Protein AF-A0A7L7KYQ4-F1 (afdb_monomer_lite)

pLDDT: mean 87.63, std 11.38, range [32.81, 98.44]

Structure (mmCIF, N/CA/C/O backbone):
data_AF-A0A7L7KYQ4-F1
#
_entry.id   AF-A0A7L7KYQ4-F1
#
loop_
_atom_site.group_PDB
_atom_site.id
_atom_site.type_symbol
_atom_site.label_atom_id
_atom_site.label_alt_id
_atom_site.label_comp_id
_atom_site.label_asym_id
_atom_site.label_entity_id
_atom_site.label_seq_id
_atom_site.pdbx_PDB_ins_code
_atom_site.Cartn_x
_atom_site.Cartn_y
_atom_site.Cartn_z
_atom_site.occupancy
_atom_site.B_iso_or_equiv
_atom_site.auth_seq_id
_atom_site.auth_comp_id
_atom_site.auth_asym_id
_atom_site.auth_atom_id
_atom_site.pdbx_PDB_model_num
ATOM 1 N N . MET A 1 1 ? 22.635 18.110 -31.402 1.00 32.81 1 MET A N 1
ATOM 2 C CA . MET A 1 1 ? 22.501 18.503 -32.823 1.00 32.81 1 MET A CA 1
ATOM 3 C C . MET A 1 1 ? 22.913 17.319 -33.687 1.00 32.81 1 MET A C 1
ATOM 5 O O . MET A 1 1 ? 23.960 16.753 -33.414 1.00 32.81 1 MET A O 1
ATOM 9 N N . GLY A 1 2 ? 22.096 16.891 -34.653 1.00 44.59 2 GLY A N 1
ATOM 10 C CA . GLY A 1 2 ? 22.452 15.798 -35.566 1.00 44.59 2 GLY A CA 1
ATOM 11 C C . GLY A 1 2 ? 23.028 16.353 -36.866 1.00 44.59 2 GLY A C 1
ATOM 12 O O . GLY A 1 2 ? 22.319 17.060 -37.574 1.00 44.59 2 GLY A O 1
ATOM 13 N N . GLN A 1 3 ? 24.289 16.055 -37.177 1.00 58.03 3 GLN A N 1
ATOM 14 C CA . GLN A 1 3 ? 24.861 16.343 -38.495 1.00 58.03 3 GLN A CA 1
ATOM 15 C C . GLN A 1 3 ? 24.291 15.377 -39.541 1.00 58.03 3 GLN A C 1
ATOM 17 O O . GLN A 1 3 ? 24.099 14.186 -39.278 1.00 58.03 3 GLN A O 1
ATOM 22 N N . ASN A 1 4 ? 24.021 15.893 -40.740 1.00 65.75 4 ASN A N 1
ATOM 23 C CA . ASN A 1 4 ? 23.722 15.060 -41.898 1.00 65.75 4 ASN A CA 1
ATOM 24 C C . ASN A 1 4 ? 25.030 14.413 -42.371 1.00 65.75 4 ASN A C 1
ATOM 26 O O . ASN A 1 4 ? 25.956 15.120 -42.749 1.00 65.75 4 ASN A O 1
ATOM 30 N N . LEU A 1 5 ? 25.091 13.080 -42.335 1.00 78.06 5 LEU A N 1
ATOM 31 C CA . LEU A 1 5 ? 26.267 12.279 -42.712 1.00 78.06 5 LEU A CA 1
ATOM 32 C C . LEU A 1 5 ? 26.226 11.827 -44.185 1.00 78.06 5 LEU A C 1
ATOM 34 O O . LEU A 1 5 ? 26.847 10.836 -44.545 1.00 78.06 5 LEU A O 1
ATOM 38 N N . GLN A 1 6 ? 25.450 12.519 -45.016 1.00 87.31 6 GLN A N 1
ATOM 39 C CA . GLN A 1 6 ? 25.271 12.205 -46.433 1.00 87.31 6 GLN A CA 1
ATOM 40 C C . GLN A 1 6 ? 25.902 13.304 -47.287 1.00 87.31 6 GLN A C 1
ATOM 42 O O . GLN A 1 6 ? 25.731 14.493 -46.997 1.00 87.31 6 GLN A O 1
ATOM 47 N N . HIS A 1 7 ? 26.592 12.919 -48.354 1.00 89.50 7 HIS A N 1
ATOM 48 C CA . HIS A 1 7 ? 27.248 13.836 -49.286 1.00 89.50 7 HIS A CA 1
ATOM 49 C C . HIS A 1 7 ? 26.901 13.484 -50.728 1.00 89.50 7 HIS A C 1
ATOM 51 O O . HIS A 1 7 ? 26.303 12.448 -51.014 1.00 89.50 7 HIS A O 1
ATOM 57 N N . ASN A 1 8 ? 27.211 14.395 -51.649 1.00 92.06 8 ASN A N 1
ATOM 58 C CA . ASN A 1 8 ? 27.001 14.133 -53.067 1.00 92.06 8 ASN A CA 1
ATOM 59 C C . ASN A 1 8 ? 27.939 13.020 -53.523 1.00 92.06 8 ASN A C 1
ATOM 61 O O . ASN A 1 8 ? 29.133 13.071 -53.240 1.00 92.06 8 ASN A O 1
ATOM 65 N N . ILE A 1 9 ? 27.392 12.060 -54.262 1.00 90.69 9 ILE A N 1
ATOM 66 C CA . ILE A 1 9 ? 28.157 10.913 -54.734 1.00 90.69 9 ILE A CA 1
ATOM 67 C C . ILE A 1 9 ? 29.307 11.357 -55.649 1.00 90.69 9 ILE A C 1
ATOM 69 O O . ILE A 1 9 ? 29.102 12.073 -56.636 1.00 90.69 9 ILE A O 1
ATOM 73 N N . THR A 1 10 ? 30.523 10.928 -55.325 1.00 89.19 10 THR A N 1
ATOM 74 C CA . THR A 1 10 ? 31.718 11.204 -56.132 1.00 89.19 10 THR A CA 1
ATOM 75 C C . THR A 1 10 ? 31.904 10.168 -57.244 1.00 89.19 10 THR A C 1
ATOM 77 O O . THR A 1 10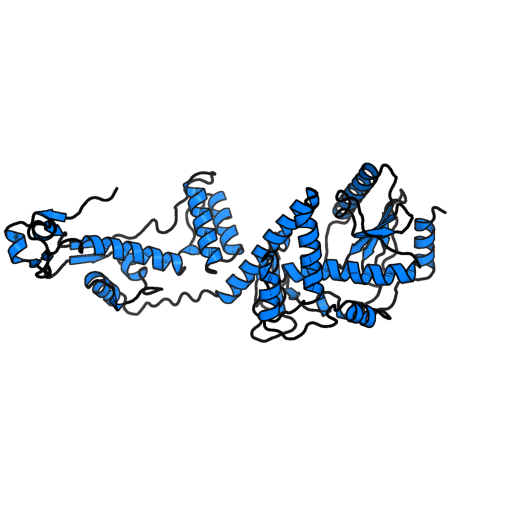 ? 31.264 9.117 -57.257 1.00 89.19 10 THR A O 1
ATOM 80 N N . TYR A 1 11 ? 32.780 10.454 -58.213 1.00 85.31 11 TYR A N 1
ATOM 81 C CA . TYR A 1 11 ? 33.063 9.521 -59.311 1.00 85.31 11 TYR A CA 1
ATOM 82 C C . TYR A 1 11 ? 33.639 8.186 -58.808 1.00 85.31 11 TYR A C 1
ATOM 84 O O . TYR A 1 11 ? 33.187 7.131 -59.237 1.00 85.31 11 TYR A O 1
ATOM 92 N N . SER A 1 12 ? 34.567 8.225 -57.847 1.00 84.00 12 SER A N 1
ATOM 93 C CA . SER A 1 12 ? 35.183 7.027 -57.261 1.00 84.00 12 SER A CA 1
ATOM 94 C C . SER A 1 12 ? 34.205 6.180 -56.441 1.00 84.00 12 SER A C 1
ATOM 96 O O . SER A 1 12 ? 34.344 4.961 -56.372 1.00 84.00 12 SER A O 1
ATOM 98 N N . GLU A 1 13 ? 33.197 6.797 -55.823 1.00 87.62 13 GLU A N 1
ATOM 99 C CA . GLU A 1 13 ? 32.172 6.080 -55.056 1.00 87.62 13 GLU A CA 1
ATOM 100 C C . GLU A 1 13 ? 31.140 5.390 -55.948 1.00 87.62 13 GLU A C 1
ATOM 102 O O . GLU A 1 13 ? 30.640 4.332 -55.568 1.00 87.62 13 GLU A O 1
ATOM 107 N N . LYS A 1 14 ? 30.866 5.926 -57.148 1.00 85.31 14 LYS A N 1
ATOM 108 C CA . LYS A 1 14 ? 29.955 5.291 -58.118 1.00 85.31 14 LYS A CA 1
ATOM 109 C C . LYS A 1 14 ? 30.381 3.870 -58.474 1.00 85.31 14 LYS A C 1
ATOM 111 O O . LYS A 1 14 ? 29.523 3.011 -58.629 1.00 85.31 14 LYS A O 1
ATOM 116 N N . GLU A 1 15 ? 31.685 3.613 -58.551 1.00 86.12 15 GLU A N 1
ATOM 117 C CA . GLU A 1 15 ? 32.228 2.280 -58.846 1.00 86.12 15 GLU A CA 1
ATOM 118 C C . GLU A 1 15 ? 32.029 1.283 -57.687 1.00 86.12 15 GLU A C 1
ATOM 120 O O . GLU A 1 15 ? 32.049 0.071 -57.892 1.00 86.12 15 GLU A O 1
ATOM 125 N N . ARG A 1 16 ? 31.816 1.779 -56.460 1.00 86.25 16 ARG A N 1
ATOM 126 C CA . ARG A 1 16 ? 31.751 0.981 -55.221 1.00 86.25 16 ARG A CA 1
ATOM 127 C C . ARG A 1 16 ? 30.354 0.908 -54.606 1.00 86.25 16 ARG A C 1
ATOM 129 O O . ARG A 1 16 ? 30.185 0.288 -53.553 1.00 86.25 16 ARG A O 1
ATOM 136 N N . CYS A 1 17 ? 29.365 1.533 -55.238 1.00 89.69 17 CYS A N 1
ATOM 137 C CA . CYS A 1 17 ? 27.996 1.594 -54.744 1.00 89.69 17 CYS A CA 1
ATOM 138 C C . CYS A 1 17 ? 26.988 0.964 -55.714 1.00 89.69 17 CYS A C 1
ATOM 140 O O . CYS A 1 17 ? 27.259 0.820 -56.904 1.00 89.69 17 CYS A O 1
ATOM 142 N N . GLU A 1 18 ? 25.810 0.623 -55.202 1.00 91.06 18 GLU A N 1
ATOM 143 C CA . GLU A 1 18 ? 24.642 0.198 -55.971 1.00 91.06 18 GLU A CA 1
ATOM 144 C C . GLU A 1 18 ? 23.442 1.073 -55.615 1.00 91.06 18 GLU A C 1
ATOM 146 O O . GLU A 1 18 ? 23.227 1.408 -54.449 1.00 91.06 18 GLU A O 1
ATOM 151 N N . CYS A 1 19 ? 22.658 1.462 -56.620 1.00 90.50 19 CYS A N 1
ATOM 152 C CA . CYS A 1 19 ? 21.423 2.203 -56.402 1.00 90.50 19 CYS A CA 1
ATOM 153 C C . CYS A 1 19 ? 20.268 1.223 -56.172 1.00 90.50 19 CYS A C 1
ATOM 155 O O . CYS A 1 19 ? 19.958 0.423 -57.049 1.00 90.50 19 CYS A O 1
ATOM 157 N N . ILE A 1 20 ? 19.613 1.322 -55.015 1.00 90.62 20 ILE A N 1
ATOM 158 C CA . ILE A 1 20 ? 18.459 0.493 -54.630 1.00 90.62 20 ILE A CA 1
ATOM 159 C C . ILE A 1 20 ? 17.116 1.230 -54.782 1.00 90.62 20 ILE A C 1
ATOM 161 O O . ILE A 1 20 ? 16.125 0.864 -54.153 1.00 90.62 20 ILE A O 1
ATOM 165 N N . ALA A 1 21 ? 17.081 2.330 -55.541 1.00 90.62 21 ALA A N 1
ATOM 166 C CA . ALA A 1 21 ? 15.845 3.074 -55.773 1.00 90.62 21 ALA A CA 1
ATOM 167 C C . ALA A 1 21 ? 14.848 2.246 -56.596 1.00 90.62 21 ALA A C 1
ATOM 169 O O . ALA A 1 21 ? 15.225 1.619 -57.581 1.00 90.62 21 ALA A O 1
ATOM 170 N N . PHE A 1 22 ? 13.568 2.305 -56.227 1.00 87.88 22 PHE A N 1
ATOM 171 C CA . PHE A 1 22 ? 12.490 1.765 -57.053 1.00 87.88 22 PHE A CA 1
ATOM 172 C C . PHE A 1 22 ? 12.277 2.622 -58.310 1.00 87.88 22 PHE A C 1
ATOM 174 O O . PHE A 1 22 ? 12.497 3.836 -58.290 1.00 87.88 22 PHE A O 1
ATOM 181 N N . ASP A 1 23 ? 11.760 2.012 -59.376 1.00 84.88 23 ASP A N 1
ATOM 182 C CA . ASP A 1 23 ? 11.567 2.666 -60.681 1.00 84.88 23 ASP A CA 1
ATOM 183 C C . ASP A 1 23 ? 10.627 3.886 -60.644 1.00 84.88 23 ASP A C 1
ATOM 185 O O . ASP A 1 23 ? 10.686 4.760 -61.507 1.00 84.88 23 ASP A O 1
ATOM 189 N N . ASN A 1 24 ? 9.759 3.975 -59.634 1.00 88.44 24 ASN A N 1
ATOM 190 C CA . ASN A 1 24 ? 8.783 5.053 -59.465 1.00 88.44 24 ASN A CA 1
ATOM 191 C C . ASN A 1 24 ? 9.311 6.265 -58.670 1.00 88.44 24 ASN A C 1
ATOM 193 O O . ASN A 1 24 ? 8.561 7.215 -58.427 1.00 88.44 24 ASN A O 1
ATOM 197 N N . VAL A 1 25 ? 10.576 6.257 -58.241 1.00 87.06 25 VAL A N 1
ATOM 198 C CA . VAL A 1 25 ? 11.173 7.371 -57.495 1.00 87.06 25 VAL A CA 1
ATOM 199 C C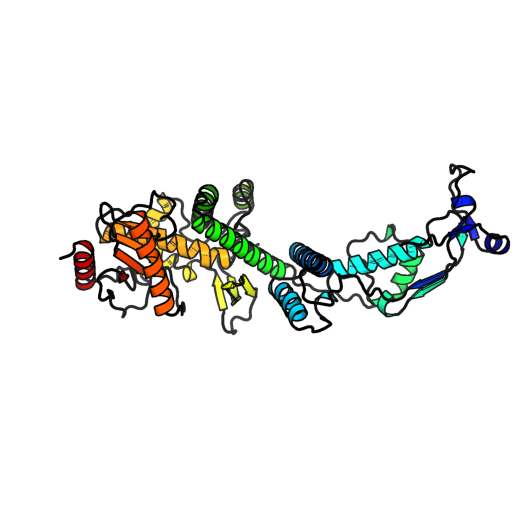 . VAL A 1 25 ? 11.360 8.588 -58.411 1.00 87.06 25 VAL A C 1
ATOM 201 O O . VAL A 1 25 ? 11.876 8.493 -59.524 1.00 87.06 25 VAL A O 1
ATOM 204 N N . SER A 1 26 ? 10.974 9.773 -57.926 1.00 88.81 26 SER A N 1
ATOM 205 C CA . SER A 1 26 ? 11.159 11.030 -58.661 1.00 88.81 26 SER A CA 1
ATOM 206 C C . SER A 1 26 ? 12.631 11.264 -59.005 1.00 88.81 26 SER A C 1
ATOM 208 O O . SER A 1 26 ? 13.488 11.274 -58.124 1.00 88.81 26 SER A O 1
ATOM 210 N N . LYS A 1 27 ? 12.920 11.578 -60.274 1.00 82.94 27 LYS A N 1
ATOM 211 C CA . LYS A 1 27 ? 14.278 11.910 -60.753 1.00 82.94 27 LYS A CA 1
ATOM 212 C C . LYS A 1 27 ? 14.908 13.116 -60.037 1.00 82.94 27 LYS A C 1
ATOM 214 O O . LYS A 1 27 ? 16.124 13.297 -60.083 1.00 82.94 27 LYS A O 1
ATOM 219 N N . ASN A 1 28 ? 14.089 13.936 -59.375 1.00 87.19 28 ASN A N 1
ATOM 220 C CA . ASN A 1 28 ? 14.533 15.094 -58.602 1.00 87.19 28 ASN A CA 1
ATOM 221 C C . ASN A 1 28 ? 14.793 14.777 -57.120 1.00 87.19 28 ASN A C 1
ATOM 223 O O . ASN A 1 28 ? 15.200 15.672 -56.376 1.00 87.19 28 ASN A O 1
ATOM 227 N N . ASP A 1 29 ? 14.581 13.535 -56.674 1.00 89.25 29 ASP A N 1
ATOM 228 C CA . ASP A 1 29 ? 14.880 13.133 -55.304 1.00 89.25 29 ASP A CA 1
ATOM 229 C C . ASP A 1 29 ? 16.387 13.239 -55.037 1.00 89.25 29 ASP A C 1
ATOM 231 O O . ASP A 1 29 ? 17.219 12.597 -55.684 1.00 89.25 29 ASP A O 1
ATOM 235 N N . LYS A 1 30 ? 16.752 14.066 -54.054 1.00 89.19 30 LYS A N 1
ATOM 236 C CA . LYS A 1 30 ? 18.152 14.320 -53.695 1.00 89.19 30 LYS A CA 1
ATOM 237 C C . LYS A 1 30 ? 18.883 13.041 -53.278 1.00 89.19 30 LYS A C 1
ATOM 239 O O . LYS A 1 30 ? 20.085 12.949 -53.506 1.00 89.19 30 LYS A O 1
ATOM 244 N N . ARG A 1 31 ? 18.173 12.038 -52.749 1.00 89.81 31 ARG A N 1
ATOM 245 C CA . ARG A 1 31 ? 18.737 10.745 -52.327 1.00 89.81 31 ARG A CA 1
ATOM 246 C C . ARG A 1 31 ? 19.307 9.922 -53.482 1.00 89.81 31 ARG A C 1
ATOM 248 O O . ARG A 1 31 ? 20.109 9.033 -53.221 1.00 89.81 31 ARG A O 1
ATOM 255 N N . LEU A 1 32 ? 18.929 10.220 -54.731 1.00 89.81 32 LEU A N 1
ATOM 256 C CA . LEU A 1 32 ? 19.519 9.612 -55.932 1.00 89.81 32 LEU A CA 1
ATOM 257 C C . LEU A 1 32 ? 20.917 10.164 -56.237 1.00 89.81 32 LEU A C 1
ATOM 259 O O . LEU A 1 32 ? 21.725 9.494 -56.871 1.00 89.81 32 LEU A O 1
ATOM 263 N N . LYS A 1 33 ? 21.204 11.395 -55.799 1.00 90.31 33 LYS A N 1
ATOM 264 C CA . LYS A 1 33 ? 22.473 12.101 -56.050 1.00 90.31 33 LYS A CA 1
ATOM 265 C C . LYS A 1 33 ? 23.412 12.079 -54.845 1.00 90.31 33 LYS A C 1
ATOM 267 O O . LYS A 1 33 ? 24.519 12.606 -54.920 1.00 90.31 33 LYS A O 1
ATOM 272 N N . GLN A 1 34 ? 22.955 11.506 -53.738 1.00 92.81 34 GLN A N 1
ATOM 273 C CA . GLN A 1 34 ? 23.675 11.451 -52.476 1.00 92.81 34 GLN A CA 1
ATOM 274 C C . GLN A 1 34 ? 24.012 10.011 -52.111 1.00 92.81 34 GLN A C 1
ATOM 276 O O . GLN A 1 34 ? 23.343 9.076 -52.555 1.00 92.81 34 GLN A O 1
ATOM 281 N N . ILE A 1 35 ? 25.044 9.863 -51.295 1.00 92.00 35 ILE A N 1
ATOM 282 C CA . ILE A 1 35 ? 25.470 8.606 -50.697 1.00 92.00 35 ILE A CA 1
ATOM 283 C C . ILE A 1 35 ? 25.688 8.819 -49.197 1.00 92.00 35 ILE A C 1
ATOM 285 O O . ILE A 1 35 ? 25.990 9.931 -48.754 1.00 92.00 35 ILE A O 1
ATOM 289 N N . ASP A 1 36 ? 25.476 7.765 -48.417 1.00 89.56 36 ASP A N 1
ATOM 290 C CA . ASP A 1 36 ? 25.813 7.736 -46.995 1.00 89.56 36 ASP A CA 1
ATOM 291 C C . ASP A 1 36 ? 27.284 7.313 -46.797 1.00 89.56 36 ASP A C 1
ATOM 293 O O . ASP A 1 36 ? 27.908 6.747 -47.696 1.00 89.56 36 ASP A O 1
ATOM 297 N N . LEU A 1 37 ? 27.851 7.554 -45.610 1.00 86.69 37 LEU A N 1
ATOM 298 C CA . LEU A 1 37 ? 29.201 7.081 -45.280 1.00 86.69 37 LEU A CA 1
ATOM 299 C C . LEU A 1 37 ? 29.321 5.559 -45.461 1.00 86.69 37 LEU A C 1
ATOM 301 O O . LEU A 1 37 ? 28.476 4.800 -44.991 1.00 86.69 37 LEU A O 1
ATOM 305 N N . GLY A 1 38 ? 30.416 5.116 -46.086 1.00 85.56 38 GLY A N 1
ATOM 306 C CA . GLY A 1 38 ? 30.710 3.697 -46.324 1.00 85.56 38 GLY A CA 1
ATOM 307 C C . GLY A 1 38 ? 31.219 2.924 -45.108 1.00 85.56 38 GLY A C 1
ATOM 308 O O . GLY A 1 38 ? 31.487 1.730 -45.211 1.00 85.56 38 GLY A O 1
ATOM 309 N N . GLY A 1 39 ? 31.361 3.580 -43.958 1.00 88.88 39 GLY A N 1
ATOM 310 C CA . GLY A 1 39 ? 31.725 2.914 -42.720 1.00 88.88 39 GLY A CA 1
ATOM 311 C C . GLY A 1 39 ? 31.400 3.736 -41.481 1.00 88.88 39 GLY A C 1
ATOM 312 O O . GLY A 1 39 ? 31.235 4.956 -41.548 1.00 88.88 39 GLY A O 1
ATOM 313 N N . ILE A 1 40 ? 31.304 3.048 -40.348 1.00 90.88 40 ILE A N 1
ATOM 314 C CA . ILE A 1 40 ? 30.996 3.631 -39.045 1.00 90.88 40 ILE A CA 1
ATOM 315 C C . ILE A 1 40 ? 31.798 2.933 -37.949 1.00 90.88 40 ILE A C 1
ATOM 317 O O . ILE A 1 40 ? 31.996 1.718 -37.974 1.00 90.88 40 ILE A O 1
ATOM 321 N N . TYR A 1 41 ? 32.232 3.716 -36.964 1.00 92.94 41 TYR A N 1
ATOM 322 C CA . TYR A 1 41 ? 32.737 3.203 -35.698 1.00 92.94 41 TYR A CA 1
ATOM 323 C C . TYR A 1 41 ? 31.690 3.421 -34.602 1.00 92.94 41 TYR A C 1
ATOM 325 O O . TYR A 1 41 ? 31.262 4.550 -34.355 1.00 92.94 41 TYR A O 1
ATOM 333 N N . LEU A 1 42 ? 31.279 2.340 -33.945 1.00 93.19 42 LEU A N 1
ATOM 334 C CA . LEU A 1 42 ? 30.356 2.334 -32.819 1.00 93.19 42 LEU A CA 1
ATOM 335 C C . LEU A 1 42 ? 31.152 2.310 -31.510 1.00 93.19 42 LEU A C 1
ATOM 337 O O . LEU A 1 42 ? 31.649 1.265 -31.077 1.00 93.19 42 LEU A O 1
ATOM 341 N N . GLY A 1 43 ? 31.262 3.481 -30.883 1.00 89.81 43 GLY A N 1
ATOM 342 C CA . GLY A 1 43 ? 31.690 3.606 -29.491 1.00 89.81 43 GLY A CA 1
ATOM 343 C C . GLY A 1 43 ? 30.588 3.184 -28.514 1.00 89.81 43 GLY A C 1
ATOM 344 O O . GLY A 1 43 ? 29.434 3.000 -28.901 1.00 89.81 43 GLY A O 1
ATOM 345 N N . ASP A 1 44 ? 30.943 3.043 -27.237 1.00 86.56 44 ASP A N 1
ATOM 346 C CA . ASP A 1 44 ? 29.972 2.689 -26.199 1.00 86.56 44 ASP A CA 1
ATOM 347 C C . ASP A 1 44 ? 28.922 3.794 -25.983 1.00 86.56 44 ASP A C 1
ATOM 349 O O . ASP A 1 44 ? 29.222 4.987 -26.082 1.00 86.56 44 ASP A O 1
ATOM 353 N N . VAL A 1 45 ? 27.695 3.404 -25.633 1.00 84.38 45 VAL A N 1
ATOM 354 C CA . VAL A 1 45 ? 26.616 4.339 -25.296 1.00 84.38 45 VAL A CA 1
ATOM 355 C C . VAL A 1 45 ? 26.674 4.643 -23.801 1.00 84.38 45 VAL A C 1
ATOM 357 O O . VAL A 1 45 ? 26.274 3.842 -22.956 1.00 84.38 45 VAL A O 1
ATOM 360 N N . THR A 1 46 ? 27.149 5.841 -23.465 1.00 75.25 46 THR A N 1
ATOM 361 C CA . THR A 1 46 ? 27.361 6.271 -22.074 1.00 75.25 46 THR A CA 1
ATOM 362 C C . THR A 1 46 ? 26.128 6.896 -21.413 1.00 75.25 46 THR A C 1
ATOM 364 O O . THR A 1 46 ? 26.121 7.071 -20.197 1.00 75.25 46 THR A O 1
ATOM 367 N N . HIS A 1 47 ? 25.076 7.208 -22.181 1.00 76.12 47 HIS A N 1
ATOM 368 C CA . HIS A 1 47 ? 23.903 7.970 -21.725 1.00 76.12 47 HIS A CA 1
ATOM 369 C C . HIS A 1 47 ? 22.579 7.313 -22.141 1.00 76.12 47 HIS A C 1
ATOM 371 O O . HIS A 1 47 ? 21.812 7.885 -22.910 1.00 76.12 47 HIS A O 1
ATOM 377 N N . VAL A 1 48 ? 22.320 6.087 -21.673 1.00 83.94 48 VAL A N 1
ATOM 378 C CA . VAL A 1 48 ? 20.990 5.464 -21.847 1.00 83.94 48 VAL A CA 1
ATOM 379 C C . VAL A 1 48 ? 19.985 6.015 -20.838 1.00 83.94 48 VAL A C 1
ATOM 381 O O . VAL A 1 48 ? 18.846 6.281 -21.195 1.00 83.94 48 VAL A O 1
ATOM 384 N N . LEU A 1 49 ? 20.432 6.191 -19.595 1.00 84.00 49 LEU A N 1
ATOM 385 C CA . LEU A 1 49 ? 19.696 6.887 -18.545 1.00 84.00 49 LEU A CA 1
ATOM 386 C C . LEU A 1 49 ? 20.335 8.254 -18.320 1.00 84.00 49 LEU A C 1
ATOM 388 O O . LEU A 1 49 ? 21.535 8.441 -18.573 1.00 84.00 49 LEU A O 1
ATOM 392 N N . THR A 1 50 ? 19.536 9.195 -17.836 1.00 85.56 50 THR A N 1
ATOM 393 C CA . THR A 1 50 ? 19.988 10.538 -17.506 1.00 85.56 50 THR A CA 1
ATOM 394 C C . THR A 1 50 ? 21.056 10.468 -16.416 1.00 85.56 50 THR A C 1
ATOM 396 O O . THR A 1 50 ? 20.869 9.870 -15.357 1.00 85.56 50 THR A O 1
ATOM 399 N N . LYS A 1 51 ? 22.215 11.079 -16.681 1.00 80.38 51 LYS A N 1
ATOM 400 C CA . LYS A 1 51 ? 23.292 11.197 -15.698 1.00 80.38 51 LYS A CA 1
ATOM 401 C C . LYS A 1 51 ? 23.035 12.427 -14.834 1.00 80.38 51 LYS A C 1
ATOM 403 O O . LYS A 1 51 ? 23.092 13.544 -15.337 1.00 80.38 51 LYS A O 1
ATOM 408 N N . VAL A 1 52 ? 22.808 12.214 -13.545 1.00 78.44 52 VAL A N 1
ATOM 409 C CA . VAL A 1 52 ? 22.713 13.285 -12.549 1.00 78.44 52 VAL A CA 1
ATOM 410 C C . VAL A 1 52 ? 24.088 13.458 -11.906 1.00 78.44 52 VAL A C 1
ATOM 412 O O . VAL A 1 52 ? 24.653 12.484 -11.414 1.00 78.44 52 VAL A O 1
ATOM 415 N N . ASN A 1 53 ? 24.650 14.667 -11.965 1.00 74.25 53 ASN A N 1
ATOM 416 C CA . ASN A 1 53 ? 25.964 14.958 -11.376 1.00 74.25 53 ASN A CA 1
ATOM 417 C C . ASN A 1 53 ? 25.856 15.564 -9.970 1.00 74.25 53 ASN A C 1
ATOM 419 O O . ASN A 1 53 ? 26.716 15.285 -9.148 1.00 74.25 53 ASN A O 1
ATOM 423 N N . ASP A 1 54 ? 24.783 16.314 -9.695 1.00 74.19 54 ASP A N 1
ATOM 424 C CA . ASP A 1 54 ? 24.564 16.996 -8.417 1.00 74.19 54 ASP A CA 1
ATOM 425 C C . ASP A 1 54 ? 23.167 16.671 -7.878 1.00 74.19 54 ASP A C 1
ATOM 427 O O . ASP A 1 54 ? 22.186 16.675 -8.632 1.00 74.19 54 ASP A O 1
ATOM 431 N N . PHE A 1 55 ? 23.052 16.438 -6.567 1.00 79.44 55 PHE A N 1
ATOM 432 C CA . PHE A 1 55 ? 21.762 16.248 -5.902 1.00 79.44 55 PHE A CA 1
ATOM 433 C C . PHE A 1 55 ? 21.052 17.593 -5.698 1.00 79.44 55 PHE A C 1
ATOM 435 O O . PHE A 1 55 ? 21.019 18.162 -4.608 1.00 79.44 55 PHE A O 1
ATOM 442 N N . GLN A 1 56 ? 20.494 18.127 -6.780 1.00 84.44 56 GLN A N 1
ATOM 443 C CA . GLN A 1 56 ? 19.693 19.347 -6.779 1.00 84.44 56 GLN A CA 1
ATOM 444 C C . GLN A 1 56 ? 18.451 19.157 -7.643 1.00 84.44 56 GLN A C 1
ATOM 446 O O . GLN A 1 56 ? 18.482 18.447 -8.648 1.00 84.44 56 GLN A O 1
ATOM 451 N N . LEU A 1 57 ? 17.355 19.826 -7.274 1.00 86.12 57 LEU A N 1
ATOM 452 C CA . LEU A 1 57 ? 16.124 19.818 -8.061 1.00 86.12 57 LEU A CA 1
ATOM 453 C C . LEU A 1 57 ? 16.331 20.606 -9.365 1.00 86.12 57 LEU A C 1
ATOM 455 O O . LEU A 1 57 ? 16.036 21.795 -9.450 1.00 86.12 57 LEU A O 1
ATOM 459 N N . ASN A 1 58 ? 16.864 19.927 -10.375 1.00 89.00 58 ASN A N 1
ATOM 460 C CA . ASN A 1 58 ? 17.113 20.445 -11.713 1.00 89.00 58 ASN A CA 1
ATOM 461 C C . ASN A 1 58 ? 16.468 19.537 -12.773 1.00 89.00 58 ASN A C 1
ATOM 463 O O . ASN A 1 58 ? 15.864 18.506 -12.466 1.00 89.00 58 ASN A O 1
ATOM 467 N N . LEU A 1 59 ? 16.574 19.933 -14.042 1.00 89.81 59 LEU A N 1
ATOM 468 C CA . LEU A 1 59 ? 15.947 19.208 -15.146 1.00 89.81 59 LEU A CA 1
ATOM 469 C C . LEU A 1 59 ? 16.449 17.761 -15.270 1.00 89.81 59 LEU A C 1
ATOM 471 O O . LEU A 1 59 ? 15.660 16.872 -15.580 1.00 89.81 59 LEU A O 1
ATOM 475 N N . ASP A 1 60 ? 17.736 17.515 -15.037 1.00 87.56 60 ASP A N 1
ATOM 476 C CA . ASP A 1 60 ? 18.312 16.179 -15.191 1.00 87.56 60 ASP A CA 1
ATOM 477 C C . ASP A 1 60 ? 17.929 15.263 -14.025 1.00 87.56 60 ASP A C 1
ATOM 479 O O . ASP A 1 60 ? 17.606 14.098 -14.243 1.00 87.56 60 ASP A O 1
ATOM 483 N N . PHE A 1 61 ? 17.828 15.805 -12.811 1.00 87.31 61 PHE A N 1
ATOM 484 C CA . PHE A 1 61 ? 17.256 15.097 -11.669 1.00 87.31 61 PHE A CA 1
ATOM 485 C C . PHE A 1 61 ? 15.790 14.711 -11.912 1.00 87.31 61 PHE A C 1
ATOM 487 O O . PHE A 1 61 ? 15.407 13.564 -11.685 1.00 87.31 61 PHE A O 1
ATOM 494 N N . LEU A 1 62 ? 14.977 15.634 -12.441 1.00 90.19 62 LEU A N 1
ATOM 495 C CA . LEU A 1 62 ? 13.578 15.357 -12.783 1.00 90.19 62 LEU A CA 1
ATOM 496 C C . LEU A 1 62 ? 13.447 14.273 -13.859 1.00 90.19 62 LEU A C 1
ATOM 498 O O . LEU A 1 62 ? 12.624 13.369 -13.712 1.00 90.19 62 LEU A O 1
ATOM 502 N N . LYS A 1 63 ? 14.261 14.333 -14.922 1.00 90.56 63 LYS A N 1
ATOM 503 C CA . LYS A 1 63 ? 14.294 13.285 -15.954 1.00 90.56 63 LYS A CA 1
ATOM 504 C C . LYS A 1 63 ? 14.664 11.938 -15.356 1.00 90.56 63 LYS A C 1
ATOM 506 O O . LYS A 1 63 ? 13.978 10.965 -15.628 1.00 90.56 63 LYS A O 1
ATOM 511 N N . TYR A 1 64 ? 15.696 11.893 -14.518 1.00 89.31 64 TYR A N 1
ATOM 512 C CA . TYR A 1 64 ? 16.156 10.651 -13.914 1.00 89.31 64 TYR A CA 1
ATOM 513 C C . TYR A 1 64 ? 15.106 10.023 -12.988 1.00 89.31 64 TYR A C 1
ATOM 515 O O . TYR A 1 64 ? 14.828 8.835 -13.104 1.00 89.31 64 TYR A O 1
ATOM 523 N N . ILE A 1 65 ? 14.444 10.811 -12.131 1.00 90.38 65 ILE A N 1
ATOM 524 C CA . ILE A 1 65 ? 13.312 10.310 -11.330 1.00 90.38 65 ILE A CA 1
ATOM 525 C C . ILE A 1 65 ? 12.198 9.784 -12.234 1.00 90.38 65 ILE A C 1
ATOM 527 O O . ILE A 1 65 ? 11.647 8.719 -11.978 1.00 90.38 65 ILE A O 1
ATOM 531 N N . THR A 1 66 ? 11.877 10.515 -13.302 1.00 92.56 66 THR A N 1
ATOM 532 C CA . THR A 1 66 ? 10.838 10.100 -14.249 1.00 92.56 66 THR A CA 1
ATOM 533 C C . THR A 1 66 ? 11.211 8.779 -14.933 1.00 92.56 66 THR A C 1
ATOM 535 O O . THR A 1 66 ? 10.365 7.905 -15.079 1.00 92.56 66 THR A O 1
ATOM 538 N N . GLU A 1 67 ? 12.477 8.600 -15.317 1.00 91.56 67 GLU A N 1
ATOM 539 C CA . GLU A 1 67 ? 12.999 7.336 -15.844 1.00 91.56 67 GLU A CA 1
ATOM 540 C C . GLU A 1 67 ? 12.853 6.200 -14.825 1.00 91.56 67 GLU A C 1
ATOM 542 O O . GLU A 1 67 ? 12.387 5.128 -15.196 1.00 91.56 67 GLU A O 1
ATOM 547 N N . LEU A 1 68 ? 13.180 6.425 -13.546 1.00 91.75 68 LEU A N 1
ATOM 548 C CA . LEU A 1 68 ? 12.982 5.423 -12.493 1.00 91.75 68 LEU A CA 1
ATOM 549 C C . LEU A 1 68 ? 11.503 5.050 -12.309 1.00 91.75 68 LEU A C 1
ATOM 551 O O . LEU A 1 68 ? 11.199 3.870 -12.158 1.00 91.75 68 LEU A O 1
ATOM 555 N N . GLU A 1 69 ? 10.584 6.017 -12.352 1.00 92.81 69 GLU A N 1
ATOM 556 C CA . GLU A 1 69 ? 9.142 5.732 -12.290 1.00 92.81 69 GLU A CA 1
ATOM 557 C C . GLU A 1 69 ? 8.681 4.909 -13.503 1.00 92.81 69 GLU A C 1
ATOM 559 O O . GLU A 1 69 ? 7.933 3.955 -13.330 1.00 92.81 69 GLU A O 1
ATOM 564 N N . TYR A 1 70 ? 9.189 5.178 -14.714 1.00 93.31 70 TYR A N 1
ATOM 565 C CA . TYR A 1 70 ? 8.887 4.335 -15.880 1.00 93.31 70 TYR A CA 1
ATOM 566 C C . TYR A 1 70 ? 9.396 2.899 -15.726 1.00 93.31 70 TYR A C 1
ATOM 568 O O . TYR A 1 70 ? 8.692 1.962 -16.095 1.00 93.31 70 TYR A O 1
ATOM 576 N N . LEU A 1 71 ? 10.603 2.710 -15.181 1.00 92.38 71 LEU A N 1
ATOM 577 C CA . LEU A 1 71 ? 11.133 1.369 -14.901 1.00 92.38 71 LEU A CA 1
ATOM 578 C C . LEU A 1 71 ? 10.281 0.647 -13.851 1.00 92.38 71 LEU A C 1
ATOM 580 O O . LEU A 1 71 ? 10.087 -0.565 -13.921 1.00 92.38 71 LEU A O 1
ATOM 584 N N . ARG A 1 72 ? 9.756 1.390 -12.879 1.00 92.44 72 ARG A N 1
ATOM 585 C CA . ARG A 1 72 ? 8.875 0.854 -11.849 1.00 92.44 72 ARG A CA 1
ATOM 586 C C . ARG A 1 72 ? 7.510 0.461 -12.415 1.00 92.44 72 ARG A C 1
ATOM 588 O O . ARG A 1 72 ? 7.050 -0.640 -12.153 1.00 92.44 72 ARG A O 1
ATOM 595 N N . ASP A 1 73 ? 6.908 1.311 -13.243 1.00 91.00 73 ASP A N 1
ATOM 596 C CA . ASP A 1 73 ? 5.639 1.025 -13.925 1.00 91.00 73 ASP A CA 1
ATOM 597 C C . ASP A 1 73 ? 5.748 -0.163 -14.901 1.00 91.00 73 ASP A C 1
ATOM 599 O O . ASP A 1 73 ? 4.745 -0.808 -15.205 1.00 91.00 73 ASP A O 1
ATOM 603 N N . ALA A 1 74 ? 6.961 -0.465 -15.378 1.00 91.19 74 ALA A N 1
ATOM 604 C CA . ALA A 1 74 ? 7.276 -1.648 -16.178 1.00 91.19 74 ALA A CA 1
ATOM 605 C C . ALA A 1 74 ? 7.601 -2.905 -15.340 1.00 91.19 74 ALA A C 1
ATOM 607 O O . ALA A 1 74 ? 7.972 -3.931 -15.912 1.00 91.19 74 ALA A O 1
ATOM 608 N N . ASP A 1 75 ? 7.498 -2.831 -14.007 1.00 92.50 75 ASP A N 1
ATOM 609 C CA . ASP A 1 75 ? 7.878 -3.889 -13.060 1.00 92.50 75 ASP A CA 1
ATOM 610 C C . ASP A 1 75 ? 9.329 -4.382 -13.241 1.00 92.50 75 ASP A C 1
ATOM 612 O O . ASP A 1 75 ? 9.666 -5.545 -13.014 1.00 92.50 75 ASP A O 1
ATOM 616 N N . GLU A 1 76 ? 10.218 -3.476 -13.653 1.00 91.06 76 GLU A N 1
ATOM 617 C CA . GLU A 1 76 ? 11.645 -3.746 -13.830 1.00 91.06 76 GLU A CA 1
ATOM 618 C C . GLU A 1 76 ? 12.474 -3.384 -12.592 1.00 91.06 76 GLU A C 1
ATOM 620 O O . GLU A 1 76 ? 13.558 -3.935 -12.388 1.00 91.06 76 GLU A O 1
ATOM 625 N N . ILE A 1 77 ? 11.963 -2.471 -11.758 1.00 92.25 77 ILE A N 1
ATOM 626 C CA . ILE A 1 77 ? 12.506 -2.158 -10.433 1.00 92.25 77 ILE A CA 1
ATOM 627 C C . ILE A 1 77 ? 11.386 -2.074 -9.395 1.00 92.25 77 ILE A C 1
ATOM 629 O O . ILE A 1 77 ? 10.285 -1.604 -9.685 1.00 92.25 77 ILE A O 1
ATOM 633 N N . GLY A 1 78 ? 11.696 -2.502 -8.172 1.00 92.44 78 GLY A N 1
ATOM 634 C CA . GLY A 1 78 ? 10.832 -2.344 -7.005 1.00 92.44 78 GLY A CA 1
ATOM 635 C C . GLY A 1 78 ? 11.126 -1.065 -6.203 1.00 92.44 78 GLY A C 1
ATOM 636 O O . GLY A 1 78 ? 12.109 -0.358 -6.466 1.00 92.44 78 GLY A O 1
ATOM 637 N N . PRO A 1 79 ? 10.324 -0.774 -5.162 1.00 92.50 79 PRO A N 1
ATOM 638 C CA . PRO A 1 79 ? 10.473 0.411 -4.313 1.00 92.50 79 PRO A CA 1
ATOM 639 C C . PRO A 1 79 ? 11.828 0.478 -3.593 1.00 92.50 79 PRO A C 1
ATOM 641 O O . PRO A 1 79 ? 12.360 1.569 -3.387 1.00 92.50 79 PRO A O 1
ATOM 644 N N . LYS A 1 80 ? 12.419 -0.672 -3.247 1.00 90.25 80 LYS A N 1
ATOM 645 C CA . LYS A 1 80 ? 13.731 -0.746 -2.590 1.00 90.25 80 LYS A CA 1
ATOM 646 C C . LYS A 1 80 ? 14.856 -0.255 -3.494 1.00 90.25 80 LYS A C 1
ATOM 648 O O . LYS A 1 80 ? 15.688 0.547 -3.071 1.00 90.25 80 LYS A O 1
ATOM 653 N N . GLU A 1 81 ? 14.886 -0.726 -4.741 1.00 90.06 81 GLU A N 1
ATOM 654 C CA . GLU A 1 81 ? 15.891 -0.276 -5.703 1.00 90.06 81 GLU A CA 1
ATOM 655 C C . GLU A 1 81 ? 15.648 1.192 -6.071 1.00 90.06 81 GLU A C 1
ATOM 657 O O . GLU A 1 81 ? 16.612 1.948 -6.118 1.00 90.06 81 GLU A O 1
ATOM 662 N N . PHE A 1 82 ? 14.391 1.633 -6.208 1.00 90.94 82 PHE A N 1
ATOM 663 C CA . PHE A 1 82 ? 14.065 3.051 -6.391 1.00 90.94 82 PHE A CA 1
ATOM 664 C C . PHE A 1 82 ? 14.651 3.925 -5.269 1.00 90.94 82 PHE A C 1
ATOM 666 O O . PHE A 1 82 ? 15.410 4.853 -5.546 1.00 90.94 82 PHE A O 1
ATOM 673 N N . GLU A 1 83 ? 14.364 3.614 -3.997 1.00 88.31 83 GLU A N 1
ATOM 674 C CA . GLU A 1 83 ? 14.886 4.374 -2.850 1.00 88.31 83 GLU A CA 1
ATOM 675 C C . GLU A 1 83 ? 16.416 4.383 -2.835 1.00 88.31 83 GLU A C 1
ATOM 677 O O . GLU A 1 83 ? 17.046 5.424 -2.641 1.00 88.31 83 GLU A O 1
ATOM 682 N N . LYS A 1 84 ? 17.018 3.226 -3.092 1.00 87.38 84 LYS A N 1
ATOM 683 C CA . LYS A 1 84 ? 18.463 3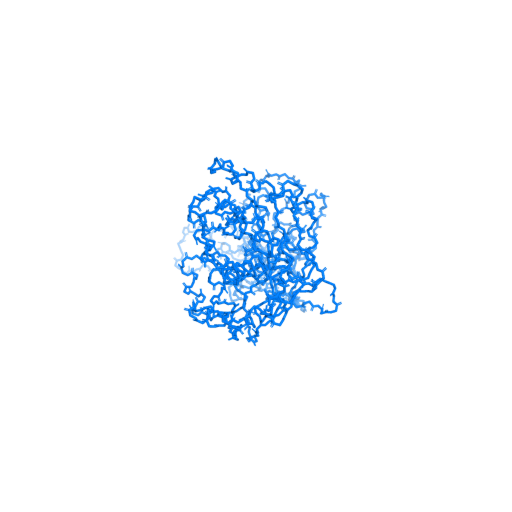.080 -3.160 1.00 87.38 84 LYS A CA 1
ATOM 684 C C . LYS A 1 84 ? 19.072 3.996 -4.224 1.00 87.38 84 LYS A C 1
ATOM 686 O O . LYS A 1 84 ? 20.034 4.691 -3.909 1.00 87.38 84 LYS A O 1
ATOM 691 N N . GLN A 1 85 ? 18.508 4.064 -5.434 1.00 86.44 85 GLN A N 1
ATOM 692 C CA . GLN A 1 85 ? 18.984 4.977 -6.484 1.00 86.44 85 GLN A CA 1
ATOM 693 C C . GLN A 1 85 ? 18.949 6.445 -6.022 1.00 86.44 85 GLN A C 1
ATOM 695 O O . GLN A 1 85 ? 19.918 7.173 -6.233 1.00 86.44 85 GLN A O 1
ATOM 700 N N . ILE A 1 86 ? 17.892 6.865 -5.319 1.00 86.12 86 ILE A N 1
ATOM 701 C CA . ILE A 1 86 ? 17.797 8.223 -4.758 1.00 86.12 86 ILE A CA 1
ATOM 702 C C . ILE A 1 86 ? 18.854 8.470 -3.669 1.00 86.12 86 ILE A C 1
ATOM 704 O O . ILE A 1 86 ? 19.514 9.510 -3.685 1.00 86.12 86 ILE A O 1
ATOM 708 N N . LEU A 1 87 ? 19.055 7.523 -2.746 1.00 84.56 87 LEU A N 1
ATOM 709 C CA . LEU A 1 87 ? 20.038 7.644 -1.660 1.00 84.56 87 LEU A CA 1
ATOM 710 C C . LEU A 1 87 ? 21.475 7.765 -2.179 1.00 84.56 87 LEU A C 1
ATOM 712 O O . LEU A 1 87 ? 22.267 8.538 -1.648 1.00 84.56 87 LEU A O 1
ATOM 716 N N . TYR A 1 88 ? 21.825 7.030 -3.229 1.00 80.75 88 TYR A N 1
ATOM 717 C CA . TYR A 1 88 ? 23.155 7.140 -3.822 1.00 80.75 88 TYR A CA 1
ATOM 718 C C . TYR A 1 88 ? 23.409 8.494 -4.478 1.00 80.75 88 TYR A C 1
ATOM 720 O O . TYR A 1 88 ? 24.524 9.004 -4.369 1.00 80.75 88 TYR A O 1
ATOM 728 N N . LEU A 1 89 ? 22.393 9.094 -5.110 1.00 78.94 89 LEU A N 1
ATOM 729 C CA . LEU A 1 89 ? 22.518 10.457 -5.626 1.00 78.94 89 LEU A CA 1
ATOM 730 C C . LEU A 1 89 ? 22.785 11.456 -4.496 1.00 78.94 89 LEU A C 1
ATOM 732 O O . LEU A 1 89 ? 23.630 12.330 -4.653 1.00 78.94 89 LEU A O 1
ATOM 736 N N . GLN A 1 90 ? 22.115 11.302 -3.349 1.00 79.75 90 GLN A N 1
ATOM 737 C CA . GLN A 1 90 ? 22.341 12.150 -2.170 1.00 79.75 90 GLN A CA 1
ATOM 738 C C . GLN A 1 90 ? 23.763 12.050 -1.615 1.00 79.75 90 GLN A C 1
ATOM 740 O O . GLN A 1 90 ? 24.266 13.018 -1.056 1.00 79.75 90 GLN A O 1
ATOM 745 N N . GLN A 1 91 ? 24.396 10.884 -1.734 1.00 76.00 91 GLN A N 1
ATOM 746 C CA . GLN A 1 91 ? 25.721 10.614 -1.172 1.00 76.00 91 GLN A CA 1
ATOM 747 C C . GLN A 1 91 ? 26.875 10.950 -2.130 1.00 76.00 91 GLN A C 1
ATOM 749 O O . GLN A 1 91 ? 28.006 10.566 -1.847 1.00 76.00 91 GLN A O 1
ATOM 754 N N . GLU A 1 92 ? 26.601 11.600 -3.271 1.00 65.75 92 GLU A N 1
ATOM 755 C CA . GLU A 1 92 ? 27.584 11.923 -4.327 1.00 65.75 92 GLU A CA 1
ATOM 756 C C . GLU A 1 92 ? 28.388 10.704 -4.830 1.00 65.75 92 GLU A C 1
ATOM 758 O O . GLU A 1 92 ? 29.434 10.824 -5.471 1.00 65.75 92 GLU A O 1
ATOM 763 N N . ASN A 1 93 ? 27.880 9.493 -4.585 1.00 59.53 93 ASN A N 1
ATOM 764 C CA . ASN A 1 93 ? 28.502 8.261 -5.036 1.00 59.53 93 ASN A CA 1
ATOM 765 C C . ASN A 1 93 ? 28.165 8.058 -6.514 1.00 59.53 93 ASN A C 1
ATOM 767 O O . ASN A 1 93 ? 27.118 7.529 -6.892 1.00 59.53 93 ASN A O 1
ATOM 771 N N . LEU A 1 94 ? 29.088 8.499 -7.370 1.00 55.84 94 LEU A N 1
ATOM 772 C CA . LEU A 1 94 ? 29.059 8.252 -8.803 1.00 55.84 94 LEU A CA 1
ATOM 773 C C . LEU A 1 94 ? 29.135 6.738 -9.043 1.00 55.84 94 LEU A C 1
ATOM 775 O O . LEU A 1 94 ? 30.213 6.159 -8.936 1.00 55.84 94 LEU A O 1
ATOM 779 N N . PHE A 1 95 ? 27.994 6.143 -9.415 1.00 50.19 95 PHE A N 1
ATOM 780 C CA . PHE A 1 95 ? 27.804 4.860 -10.117 1.00 50.19 95 PHE A CA 1
ATOM 781 C C . PHE A 1 95 ? 26.976 3.816 -9.349 1.00 50.19 95 PHE A C 1
ATOM 783 O O . PHE A 1 95 ? 27.343 3.440 -8.239 1.00 50.19 95 PHE A O 1
ATOM 790 N N . ILE A 1 96 ? 25.959 3.196 -9.986 1.00 55.72 96 ILE A N 1
ATOM 791 C CA . ILE A 1 96 ? 25.417 1.924 -9.465 1.00 55.72 96 ILE A CA 1
ATOM 792 C C . ILE A 1 96 ? 25.114 0.879 -10.539 1.00 55.72 96 ILE A C 1
ATOM 794 O O . ILE A 1 96 ? 24.420 1.070 -11.534 1.00 55.72 96 ILE A O 1
ATOM 798 N N . LYS A 1 97 ? 25.648 -0.295 -10.220 1.00 55.47 97 LYS A N 1
ATOM 799 C CA . LYS A 1 97 ? 25.661 -1.602 -10.878 1.00 55.47 97 LYS A CA 1
ATOM 800 C C . LYS A 1 97 ? 24.266 -2.224 -11.127 1.00 55.47 97 LYS A C 1
ATOM 802 O O . LYS A 1 97 ? 24.202 -3.165 -11.909 1.00 55.47 97 LYS A O 1
ATOM 807 N N . GLY A 1 98 ? 23.196 -1.711 -10.500 1.00 56.06 98 GLY A N 1
ATOM 808 C CA . GLY A 1 98 ? 21.852 -2.320 -10.450 1.00 56.06 98 GLY A CA 1
ATOM 809 C C . GLY A 1 98 ? 20.980 -2.059 -11.679 1.00 56.06 98 GLY A C 1
ATOM 810 O O . GLY A 1 98 ? 20.420 -2.989 -12.241 1.00 56.06 98 GLY A O 1
ATOM 811 N N . LEU A 1 99 ? 20.980 -0.828 -12.198 1.00 65.56 99 LEU A N 1
ATOM 812 C CA . LEU A 1 99 ? 20.212 -0.485 -13.403 1.00 65.56 99 LEU A CA 1
ATOM 813 C C . LEU A 1 99 ? 20.874 -0.963 -14.701 1.00 65.56 99 LEU A C 1
ATOM 815 O O . LEU A 1 99 ? 20.319 -0.790 -15.780 1.00 65.56 99 LEU A O 1
ATOM 819 N N . ARG A 1 100 ? 22.091 -1.529 -14.638 1.00 61.03 100 ARG A N 1
ATOM 820 C CA . ARG A 1 100 ? 22.839 -1.930 -15.841 1.00 61.03 100 ARG A CA 1
ATOM 821 C C . ARG A 1 100 ? 22.160 -3.074 -16.598 1.00 61.03 100 ARG A C 1
ATOM 823 O O . ARG A 1 100 ? 22.343 -3.156 -17.807 1.00 61.03 100 ARG A O 1
ATOM 830 N N . MET A 1 101 ? 21.420 -3.939 -15.915 1.00 67.44 101 MET A N 1
ATOM 831 C CA . MET A 1 101 ? 20.865 -5.165 -16.487 1.00 67.44 101 MET A CA 1
ATOM 832 C C . MET A 1 101 ? 19.347 -5.162 -16.361 1.00 67.44 101 MET A C 1
ATOM 834 O O . MET A 1 101 ? 18.785 -5.917 -15.579 1.00 67.44 101 MET A O 1
ATOM 838 N N . ILE A 1 102 ? 18.707 -4.272 -17.115 1.00 80.25 102 ILE A N 1
ATOM 839 C CA . ILE A 1 102 ? 17.258 -4.102 -17.113 1.00 80.25 102 ILE A CA 1
ATOM 840 C C . ILE A 1 102 ? 16.743 -4.063 -18.569 1.00 80.25 102 ILE A C 1
ATOM 842 O O . ILE A 1 102 ? 17.364 -3.363 -19.381 1.00 80.25 102 ILE A O 1
ATOM 846 N N . PRO A 1 103 ? 15.636 -4.760 -18.917 1.00 83.75 103 PRO A N 1
ATOM 847 C CA . PRO A 1 103 ? 15.117 -4.845 -20.279 1.00 83.75 103 PRO A CA 1
ATOM 848 C C . PRO A 1 103 ? 14.922 -3.493 -20.967 1.00 83.75 103 PRO A C 1
ATOM 850 O O . PRO A 1 103 ? 15.444 -3.312 -22.068 1.00 83.75 103 PRO A O 1
ATOM 853 N N . SER A 1 104 ? 14.273 -2.509 -20.333 1.00 87.00 104 SER A N 1
ATOM 854 C CA . SER A 1 104 ? 14.071 -1.193 -20.959 1.00 87.00 104 SER A CA 1
ATOM 855 C C . SER A 1 104 ? 15.379 -0.459 -21.242 1.00 87.00 104 SER A C 1
ATOM 857 O O . SER A 1 104 ? 15.497 0.234 -22.261 1.00 87.00 104 SER A O 1
ATOM 859 N N . ARG A 1 105 ? 16.405 -0.640 -20.400 1.00 85.31 105 ARG A N 1
ATOM 860 C CA . ARG A 1 105 ? 17.742 -0.088 -20.656 1.00 85.31 105 ARG A CA 1
ATOM 861 C C . ARG A 1 105 ? 18.416 -0.797 -21.829 1.00 85.31 105 ARG A C 1
ATOM 863 O O . ARG A 1 105 ? 18.987 -0.118 -22.679 1.00 85.31 105 ARG A O 1
ATOM 870 N N . GLU A 1 106 ? 18.352 -2.125 -21.907 1.00 83.50 106 GLU A N 1
ATOM 871 C CA . GLU A 1 106 ? 18.916 -2.882 -23.036 1.00 83.50 106 GLU A CA 1
ATOM 872 C C . GLU A 1 106 ? 18.218 -2.550 -24.360 1.00 83.50 106 GLU A C 1
ATOM 874 O O . GLU A 1 106 ? 18.880 -2.311 -25.374 1.00 83.50 106 GLU A O 1
ATOM 879 N N . ALA A 1 107 ? 16.888 -2.458 -24.350 1.00 85.50 107 ALA A N 1
ATOM 880 C CA . ALA A 1 107 ? 16.101 -2.062 -25.511 1.00 85.50 107 ALA A CA 1
ATOM 881 C C . ALA A 1 107 ? 16.448 -0.630 -25.952 1.00 85.50 107 ALA A C 1
ATOM 883 O O . ALA A 1 107 ? 16.657 -0.369 -27.139 1.00 85.50 107 ALA A O 1
ATOM 884 N N . SER A 1 108 ? 16.593 0.298 -25.000 1.00 87.94 108 SER A N 1
ATOM 885 C CA . SER A 1 108 ? 16.988 1.684 -25.281 1.00 87.94 108 SER A CA 1
ATOM 886 C C . SER A 1 108 ? 18.419 1.786 -25.816 1.00 87.94 108 SER A C 1
ATOM 888 O O . SER A 1 108 ? 18.651 2.498 -26.793 1.00 87.94 108 SER A O 1
ATOM 890 N N . TYR A 1 109 ? 19.367 1.034 -25.246 1.00 89.19 109 TYR A N 1
ATOM 891 C CA . TYR A 1 109 ? 20.737 0.924 -25.759 1.00 89.19 109 TYR A CA 1
ATOM 892 C C . TYR A 1 109 ? 20.730 0.423 -27.207 1.00 89.19 109 TYR A C 1
ATOM 894 O O . TYR A 1 109 ? 21.295 1.052 -28.103 1.00 89.19 109 TYR A O 1
ATOM 902 N N . THR A 1 110 ? 20.019 -0.678 -27.457 1.00 88.81 110 THR A N 1
ATOM 903 C CA . THR A 1 110 ? 19.900 -1.294 -28.782 1.00 88.81 110 THR A CA 1
ATOM 904 C C . THR A 1 110 ? 19.298 -0.329 -29.796 1.00 88.81 110 THR A C 1
ATOM 906 O O . THR A 1 110 ? 19.810 -0.188 -30.906 1.00 88.81 110 THR A O 1
ATOM 909 N N . LYS A 1 111 ? 18.253 0.406 -29.405 1.00 88.88 111 LYS A N 1
ATOM 910 C CA . LYS A 1 111 ? 17.626 1.432 -30.241 1.00 88.88 111 LYS A CA 1
ATOM 911 C C . LYS A 1 111 ? 18.621 2.512 -30.667 1.00 88.88 111 LYS A C 1
ATOM 913 O O . LYS A 1 111 ? 18.592 2.917 -31.828 1.00 88.88 111 LYS A O 1
ATOM 918 N N . VAL A 1 112 ? 19.506 2.968 -29.776 1.00 90.69 112 VAL A N 1
ATOM 919 C CA . VAL A 1 112 ? 20.553 3.950 -30.117 1.00 90.69 112 VAL A CA 1
ATOM 920 C C . VAL A 1 112 ? 21.510 3.385 -31.170 1.00 90.69 112 VAL A C 1
ATOM 922 O O . VAL A 1 112 ? 21.810 4.072 -32.147 1.00 90.69 112 VAL A O 1
ATOM 925 N N . ILE A 1 113 ? 21.925 2.123 -31.031 1.00 92.44 113 ILE A N 1
ATOM 926 C CA . ILE A 1 113 ? 22.796 1.452 -32.007 1.00 92.44 113 ILE A CA 1
ATOM 927 C C . ILE A 1 113 ? 22.104 1.291 -33.365 1.00 92.44 113 ILE A C 1
ATOM 929 O O . ILE A 1 113 ? 22.683 1.648 -34.392 1.00 92.44 113 ILE A O 1
ATOM 933 N N . ILE A 1 114 ? 20.842 0.851 -33.389 1.00 90.25 114 ILE A N 1
ATOM 934 C CA . ILE A 1 114 ? 20.046 0.759 -34.623 1.00 90.25 114 ILE A CA 1
ATOM 935 C C . ILE A 1 114 ? 19.918 2.135 -35.286 1.00 90.25 114 ILE A C 1
ATOM 937 O O . ILE A 1 114 ? 20.055 2.251 -36.501 1.00 90.25 114 ILE A O 1
ATOM 941 N N . GLN A 1 115 ? 19.690 3.200 -34.513 1.00 88.25 115 GLN A N 1
ATOM 942 C CA . GLN A 1 115 ? 19.616 4.558 -35.053 1.00 88.25 115 GLN A CA 1
ATOM 943 C C . GLN A 1 115 ? 20.957 5.054 -35.601 1.00 88.25 115 GLN A C 1
ATOM 945 O O . GLN A 1 115 ? 20.956 5.795 -36.588 1.00 88.25 115 GLN A O 1
ATOM 950 N N . ALA A 1 116 ? 22.078 4.677 -34.979 1.00 90.31 116 ALA A N 1
ATOM 951 C CA . ALA A 1 116 ? 23.418 4.998 -35.457 1.00 90.31 116 ALA A CA 1
ATOM 952 C C . ALA A 1 116 ? 23.697 4.307 -36.799 1.00 90.31 116 ALA A C 1
ATOM 954 O O . ALA A 1 116 ? 24.005 4.987 -37.777 1.00 90.31 116 ALA A O 1
ATOM 955 N N . LEU A 1 117 ? 23.469 2.993 -36.881 1.00 90.75 117 LEU A N 1
ATOM 956 C CA . LEU A 1 117 ? 23.593 2.215 -38.120 1.00 90.75 117 LEU A CA 1
ATOM 957 C C . LEU A 1 117 ? 22.616 2.695 -39.200 1.00 90.75 117 LEU A C 1
ATOM 959 O O . LEU A 1 117 ? 22.981 2.861 -40.359 1.00 90.75 117 LEU A O 1
ATOM 963 N N . GLY A 1 118 ? 21.387 3.041 -38.815 1.00 88.12 118 GLY A N 1
ATOM 964 C CA . GLY A 1 118 ? 20.379 3.608 -39.708 1.00 88.12 118 GLY A CA 1
ATOM 965 C C . GLY A 1 118 ? 20.795 4.939 -40.344 1.00 88.12 118 GLY A C 1
ATOM 966 O O . GLY A 1 118 ? 20.197 5.361 -41.335 1.00 88.12 118 GLY A O 1
ATOM 967 N N . ARG A 1 119 ? 21.835 5.612 -39.831 1.00 84.75 119 ARG A N 1
ATOM 968 C CA . ARG A 1 119 ? 22.392 6.813 -40.474 1.00 84.75 119 ARG A CA 1
ATOM 969 C C . ARG A 1 119 ? 23.138 6.479 -41.769 1.00 84.75 119 ARG A C 1
ATOM 971 O O . ARG A 1 119 ? 23.265 7.386 -42.578 1.00 84.75 119 ARG A O 1
ATOM 978 N N . MET A 1 120 ? 23.518 5.216 -41.991 1.00 87.00 120 MET A N 1
ATOM 979 C CA . MET A 1 120 ? 24.059 4.694 -43.258 1.00 87.00 120 MET A CA 1
ATOM 980 C C . MET A 1 120 ? 22.958 4.282 -44.259 1.00 87.00 120 MET A C 1
ATOM 982 O O . MET A 1 120 ? 23.226 3.914 -45.401 1.00 87.00 120 MET A O 1
ATOM 986 N N . ASN A 1 121 ? 21.688 4.354 -43.843 1.00 85.81 121 ASN A N 1
ATOM 987 C CA . ASN A 1 121 ? 20.545 3.814 -44.574 1.00 85.81 121 ASN A CA 1
ATOM 988 C C . ASN A 1 121 ? 19.570 4.887 -45.109 1.00 85.81 121 ASN A C 1
ATOM 990 O O . ASN A 1 121 ? 18.396 4.596 -45.317 1.00 85.81 121 ASN A O 1
ATOM 994 N N . ARG A 1 122 ? 20.020 6.125 -45.378 1.00 87.38 122 ARG A N 1
ATOM 995 C CA . ARG A 1 122 ? 19.125 7.242 -45.773 1.00 87.38 122 ARG A CA 1
ATOM 996 C C . ARG A 1 122 ? 19.017 7.514 -47.266 1.00 87.38 122 ARG A C 1
ATOM 998 O O . ARG A 1 122 ? 18.001 8.051 -47.711 1.00 87.38 122 ARG A O 1
ATOM 1005 N N . THR A 1 123 ? 20.060 7.204 -48.020 1.00 91.00 123 THR A N 1
ATOM 1006 C CA . THR A 1 123 ? 20.151 7.469 -49.464 1.00 91.00 123 THR A CA 1
ATOM 1007 C C . THR A 1 123 ? 19.856 6.215 -50.286 1.00 91.00 123 THR A C 1
ATOM 1009 O O . THR A 1 123 ? 19.810 5.114 -49.739 1.00 91.00 123 THR A O 1
ATOM 1012 N N . PHE A 1 124 ? 19.629 6.360 -51.595 1.00 92.25 124 PHE A N 1
ATOM 1013 C CA . PHE A 1 124 ? 19.397 5.202 -52.469 1.00 92.25 124 PHE A CA 1
ATOM 1014 C C . PHE A 1 124 ? 20.690 4.536 -52.931 1.00 92.25 124 PHE A C 1
ATOM 1016 O O . PHE A 1 124 ? 20.664 3.365 -53.288 1.00 92.25 124 PHE A O 1
ATOM 1023 N N . ASN A 1 125 ? 21.812 5.253 -52.921 1.00 92.06 125 ASN A N 1
ATOM 1024 C CA . ASN A 1 125 ? 23.104 4.680 -53.274 1.00 92.06 125 ASN A CA 1
ATOM 1025 C C . ASN A 1 125 ? 23.716 4.019 -52.032 1.00 92.06 125 ASN A C 1
ATOM 1027 O O . ASN A 1 125 ? 23.915 4.679 -51.012 1.00 92.06 125 ASN A O 1
ATOM 1031 N N . LYS A 1 126 ? 24.000 2.717 -52.107 1.00 90.50 126 LYS A N 1
ATOM 1032 C CA . LYS A 1 126 ? 24.556 1.911 -51.014 1.00 90.50 126 LYS A CA 1
ATOM 1033 C C . LYS A 1 126 ? 25.929 1.389 -51.367 1.00 90.50 126 LYS A C 1
ATOM 1035 O O . LYS A 1 126 ? 26.113 0.810 -52.429 1.00 90.50 126 LYS A O 1
ATOM 1040 N N . ILE A 1 127 ? 26.893 1.580 -50.472 1.00 89.81 127 ILE A N 1
ATOM 1041 C CA . ILE A 1 127 ? 28.193 0.919 -50.587 1.00 89.81 127 ILE A CA 1
ATOM 1042 C C . ILE A 1 127 ? 27.967 -0.588 -50.479 1.00 89.81 127 ILE A C 1
ATOM 1044 O O . ILE A 1 127 ? 27.290 -1.040 -49.561 1.00 89.81 127 ILE A O 1
ATOM 1048 N N . LYS A 1 128 ? 28.529 -1.359 -51.416 1.00 88.12 128 LYS A N 1
ATOM 1049 C CA . LYS A 1 128 ? 28.294 -2.812 -51.502 1.00 88.12 128 LYS A CA 1
ATOM 1050 C C . LYS A 1 128 ? 28.750 -3.568 -50.249 1.00 88.12 128 LYS A C 1
ATOM 1052 O O . LYS A 1 128 ? 28.159 -4.576 -49.885 1.00 88.12 128 LYS A O 1
ATOM 1057 N N . GLN A 1 129 ? 29.821 -3.089 -49.617 1.00 88.06 129 GLN A N 1
ATOM 1058 C CA . GLN A 1 129 ? 30.429 -3.682 -48.424 1.00 88.06 129 GLN A CA 1
ATOM 1059 C C . GLN A 1 129 ? 30.720 -2.580 -47.396 1.00 88.06 129 GLN A C 1
ATOM 1061 O O . GLN A 1 129 ? 31.829 -2.042 -47.370 1.00 88.06 129 GLN A O 1
ATOM 1066 N N . PRO A 1 130 ? 29.720 -2.168 -46.601 1.00 88.88 130 PRO A N 1
ATOM 1067 C CA . PRO A 1 130 ? 29.930 -1.170 -45.564 1.00 88.88 130 PRO A CA 1
ATOM 1068 C C . PRO A 1 130 ? 30.798 -1.732 -44.429 1.00 88.88 130 PRO A C 1
ATOM 1070 O O . PRO A 1 130 ? 30.636 -2.881 -44.023 1.00 88.88 130 PRO A O 1
ATOM 1073 N N . LEU A 1 131 ? 31.697 -0.909 -43.882 1.00 91.25 131 LEU A N 1
ATOM 1074 C CA . LEU A 1 131 ? 32.539 -1.290 -42.744 1.00 91.25 131 LEU A CA 1
ATOM 1075 C C . LEU A 1 131 ? 31.897 -0.862 -41.419 1.00 91.25 131 LEU A C 1
ATOM 1077 O O . LEU A 1 131 ? 31.761 0.330 -41.150 1.00 91.25 131 LEU A O 1
ATOM 1081 N N . VAL A 1 132 ? 31.565 -1.821 -40.555 1.00 91.62 132 VAL A N 1
ATOM 1082 C CA . VAL A 1 132 ? 31.121 -1.553 -39.180 1.00 91.62 132 VAL A CA 1
ATOM 1083 C C . VAL A 1 132 ? 32.213 -1.998 -38.218 1.00 91.62 132 VAL A C 1
ATOM 1085 O O . VAL A 1 132 ? 32.501 -3.184 -38.099 1.00 91.62 132 VAL A O 1
ATOM 1088 N N . LEU A 1 133 ? 32.814 -1.042 -37.518 1.00 92.69 133 LEU A N 1
ATOM 1089 C CA . LEU A 1 133 ? 33.718 -1.307 -36.402 1.00 92.69 133 LEU A CA 1
ATOM 1090 C C . LEU A 1 133 ? 32.956 -1.048 -35.105 1.00 92.69 133 LEU A C 1
ATOM 1092 O O . LEU A 1 133 ? 32.346 0.007 -34.962 1.00 92.69 133 LEU A O 1
ATOM 1096 N N . ALA A 1 134 ? 32.987 -1.970 -34.149 1.00 92.12 134 ALA A N 1
ATOM 1097 C CA . ALA A 1 134 ? 32.284 -1.804 -32.882 1.00 92.12 134 ALA A CA 1
ATOM 1098 C C . ALA A 1 134 ? 33.197 -2.112 -31.701 1.00 92.12 134 ALA A C 1
ATOM 1100 O O . ALA A 1 134 ? 33.950 -3.084 -31.709 1.00 92.12 134 ALA A O 1
ATOM 1101 N N . HIS A 1 135 ? 33.105 -1.291 -30.657 1.00 91.75 135 HIS A N 1
ATOM 1102 C CA . HIS A 1 135 ? 33.729 -1.624 -29.386 1.00 91.75 135 HIS A CA 1
ATOM 1103 C C . HIS A 1 135 ? 33.056 -2.868 -28.775 1.00 91.75 135 HIS A C 1
ATOM 1105 O O . HIS A 1 135 ? 31.839 -3.031 -28.860 1.00 91.75 135 HIS A O 1
ATOM 1111 N N . ASN A 1 136 ? 33.824 -3.725 -28.094 1.00 86.38 136 ASN A N 1
ATOM 1112 C CA . ASN A 1 136 ? 33.319 -4.985 -27.522 1.00 86.38 136 ASN A CA 1
ATOM 1113 C C . ASN A 1 136 ? 32.126 -4.781 -26.561 1.00 86.38 136 ASN A C 1
ATOM 1115 O O . ASN A 1 136 ? 31.239 -5.625 -26.457 1.00 86.38 136 ASN A O 1
ATOM 1119 N N . SER A 1 137 ? 32.062 -3.645 -25.856 1.00 86.38 137 SER A N 1
ATOM 1120 C CA . SER A 1 137 ? 30.920 -3.346 -24.978 1.00 86.38 137 SER A CA 1
ATOM 1121 C C . SER A 1 137 ? 29.602 -3.134 -25.731 1.00 86.38 137 SER A C 1
ATOM 1123 O O . SER A 1 137 ? 28.555 -3.452 -25.170 1.00 86.38 137 SER A O 1
ATOM 1125 N N . VAL A 1 138 ? 29.641 -2.691 -26.993 1.00 89.25 138 VAL A N 1
ATOM 1126 C CA . VAL A 1 138 ? 28.451 -2.556 -27.848 1.00 89.25 138 VAL A CA 1
ATOM 1127 C C . VAL A 1 138 ? 27.862 -3.928 -28.141 1.00 89.25 138 VAL A C 1
ATOM 1129 O O . VAL A 1 138 ? 26.694 -4.163 -27.839 1.00 89.25 138 VAL A O 1
ATOM 1132 N N . VAL A 1 139 ? 28.685 -4.856 -28.637 1.00 87.56 139 VAL A N 1
ATOM 1133 C CA . VAL A 1 139 ? 28.271 -6.235 -28.960 1.00 87.56 139 VAL A CA 1
ATOM 1134 C C . VAL A 1 139 ? 27.694 -6.939 -27.726 1.00 87.56 139 VAL A C 1
ATOM 1136 O O . VAL A 1 139 ? 26.680 -7.628 -27.805 1.00 87.56 139 VAL A O 1
ATOM 1139 N N . LYS A 1 140 ? 28.279 -6.695 -26.547 1.00 83.00 140 LYS A N 1
ATOM 1140 C CA . LYS A 1 140 ? 27.787 -7.248 -25.276 1.00 83.00 140 LYS A CA 1
ATOM 1141 C C . LYS A 1 140 ? 26.443 -6.672 -24.816 1.00 83.00 140 LYS A C 1
ATOM 1143 O O . LYS A 1 140 ? 25.724 -7.369 -24.104 1.00 83.00 140 LYS A O 1
ATOM 1148 N N . SER A 1 141 ? 26.112 -5.431 -25.180 1.00 83.88 141 SER A N 1
ATOM 1149 C CA . SER A 1 141 ? 24.982 -4.682 -24.598 1.00 83.88 141 SER A CA 1
ATOM 1150 C C . SER A 1 141 ? 23.733 -4.621 -25.485 1.00 83.88 141 SER A C 1
ATOM 1152 O O . SER A 1 141 ? 22.646 -4.367 -24.974 1.00 83.88 141 SER A O 1
ATOM 1154 N N . ILE A 1 142 ? 23.859 -4.839 -26.798 1.00 86.56 142 ILE A N 1
ATOM 1155 C CA . ILE A 1 142 ? 22.713 -4.912 -27.724 1.00 86.56 142 ILE A CA 1
ATOM 1156 C C . ILE A 1 142 ? 21.895 -6.185 -27.490 1.00 86.56 142 ILE A C 1
ATOM 1158 O O . ILE A 1 142 ? 22.473 -7.222 -27.191 1.00 86.56 142 ILE A O 1
ATOM 1162 N N . SER A 1 143 ? 20.572 -6.165 -27.639 1.00 81.12 143 SER A N 1
ATOM 1163 C CA . SER A 1 143 ? 19.717 -7.344 -27.439 1.00 81.12 143 SER A CA 1
ATOM 1164 C C . SER A 1 143 ? 18.576 -7.422 -28.454 1.00 81.12 143 SER A C 1
ATOM 1166 O O . SER A 1 143 ? 18.285 -6.471 -29.173 1.00 81.12 143 SER A O 1
ATOM 1168 N N . TYR A 1 144 ? 17.931 -8.586 -28.533 1.00 75.94 144 TYR A N 1
ATOM 1169 C CA . TYR A 1 144 ? 16.745 -8.788 -29.371 1.00 75.94 144 TYR A CA 1
ATOM 1170 C C . TYR A 1 144 ? 15.428 -8.402 -28.677 1.00 75.94 144 TYR A C 1
ATOM 1172 O O . TYR A 1 144 ? 14.365 -8.516 -29.286 1.00 75.94 144 TYR A O 1
ATOM 1180 N N . LEU A 1 145 ? 15.474 -7.966 -27.412 1.00 71.81 145 LEU A N 1
ATOM 1181 C CA . LEU A 1 145 ? 14.284 -7.730 -26.592 1.00 71.81 145 LEU A CA 1
ATOM 1182 C C . LEU A 1 145 ? 13.315 -6.746 -27.268 1.00 71.81 145 LEU A C 1
ATOM 1184 O O . LEU A 1 145 ? 13.665 -5.600 -27.544 1.00 71.81 145 LEU A O 1
ATOM 1188 N N . GLY A 1 146 ? 12.083 -7.207 -27.512 1.00 64.25 146 GLY A N 1
ATOM 1189 C CA . GLY A 1 146 ? 10.979 -6.379 -28.009 1.00 64.25 146 GLY A CA 1
ATOM 1190 C C . GLY A 1 146 ? 11.065 -5.960 -29.482 1.00 64.25 146 GLY A C 1
ATOM 1191 O O . GLY A 1 146 ? 10.347 -5.044 -29.883 1.00 64.25 146 GLY A O 1
ATOM 1192 N N . LEU A 1 147 ? 11.924 -6.586 -30.297 1.00 69.19 147 LEU A N 1
ATOM 1193 C CA . LEU A 1 147 ? 12.172 -6.167 -31.680 1.00 69.19 147 LEU A CA 1
ATOM 1194 C C . LEU A 1 147 ? 11.890 -7.281 -32.700 1.00 69.19 147 LEU A C 1
ATOM 1196 O O . LEU A 1 147 ? 12.253 -8.438 -32.511 1.00 69.19 147 LEU A O 1
ATOM 1200 N N . ASN A 1 148 ? 11.280 -6.919 -33.833 1.00 73.69 148 ASN A N 1
ATOM 1201 C CA . ASN A 1 148 ? 11.052 -7.850 -34.939 1.00 73.69 148 ASN A CA 1
ATOM 1202 C C . ASN A 1 148 ? 12.335 -8.025 -35.768 1.00 73.69 148 ASN A C 1
ATOM 1204 O O . ASN A 1 148 ? 12.729 -7.124 -36.511 1.00 73.69 148 ASN A O 1
ATOM 1208 N N . HIS A 1 149 ? 12.933 -9.215 -35.688 1.00 72.50 149 HIS A N 1
ATOM 1209 C CA . HIS A 1 149 ? 14.175 -9.577 -36.378 1.00 72.50 149 HIS A CA 1
ATOM 1210 C C . HIS A 1 149 ? 14.161 -9.328 -37.893 1.00 72.50 149 HIS A C 1
ATOM 1212 O O . HIS A 1 149 ? 15.196 -9.012 -38.489 1.00 72.50 149 HIS A O 1
ATOM 1218 N N . ASN A 1 150 ? 12.992 -9.437 -38.527 1.00 76.00 150 ASN A N 1
ATOM 1219 C CA . ASN A 1 150 ? 12.855 -9.268 -39.971 1.00 76.00 150 ASN A CA 1
ATOM 1220 C C . ASN A 1 150 ? 13.058 -7.815 -40.414 1.00 76.00 150 ASN A C 1
ATOM 1222 O O . ASN A 1 150 ? 13.462 -7.587 -41.552 1.00 76.00 150 ASN A O 1
ATOM 1226 N N . LEU A 1 151 ? 12.839 -6.846 -39.519 1.00 78.88 151 LEU A N 1
ATOM 1227 C CA . LEU A 1 151 ? 12.977 -5.416 -39.809 1.00 78.88 151 LEU A CA 1
ATOM 1228 C C . LEU A 1 151 ? 14.408 -4.892 -39.639 1.00 78.88 151 LEU A C 1
ATOM 1230 O O . LEU A 1 151 ? 14.668 -3.722 -39.919 1.00 78.88 151 LEU A O 1
ATOM 1234 N N . PHE A 1 152 ? 15.343 -5.720 -39.170 1.00 85.81 152 PHE A N 1
ATOM 1235 C CA . PHE A 1 152 ? 16.718 -5.278 -38.982 1.00 85.81 152 PHE A CA 1
ATOM 1236 C C . PHE A 1 152 ? 17.458 -5.102 -40.300 1.00 85.81 152 PHE A C 1
ATOM 1238 O O . PHE A 1 152 ? 17.359 -5.931 -41.211 1.00 85.81 152 PHE A O 1
ATOM 1245 N N . SER A 1 153 ? 18.256 -4.035 -40.356 1.00 87.38 153 SER A N 1
ATOM 1246 C CA . SER A 1 153 ? 19.147 -3.791 -41.477 1.00 87.38 153 SER A CA 1
ATOM 1247 C C . SER A 1 153 ? 20.255 -4.854 -41.532 1.00 87.38 153 SER A C 1
ATOM 1249 O O . SER A 1 153 ? 20.583 -5.456 -40.499 1.00 87.38 153 SER A O 1
ATOM 1251 N N . PRO A 1 154 ? 20.845 -5.102 -42.714 1.00 88.25 154 PRO A N 1
ATOM 1252 C CA . PRO A 1 154 ? 21.954 -6.042 -42.856 1.00 88.25 154 PRO A CA 1
ATOM 1253 C C . PRO A 1 154 ? 23.117 -5.744 -41.899 1.00 88.25 154 PRO A C 1
ATOM 1255 O O . PRO A 1 154 ? 23.682 -6.671 -41.327 1.00 88.25 154 PRO A O 1
ATOM 1258 N N . GLU A 1 155 ? 23.417 -4.465 -41.650 1.00 89.44 155 GLU A N 1
ATOM 1259 C CA . GLU A 1 155 ? 24.505 -4.045 -40.757 1.00 89.44 155 GLU A CA 1
ATOM 1260 C C . GLU A 1 155 ? 24.247 -4.457 -39.304 1.00 89.44 155 GLU A C 1
ATOM 1262 O O . GLU A 1 155 ? 25.142 -4.960 -38.627 1.00 89.44 155 GLU A O 1
ATOM 1267 N N . PHE A 1 156 ? 23.016 -4.273 -38.815 1.00 90.50 156 PHE A N 1
ATOM 1268 C CA . PHE A 1 156 ? 22.678 -4.661 -37.447 1.00 90.50 156 PHE A CA 1
ATOM 1269 C C . PHE A 1 156 ? 22.609 -6.183 -37.294 1.00 90.50 156 PHE A C 1
ATOM 1271 O O . PHE A 1 156 ? 23.045 -6.712 -36.276 1.00 90.50 156 PHE A O 1
ATOM 1278 N N . LYS A 1 157 ? 22.119 -6.903 -38.315 1.00 88.81 157 LYS A N 1
ATOM 1279 C CA . LYS A 1 157 ? 22.144 -8.375 -38.333 1.00 88.81 157 LYS A CA 1
ATOM 1280 C C . LYS A 1 157 ? 23.575 -8.905 -38.262 1.00 88.81 157 LYS A C 1
ATOM 1282 O O . LYS A 1 157 ? 23.836 -9.785 -37.452 1.00 88.81 157 LYS A O 1
ATOM 1287 N N . ALA A 1 158 ? 24.493 -8.332 -39.042 1.00 89.12 158 ALA A N 1
ATOM 1288 C CA . ALA A 1 158 ? 25.909 -8.684 -38.983 1.00 89.12 158 ALA A CA 1
ATOM 1289 C C . ALA A 1 158 ? 26.490 -8.441 -37.580 1.00 89.12 158 ALA A C 1
ATOM 1291 O O . ALA A 1 158 ? 27.104 -9.337 -37.016 1.00 89.12 158 ALA A O 1
ATOM 1292 N N . LEU A 1 159 ? 26.210 -7.283 -36.970 1.00 89.69 159 LEU A N 1
ATOM 1293 C CA . LEU A 1 159 ? 26.661 -6.981 -35.607 1.00 89.69 159 LEU A CA 1
ATOM 1294 C C . LEU A 1 159 ? 26.097 -7.955 -34.556 1.00 89.69 159 LEU A C 1
ATOM 1296 O O . LEU A 1 159 ? 26.796 -8.315 -33.614 1.00 89.69 159 LEU A O 1
ATOM 1300 N N . MET A 1 160 ? 24.839 -8.379 -34.702 1.00 86.25 160 MET A N 1
ATOM 1301 C CA . MET A 1 160 ? 24.217 -9.353 -33.800 1.00 86.25 160 MET A CA 1
ATOM 1302 C C . MET A 1 160 ? 24.764 -10.773 -33.983 1.00 86.25 160 MET A C 1
ATOM 1304 O O . MET A 1 160 ? 24.804 -11.517 -33.008 1.00 86.25 160 MET A O 1
ATOM 1308 N N . ASN A 1 161 ? 25.197 -11.150 -35.190 1.00 86.81 161 ASN A N 1
ATOM 1309 C CA . ASN A 1 161 ? 25.830 -12.451 -35.429 1.00 86.81 161 ASN A CA 1
ATOM 1310 C C . ASN A 1 161 ? 27.168 -12.578 -34.683 1.00 86.81 161 ASN A C 1
ATOM 1312 O O . ASN A 1 161 ? 27.504 -13.661 -34.228 1.00 86.81 161 ASN A O 1
ATOM 1316 N N . GLU A 1 162 ? 27.880 -11.469 -34.463 1.00 86.25 162 GLU A N 1
ATOM 1317 C CA . GLU A 1 162 ? 29.109 -11.441 -33.652 1.00 86.25 162 GLU A CA 1
ATOM 1318 C C . GLU A 1 162 ? 28.851 -11.618 -32.138 1.00 86.25 162 GLU A C 1
ATOM 1320 O O . GLU A 1 162 ? 29.791 -11.680 -31.345 1.00 86.25 162 GLU A O 1
ATOM 1325 N N . LYS A 1 163 ? 27.586 -11.676 -31.690 1.00 80.62 163 LYS A N 1
ATOM 1326 C CA . LYS A 1 163 ? 27.214 -11.771 -30.265 1.00 80.62 163 LYS A CA 1
ATOM 1327 C C . LYS A 1 163 ? 27.345 -13.195 -29.671 1.00 80.62 163 LYS A C 1
ATOM 1329 O O . LYS A 1 163 ? 26.972 -13.392 -28.516 1.00 80.62 163 LYS A O 1
ATOM 1334 N N . ASP A 1 164 ? 27.868 -14.175 -30.410 1.00 55.69 164 ASP A N 1
ATOM 1335 C CA . ASP A 1 164 ? 27.968 -15.604 -30.046 1.00 55.69 164 ASP A CA 1
ATOM 1336 C C . ASP A 1 164 ? 27.929 -15.941 -28.532 1.00 55.69 164 ASP A C 1
ATOM 1338 O O . ASP A 1 164 ? 28.770 -15.533 -27.727 1.00 55.69 164 ASP A O 1
ATOM 1342 N N . GLY A 1 165 ? 26.927 -16.739 -28.140 1.00 54.66 165 GLY A N 1
ATOM 1343 C CA . GLY A 1 165 ? 26.880 -17.473 -26.867 1.00 54.66 165 GLY A CA 1
ATOM 1344 C C . GLY A 1 165 ? 26.494 -16.702 -25.595 1.00 54.66 165 GLY A C 1
ATOM 1345 O O . GLY A 1 165 ? 26.187 -17.339 -24.589 1.00 54.66 165 GLY A O 1
ATOM 1346 N N . PHE A 1 166 ? 26.436 -15.367 -25.597 1.00 48.34 166 PHE A N 1
ATOM 1347 C CA . PHE A 1 166 ? 26.062 -14.581 -24.408 1.00 48.34 166 PHE A CA 1
ATOM 1348 C C . PHE A 1 166 ? 24.614 -14.070 -24.468 1.00 48.34 166 PHE A C 1
ATOM 1350 O O . PHE A 1 166 ? 24.348 -12.864 -24.495 1.00 48.34 166 PHE A O 1
ATOM 1357 N N . VAL A 1 167 ? 23.644 -14.988 -24.424 1.00 48.69 167 VAL A N 1
ATOM 1358 C CA . VAL A 1 167 ? 22.295 -14.637 -23.953 1.00 48.69 167 VAL A CA 1
ATOM 1359 C C . VAL A 1 167 ? 22.351 -14.642 -22.432 1.00 48.69 167 VAL A C 1
ATOM 1361 O O . VAL A 1 167 ? 22.157 -15.662 -21.777 1.00 48.69 167 VAL A O 1
ATOM 1364 N N . LYS A 1 168 ? 22.678 -13.491 -21.845 1.00 48.94 168 LYS A N 1
ATOM 1365 C CA . LYS A 1 168 ? 22.451 -13.297 -20.418 1.00 48.94 168 LYS A CA 1
ATOM 1366 C C . LYS A 1 168 ? 20.937 -13.206 -20.246 1.00 48.94 168 LYS A C 1
ATOM 1368 O O . LYS A 1 168 ? 20.358 -12.163 -20.524 1.00 48.94 168 LYS A O 1
ATOM 1373 N N . ASN A 1 169 ? 20.295 -14.304 -19.850 1.00 47.56 169 ASN A N 1
ATOM 1374 C CA . ASN A 1 169 ? 18.918 -14.245 -19.378 1.00 47.56 169 ASN A CA 1
ATOM 1375 C C . ASN A 1 169 ? 18.925 -13.346 -18.142 1.00 47.56 169 ASN A C 1
ATOM 1377 O O . ASN A 1 169 ? 19.372 -13.752 -17.069 1.00 47.56 169 ASN A O 1
ATOM 1381 N N . ILE A 1 170 ? 18.504 -12.094 -18.308 1.00 53.78 170 ILE A N 1
ATOM 1382 C CA . ILE A 1 170 ? 18.164 -11.250 -17.172 1.00 53.78 170 ILE A CA 1
ATOM 1383 C C . ILE A 1 170 ? 16.855 -11.825 -16.646 1.00 53.78 170 ILE A C 1
ATOM 1385 O O . ILE A 1 170 ? 15.775 -11.478 -17.114 1.00 53.78 170 ILE A O 1
ATOM 1389 N N . GLN A 1 171 ? 16.962 -12.764 -15.714 1.00 58.12 171 GLN A N 1
ATOM 1390 C CA . GLN A 1 171 ? 15.809 -13.258 -14.986 1.00 58.12 171 GLN A CA 1
ATOM 1391 C C . GLN A 1 171 ? 15.475 -12.212 -13.924 1.00 58.12 171 GLN A C 1
ATOM 1393 O O . GLN A 1 171 ? 15.946 -12.275 -12.792 1.00 58.12 171 GLN A O 1
ATOM 1398 N N . ILE A 1 172 ? 14.746 -11.177 -14.341 1.00 62.31 172 ILE A N 1
ATOM 1399 C CA . ILE A 1 172 ? 14.072 -10.290 -13.400 1.00 62.31 172 ILE A CA 1
ATOM 1400 C C . ILE A 1 172 ? 12.920 -11.090 -12.808 1.00 62.31 172 ILE A C 1
ATOM 1402 O O . ILE A 1 172 ? 12.106 -11.641 -13.553 1.00 62.31 172 ILE A O 1
ATOM 1406 N N . ASP A 1 173 ? 12.839 -11.134 -11.483 1.00 80.88 173 ASP A N 1
ATOM 1407 C CA . ASP A 1 173 ? 11.655 -11.626 -10.787 1.00 80.88 173 ASP A CA 1
ATOM 1408 C C . ASP A 1 173 ? 10.525 -10.589 -10.891 1.00 80.88 173 ASP A C 1
ATOM 1410 O O . ASP A 1 173 ? 10.171 -9.893 -9.940 1.00 80.88 173 ASP A O 1
ATOM 1414 N N . GLN A 1 174 ? 10.004 -10.426 -12.111 1.00 84.38 174 GLN A N 1
ATOM 1415 C CA . GLN A 1 174 ? 8.976 -9.434 -12.426 1.00 84.38 174 GLN A CA 1
ATOM 1416 C C . GLN A 1 174 ? 7.708 -9.672 -11.607 1.00 84.38 174 GLN A C 1
ATOM 1418 O O . GLN A 1 174 ? 6.999 -8.723 -11.291 1.00 84.38 174 GLN A O 1
ATOM 1423 N N . ILE A 1 175 ? 7.426 -10.927 -11.243 1.00 90.06 175 ILE A N 1
ATOM 1424 C CA . ILE A 1 175 ? 6.255 -11.280 -10.441 1.00 90.06 175 ILE A CA 1
ATOM 1425 C C . ILE A 1 175 ? 6.382 -10.657 -9.053 1.00 90.06 175 ILE A C 1
ATOM 1427 O O . ILE A 1 175 ? 5.469 -9.948 -8.624 1.00 90.06 175 ILE A O 1
ATOM 1431 N N . ASN A 1 176 ? 7.504 -10.869 -8.360 1.00 92.88 176 ASN A N 1
ATOM 1432 C CA . ASN A 1 176 ? 7.677 -10.299 -7.027 1.00 92.88 176 ASN A CA 1
ATOM 1433 C C . ASN A 1 176 ? 7.854 -8.780 -7.065 1.00 92.88 176 ASN A C 1
ATOM 1435 O O . ASN A 1 176 ? 7.206 -8.095 -6.275 1.00 92.88 176 ASN A O 1
ATOM 1439 N N . ILE A 1 177 ? 8.572 -8.225 -8.048 1.00 93.44 177 ILE A N 1
ATOM 1440 C CA . ILE A 1 177 ? 8.655 -6.764 -8.228 1.00 93.44 177 ILE A CA 1
ATOM 1441 C C . ILE A 1 177 ? 7.266 -6.147 -8.435 1.00 93.44 177 ILE A C 1
ATOM 1443 O O . ILE A 1 177 ? 6.941 -5.134 -7.813 1.00 93.44 177 ILE A O 1
ATOM 1447 N N . LYS A 1 178 ? 6.403 -6.778 -9.237 1.00 95.06 178 LYS A N 1
ATOM 1448 C CA . LYS A 1 178 ? 5.017 -6.334 -9.419 1.00 95.06 178 LYS A CA 1
ATOM 1449 C C . LYS A 1 178 ? 4.240 -6.341 -8.104 1.00 95.06 178 LYS A C 1
ATOM 1451 O O . LYS A 1 178 ? 3.549 -5.365 -7.795 1.00 95.06 178 LYS A O 1
ATOM 1456 N N . LYS A 1 179 ? 4.370 -7.399 -7.291 1.00 96.38 179 LYS A N 1
ATOM 1457 C CA . LYS A 1 179 ? 3.744 -7.466 -5.956 1.00 96.38 179 LYS A CA 1
ATOM 1458 C C . LYS A 1 179 ? 4.251 -6.343 -5.036 1.00 96.38 179 LYS A C 1
ATOM 1460 O O . LYS A 1 179 ? 3.445 -5.689 -4.361 1.00 96.38 179 LYS A O 1
ATOM 1465 N N . GLU A 1 180 ? 5.557 -6.070 -5.035 1.00 96.25 180 GLU A N 1
ATOM 1466 C CA . GLU A 1 180 ? 6.168 -4.958 -4.292 1.00 96.25 180 GLU A CA 1
ATOM 1467 C C . GLU A 1 180 ? 5.616 -3.602 -4.746 1.00 96.25 180 GLU A C 1
ATOM 1469 O O . GLU A 1 180 ? 5.192 -2.782 -3.923 1.00 96.25 180 GLU A O 1
ATOM 1474 N N . ASN A 1 181 ? 5.557 -3.377 -6.059 1.00 95.94 181 ASN A N 1
ATOM 1475 C CA . ASN A 1 181 ? 5.054 -2.142 -6.643 1.00 95.94 181 ASN A CA 1
ATOM 1476 C C . ASN A 1 181 ? 3.587 -1.908 -6.295 1.00 95.94 181 ASN A C 1
ATOM 1478 O O . ASN A 1 181 ? 3.254 -0.824 -5.815 1.00 95.94 181 ASN A O 1
ATOM 1482 N N . TYR A 1 182 ? 2.731 -2.923 -6.433 1.00 96.56 182 TYR A N 1
ATOM 1483 C CA . TYR A 1 182 ? 1.305 -2.856 -6.085 1.00 96.56 182 TYR A CA 1
ATOM 1484 C C . TYR A 1 182 ? 1.093 -2.518 -4.606 1.00 96.56 182 TYR A C 1
ATOM 1486 O O . TYR A 1 182 ? 0.260 -1.671 -4.258 1.00 96.56 182 TYR A O 1
ATOM 1494 N N . THR A 1 183 ? 1.902 -3.120 -3.737 1.00 97.00 183 THR A N 1
ATOM 1495 C CA . THR A 1 183 ? 1.888 -2.851 -2.297 1.00 97.00 183 THR A CA 1
ATOM 1496 C C . THR A 1 183 ? 2.301 -1.407 -1.991 1.00 97.00 183 THR A C 1
ATOM 1498 O O . THR A 1 183 ? 1.615 -0.700 -1.249 1.00 97.00 183 THR A O 1
ATOM 1501 N N . SER A 1 184 ? 3.372 -0.918 -2.618 1.00 95.62 184 SER A N 1
ATOM 1502 C CA . SER A 1 184 ? 3.837 0.462 -2.451 1.00 95.62 184 SER A CA 1
ATOM 1503 C C . SER A 1 184 ? 2.859 1.494 -3.042 1.00 95.62 184 SER A C 1
ATOM 1505 O O . SER A 1 184 ? 2.613 2.537 -2.427 1.00 95.62 184 SER A O 1
ATOM 1507 N N . TYR A 1 185 ? 2.221 1.205 -4.182 1.00 95.31 185 TYR A N 1
ATOM 1508 C CA . TYR A 1 185 ? 1.158 2.049 -4.738 1.00 95.31 185 TYR A CA 1
ATOM 1509 C C . TYR A 1 185 ? -0.038 2.136 -3.789 1.00 95.31 185 TYR A C 1
ATOM 1511 O O . TYR A 1 185 ? -0.539 3.233 -3.554 1.00 95.31 185 TYR A O 1
ATOM 1519 N N . THR A 1 186 ? -0.431 1.021 -3.165 1.00 97.19 186 THR A N 1
ATOM 1520 C CA . THR A 1 186 ? -1.485 1.014 -2.137 1.00 97.19 186 THR A CA 1
ATOM 1521 C C . THR A 1 186 ? -1.118 1.918 -0.962 1.00 97.19 186 THR A C 1
ATOM 1523 O O . THR A 1 186 ? -1.962 2.665 -0.471 1.00 97.19 186 THR A O 1
ATOM 1526 N N . LEU A 1 187 ? 0.140 1.908 -0.509 1.00 96.50 187 LEU A N 1
ATOM 1527 C CA . LEU A 1 187 ? 0.579 2.796 0.569 1.00 96.50 187 LEU A CA 1
ATOM 1528 C C . LEU A 1 187 ? 0.518 4.272 0.161 1.00 96.50 187 LEU A C 1
ATOM 1530 O O . LEU A 1 187 ? 0.015 5.097 0.926 1.00 96.50 187 LEU A O 1
ATOM 1534 N N . ARG A 1 188 ? 0.999 4.613 -1.040 1.00 95.19 188 ARG A N 1
ATOM 1535 C CA . ARG A 1 188 ? 0.899 5.975 -1.591 1.00 95.19 188 ARG A CA 1
ATOM 1536 C C . ARG A 1 188 ? -0.556 6.439 -1.622 1.00 95.19 188 ARG A C 1
ATOM 1538 O O . ARG A 1 188 ? -0.873 7.530 -1.150 1.00 95.19 188 ARG A O 1
ATOM 1545 N N . ASP A 1 189 ? -1.424 5.594 -2.152 1.00 96.06 189 ASP A N 1
ATOM 1546 C CA . ASP A 1 189 ? -2.855 5.822 -2.284 1.00 96.06 189 ASP A CA 1
ATOM 1547 C C . ASP A 1 189 ? -3.526 6.011 -0.908 1.00 96.06 189 ASP A C 1
ATOM 1549 O O . ASP A 1 189 ? -4.279 6.966 -0.702 1.00 96.06 189 ASP A O 1
ATOM 1553 N N . ASN A 1 190 ? -3.185 5.168 0.071 1.00 95.00 190 ASN A N 1
ATOM 1554 C CA . ASN A 1 190 ? -3.646 5.292 1.451 1.00 95.00 190 ASN A CA 1
ATOM 1555 C C . ASN A 1 190 ? -3.179 6.607 2.093 1.00 95.00 190 ASN A C 1
ATOM 1557 O O . ASN A 1 190 ? -3.970 7.311 2.716 1.00 95.00 190 ASN A O 1
ATOM 1561 N N . ASN A 1 191 ? -1.917 6.992 1.897 1.00 94.19 191 ASN A N 1
ATOM 1562 C CA . ASN A 1 191 ? -1.384 8.253 2.414 1.00 94.19 191 ASN A CA 1
ATOM 1563 C C . ASN A 1 191 ? -2.101 9.471 1.812 1.00 94.19 191 ASN A C 1
ATOM 1565 O O . ASN A 1 191 ? -2.349 10.449 2.521 1.00 94.19 191 ASN A O 1
ATOM 1569 N N . GLN A 1 192 ? -2.483 9.415 0.531 1.00 92.38 192 GLN A N 1
ATOM 1570 C CA . GLN A 1 192 ? -3.304 10.453 -0.097 1.00 92.38 192 GLN A CA 1
ATOM 1571 C C . GLN A 1 192 ? -4.700 10.533 0.527 1.00 92.38 192 GLN A C 1
ATOM 1573 O O . GLN A 1 192 ? -5.160 11.637 0.826 1.00 92.38 192 GLN A O 1
ATOM 1578 N N . LEU A 1 193 ? -5.348 9.387 0.772 1.00 91.75 193 LEU A N 1
ATOM 1579 C CA . LEU A 1 193 ? -6.638 9.341 1.463 1.00 91.75 193 LEU A CA 1
ATOM 1580 C C . LEU A 1 193 ? -6.505 9.949 2.859 1.00 91.75 193 LEU A C 1
ATOM 1582 O O . LEU A 1 193 ? -7.165 10.943 3.138 1.00 91.75 193 LEU A O 1
ATOM 1586 N N . VAL A 1 194 ? -5.567 9.464 3.677 1.00 88.50 194 VAL A N 1
ATOM 1587 C CA . VAL A 1 194 ? -5.297 9.964 5.039 1.00 88.50 194 VAL A CA 1
ATOM 1588 C C . VAL A 1 194 ? -4.905 11.449 5.068 1.00 88.50 194 VAL A C 1
ATOM 1590 O O . VAL A 1 194 ? -5.159 12.152 6.048 1.00 88.50 194 VAL A O 1
ATOM 1593 N N . SER A 1 195 ? -4.302 11.978 4.006 1.00 87.00 195 SER A N 1
ATOM 1594 C CA . SER A 1 195 ? -4.086 13.422 3.867 1.00 87.00 195 SER A CA 1
ATOM 1595 C C . SER A 1 195 ? -5.401 14.172 3.611 1.00 87.00 195 SER A C 1
ATOM 1597 O O . SER A 1 195 ? -5.683 15.168 4.277 1.00 87.00 195 SER A O 1
ATOM 1599 N N . GLY A 1 196 ? -6.250 13.653 2.718 1.00 84.06 196 GLY A N 1
ATOM 1600 C CA . GLY A 1 196 ? -7.598 14.169 2.447 1.00 84.06 196 GLY A CA 1
ATOM 1601 C C . GLY A 1 196 ? -8.519 14.178 3.669 1.00 84.06 196 GLY A C 1
ATOM 1602 O O . GLY A 1 196 ? -9.267 15.127 3.896 1.00 84.06 196 GLY A O 1
ATOM 1603 N N . LEU A 1 197 ? -8.396 13.145 4.497 1.00 82.19 197 LEU A N 1
ATOM 1604 C CA . LEU A 1 197 ? -9.018 13.006 5.811 1.00 82.19 197 LEU A CA 1
ATOM 1605 C C . LEU A 1 197 ? -8.660 14.191 6.733 1.00 82.19 197 LEU A C 1
ATOM 1607 O O . LEU A 1 197 ? -9.527 14.784 7.373 1.00 82.19 197 LEU A O 1
ATOM 1611 N N . LYS A 1 198 ? -7.389 14.617 6.747 1.00 79.56 198 LYS A N 1
ATOM 1612 C CA . LYS A 1 198 ? -6.916 15.760 7.555 1.00 79.56 198 LYS A CA 1
ATOM 1613 C C . LYS A 1 198 ? -7.361 17.119 7.014 1.00 79.56 198 LYS A C 1
ATOM 1615 O O . LYS A 1 198 ? -7.453 18.066 7.798 1.00 79.56 198 LYS A O 1
ATOM 1620 N N . SER A 1 199 ? -7.601 17.223 5.708 1.00 82.50 199 SER A N 1
ATOM 1621 C CA . SER A 1 199 ? -8.065 18.445 5.041 1.00 82.50 199 SER A CA 1
ATOM 1622 C C . SER A 1 199 ? -9.588 18.536 4.908 1.00 82.50 199 SER A C 1
ATOM 1624 O O . SER A 1 199 ? -10.075 19.494 4.312 1.00 82.50 199 SER A O 1
ATOM 1626 N N . ASN A 1 200 ? -10.338 17.600 5.508 1.00 82.31 200 ASN A N 1
ATOM 1627 C CA . ASN A 1 200 ? -11.803 17.535 5.469 1.00 82.31 200 ASN A CA 1
ATOM 1628 C C . ASN A 1 200 ? -12.366 17.451 4.039 1.00 82.31 200 ASN A C 1
ATOM 1630 O O . ASN A 1 200 ? -13.353 18.103 3.709 1.00 82.31 200 ASN A O 1
ATOM 1634 N N . ASN A 1 201 ? -11.728 16.670 3.166 1.00 87.62 201 ASN A N 1
ATOM 1635 C CA . ASN A 1 201 ? -12.223 16.445 1.811 1.00 87.62 201 ASN A CA 1
ATOM 1636 C C . ASN A 1 201 ? -13.278 15.323 1.801 1.00 87.62 201 ASN A C 1
ATOM 1638 O O . ASN A 1 201 ? -12.926 14.146 1.897 1.00 87.62 201 ASN A O 1
ATOM 1642 N N . GLU A 1 202 ? -14.556 15.688 1.657 1.00 87.69 202 GLU A N 1
ATOM 1643 C CA . GLU A 1 202 ? -15.704 14.761 1.684 1.00 87.69 202 GLU A CA 1
ATOM 1644 C C . GLU A 1 202 ? -15.541 13.575 0.735 1.00 87.69 202 GLU A C 1
ATOM 1646 O O . GLU A 1 202 ? -15.662 12.424 1.153 1.00 87.69 202 GLU A O 1
ATOM 1651 N N . ARG A 1 203 ? -15.168 13.840 -0.521 1.00 90.31 203 ARG A N 1
ATOM 1652 C CA . ARG A 1 203 ? -14.988 12.800 -1.539 1.00 90.31 203 ARG A CA 1
ATOM 1653 C C . ARG A 1 203 ? -13.937 11.770 -1.122 1.00 90.31 203 ARG A C 1
ATOM 1655 O O . ARG A 1 203 ? -14.148 10.574 -1.303 1.00 90.31 203 ARG A O 1
ATOM 1662 N N . LEU A 1 204 ? -12.807 12.218 -0.570 1.00 90.31 204 LEU A N 1
ATOM 1663 C CA . LEU A 1 204 ? -11.741 11.313 -0.123 1.00 90.31 204 LEU A CA 1
ATOM 1664 C C . LEU A 1 204 ? -12.130 10.551 1.151 1.00 90.31 204 LEU A C 1
ATOM 1666 O O . LEU A 1 204 ? -11.755 9.390 1.291 1.00 90.31 204 LEU A O 1
ATOM 1670 N N . ILE A 1 205 ? -12.916 11.160 2.045 1.00 88.19 205 ILE A N 1
ATOM 1671 C CA . ILE A 1 205 ? -13.460 10.491 3.238 1.00 88.19 205 ILE A CA 1
ATOM 1672 C C . ILE A 1 205 ? -14.421 9.366 2.847 1.00 88.19 205 ILE A C 1
ATOM 1674 O O . ILE A 1 205 ? -14.320 8.250 3.364 1.00 88.19 205 ILE A O 1
ATOM 1678 N N . GLU A 1 206 ? -15.352 9.635 1.934 1.00 89.81 206 GLU A N 1
ATOM 1679 C CA . GLU A 1 206 ? -16.282 8.623 1.430 1.00 89.81 206 GLU A CA 1
ATOM 1680 C C . GLU A 1 206 ? -15.547 7.495 0.709 1.00 89.81 206 GLU A C 1
ATOM 1682 O O . GLU A 1 206 ? -15.836 6.317 0.934 1.00 89.81 206 GLU A O 1
ATOM 1687 N N . GLU A 1 207 ? -14.552 7.838 -0.110 1.00 92.88 207 GLU A N 1
ATOM 1688 C CA . GLU A 1 207 ? -13.727 6.860 -0.808 1.00 92.88 207 GLU A CA 1
ATOM 1689 C C . GLU A 1 207 ? -12.932 5.982 0.169 1.00 92.88 207 GLU A C 1
ATOM 1691 O O . GLU A 1 207 ? -12.950 4.759 0.023 1.00 92.88 207 GLU A O 1
ATOM 1696 N N . TYR A 1 208 ? -12.326 6.567 1.207 1.00 92.38 208 TYR A N 1
ATOM 1697 C CA . TYR A 1 208 ? -11.627 5.833 2.267 1.00 92.38 208 TYR A CA 1
ATOM 1698 C C . TYR A 1 208 ? -12.558 4.850 2.992 1.00 92.38 208 TYR A C 1
ATOM 1700 O O . TYR A 1 208 ? -12.245 3.662 3.110 1.00 92.38 208 TYR A O 1
ATOM 1708 N N . LYS A 1 209 ? -13.752 5.304 3.403 1.00 90.88 209 LYS A N 1
ATOM 1709 C CA . LYS A 1 209 ? -14.770 4.448 4.040 1.00 90.88 209 LYS A CA 1
ATOM 1710 C C . LYS A 1 209 ? -15.229 3.318 3.118 1.00 90.88 209 LYS A C 1
ATOM 1712 O O . LYS A 1 209 ? -15.376 2.180 3.565 1.00 90.88 209 LYS A O 1
ATOM 1717 N N . ARG A 1 210 ? -15.447 3.616 1.834 1.00 93.31 210 ARG A N 1
ATOM 1718 C CA . ARG A 1 210 ? -15.866 2.635 0.825 1.00 93.31 210 ARG A CA 1
ATOM 1719 C C . ARG A 1 210 ? -14.798 1.569 0.602 1.00 93.31 210 ARG A C 1
ATOM 1721 O O . ARG A 1 210 ? -15.133 0.391 0.614 1.00 93.31 210 ARG A O 1
ATOM 1728 N N . ILE A 1 211 ? -13.535 1.962 0.427 1.00 94.88 211 ILE A N 1
ATOM 1729 C CA . ILE A 1 211 ? -12.414 1.031 0.224 1.00 94.88 211 ILE A CA 1
ATOM 1730 C C . ILE A 1 211 ? -12.315 0.067 1.405 1.00 94.88 211 ILE A C 1
ATOM 1732 O O . ILE A 1 211 ? -12.323 -1.143 1.205 1.00 94.88 211 ILE A O 1
ATOM 1736 N N . ARG A 1 212 ? -12.306 0.588 2.637 1.00 94.81 212 ARG A N 1
ATOM 1737 C CA . ARG A 1 212 ? -12.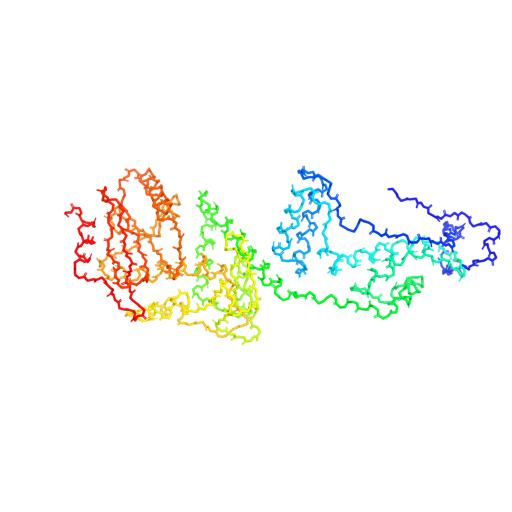238 -0.243 3.847 1.00 94.81 212 ARG A CA 1
ATOM 1738 C C . ARG A 1 212 ? -13.410 -1.218 3.935 1.00 94.81 212 ARG A C 1
ATOM 1740 O O . ARG A 1 212 ? -13.206 -2.398 4.194 1.00 94.81 212 ARG A O 1
ATOM 1747 N N . ARG A 1 213 ? -14.629 -0.761 3.635 1.00 94.75 213 ARG A N 1
ATOM 1748 C CA . ARG A 1 213 ? -15.805 -1.641 3.592 1.00 94.75 213 ARG A CA 1
ATOM 1749 C C . ARG A 1 213 ? -15.692 -2.718 2.509 1.00 94.75 213 ARG A C 1
ATOM 1751 O O . ARG A 1 213 ? -16.037 -3.862 2.769 1.00 94.75 213 ARG A O 1
ATOM 1758 N N . ASN A 1 214 ? -15.169 -2.385 1.329 1.00 96.00 214 ASN A N 1
ATOM 1759 C CA . ASN A 1 214 ? -14.939 -3.361 0.262 1.00 96.00 214 ASN A CA 1
ATOM 1760 C C . ASN A 1 214 ? -13.993 -4.485 0.700 1.00 96.00 214 ASN A C 1
ATOM 1762 O O . ASN A 1 214 ? -14.250 -5.637 0.368 1.00 96.00 214 ASN A O 1
ATOM 1766 N N . LEU A 1 215 ? -12.960 -4.175 1.488 1.00 96.81 215 LEU A N 1
ATOM 1767 C CA . LEU A 1 215 ? -12.037 -5.184 2.021 1.00 96.81 215 LEU A CA 1
ATOM 1768 C C . LEU A 1 215 ? -12.717 -6.136 3.025 1.00 96.81 215 LEU A C 1
ATOM 1770 O O . LEU A 1 215 ? -12.307 -7.285 3.134 1.00 96.81 215 LEU A O 1
ATOM 1774 N N . LEU A 1 216 ? -13.781 -5.707 3.722 1.00 97.81 216 LEU A N 1
ATOM 1775 C CA . LEU A 1 216 ? -14.596 -6.608 4.557 1.00 97.81 216 LEU A CA 1
ATOM 1776 C C . LEU A 1 216 ? -15.427 -7.591 3.729 1.00 97.81 216 LEU A C 1
ATOM 1778 O O . LEU A 1 216 ? -15.671 -8.709 4.176 1.00 97.81 216 LEU A O 1
ATOM 1782 N N . TYR A 1 217 ? -15.879 -7.181 2.543 1.00 97.38 217 TYR A N 1
ATOM 1783 C CA . TYR A 1 217 ? -16.608 -8.051 1.619 1.00 97.38 217 TYR A CA 1
ATOM 1784 C C . TYR A 1 217 ? -15.675 -9.021 0.890 1.00 97.38 217 TYR A C 1
ATOM 1786 O O . TYR A 1 217 ? -16.019 -10.186 0.700 1.00 97.38 217 TYR A O 1
ATOM 1794 N N . PHE A 1 218 ? -14.502 -8.532 0.486 1.00 97.31 218 PHE A N 1
ATOM 1795 C CA . PHE A 1 218 ? -13.616 -9.208 -0.455 1.00 97.31 218 PHE A CA 1
ATOM 1796 C C . PHE A 1 218 ? -12.159 -9.229 0.034 1.00 97.31 218 PHE A C 1
ATOM 1798 O O . PHE A 1 218 ? -11.299 -8.629 -0.602 1.00 97.31 218 PHE A O 1
ATOM 1805 N N . PRO A 1 219 ? -11.829 -9.918 1.142 1.00 97.25 219 PRO A N 1
ATOM 1806 C CA . PRO A 1 219 ? -10.427 -10.101 1.532 1.00 97.25 219 PRO A CA 1
ATOM 1807 C C . PRO A 1 219 ? -9.624 -10.878 0.471 1.00 97.25 219 PRO A C 1
ATOM 1809 O O . PRO A 1 219 ? -8.423 -10.679 0.288 1.00 97.25 219 PRO A O 1
ATOM 1812 N N . THR A 1 220 ? -10.324 -11.718 -0.284 1.00 98.12 220 THR A N 1
ATOM 1813 C CA . THR A 1 220 ? -9.906 -12.251 -1.576 1.00 98.12 220 THR A CA 1
ATOM 1814 C C . THR A 1 220 ? -11.004 -11.954 -2.595 1.00 98.12 220 THR A C 1
ATOM 1816 O O . THR A 1 220 ? -12.171 -11.778 -2.224 1.00 98.12 220 THR A O 1
ATOM 1819 N N . ILE A 1 221 ? -10.657 -11.859 -3.879 1.00 97.81 221 ILE A N 1
ATOM 1820 C CA . ILE A 1 221 ? -11.583 -11.342 -4.892 1.00 97.81 221 ILE A CA 1
ATOM 1821 C C . ILE A 1 221 ? -11.419 -12.019 -6.257 1.00 97.81 221 ILE A C 1
ATOM 1823 O O . ILE A 1 221 ? -10.317 -12.368 -6.680 1.00 97.81 221 ILE A O 1
ATOM 1827 N N . SER A 1 222 ? -12.540 -12.214 -6.955 1.00 97.38 222 SER A N 1
ATOM 1828 C CA . SER A 1 222 ? -12.563 -12.724 -8.328 1.00 97.38 222 SER A CA 1
ATOM 1829 C C . SER A 1 222 ? -12.106 -11.652 -9.329 1.00 97.38 222 SER A C 1
ATOM 1831 O O . SER A 1 222 ? -12.138 -10.453 -9.040 1.00 97.38 222 SER A O 1
ATOM 1833 N N . SER A 1 223 ? -11.725 -12.055 -10.547 1.00 96.75 223 SER A N 1
ATOM 1834 C CA . SER A 1 223 ? -11.377 -11.095 -11.608 1.00 96.75 223 SER A CA 1
ATOM 1835 C C . SER A 1 223 ? -12.527 -10.149 -11.963 1.00 96.75 223 SER A C 1
ATOM 1837 O O . SER A 1 223 ? -12.284 -8.974 -12.234 1.00 96.75 223 SER A O 1
ATOM 1839 N N . ASP A 1 224 ? -13.764 -10.644 -11.974 1.00 96.88 224 ASP A N 1
ATOM 1840 C CA . ASP A 1 224 ? -14.926 -9.860 -12.397 1.00 96.88 224 ASP A CA 1
ATOM 1841 C C . ASP A 1 224 ? -15.360 -8.875 -11.310 1.00 96.88 224 ASP A C 1
ATOM 1843 O O . ASP A 1 224 ? -15.633 -7.708 -11.601 1.00 96.88 224 ASP A O 1
ATOM 1847 N N . ASP A 1 225 ? -15.340 -9.304 -10.045 1.00 96.31 225 ASP A N 1
ATOM 1848 C CA . ASP A 1 225 ? -15.612 -8.413 -8.919 1.00 96.31 225 ASP A CA 1
ATOM 1849 C C . ASP A 1 225 ? -14.536 -7.328 -8.800 1.00 96.31 225 ASP A C 1
ATOM 1851 O O . ASP A 1 225 ? -14.875 -6.162 -8.593 1.00 96.31 225 ASP A O 1
ATOM 1855 N N . LEU A 1 226 ? -13.255 -7.671 -8.993 1.00 96.88 226 LEU A N 1
ATOM 1856 C CA . LEU A 1 226 ? -12.168 -6.693 -8.950 1.00 96.88 226 LEU A CA 1
ATOM 1857 C C . LEU A 1 226 ? -12.325 -5.632 -10.043 1.00 96.88 226 LEU A C 1
ATOM 1859 O O . LEU A 1 226 ? -12.287 -4.439 -9.738 1.00 96.88 226 LEU A O 1
ATOM 1863 N N . LYS A 1 227 ? -12.600 -6.046 -11.288 1.00 96.50 227 LYS A N 1
ATOM 1864 C CA . LYS A 1 227 ? -12.895 -5.122 -12.397 1.00 96.50 227 LYS A CA 1
ATOM 1865 C C . LYS A 1 227 ? -14.085 -4.214 -12.083 1.00 96.50 227 LYS A C 1
ATOM 1867 O O . LYS A 1 227 ? -14.026 -3.015 -12.352 1.00 96.50 227 LYS A O 1
ATOM 1872 N N . ARG A 1 228 ? -15.149 -4.756 -11.478 1.00 95.06 228 ARG A N 1
ATOM 1873 C CA . ARG A 1 228 ? -16.324 -3.973 -11.059 1.00 95.06 228 ARG A CA 1
ATOM 1874 C C . ARG A 1 228 ? -15.981 -2.941 -9.983 1.00 95.06 228 ARG A C 1
ATOM 1876 O O . ARG A 1 228 ? -16.522 -1.841 -10.006 1.00 95.06 228 ARG A O 1
ATOM 1883 N N . LEU A 1 229 ? -15.107 -3.262 -9.030 1.00 93.94 229 LEU A N 1
ATOM 1884 C CA . LEU A 1 229 ? -14.669 -2.282 -8.029 1.00 93.94 229 LEU A CA 1
ATOM 1885 C C . LEU A 1 229 ? -13.787 -1.192 -8.660 1.00 93.94 229 LEU A C 1
ATOM 1887 O O . LEU A 1 229 ? -13.976 -0.005 -8.381 1.00 93.94 229 LEU A O 1
ATOM 1891 N N . GLN A 1 230 ? -12.875 -1.598 -9.544 1.00 94.19 230 GLN A N 1
ATOM 1892 C CA . GLN A 1 230 ? -11.918 -0.730 -10.232 1.00 94.19 230 GLN A CA 1
ATOM 1893 C C . GLN A 1 230 ? -12.567 0.223 -11.247 1.00 94.19 230 GLN A C 1
ATOM 1895 O O . GLN A 1 230 ? -12.028 1.299 -11.497 1.00 94.19 230 GLN A O 1
ATOM 1900 N N . SER A 1 231 ? -13.764 -0.085 -11.762 1.00 91.38 231 SER A N 1
ATOM 1901 C CA . SER A 1 231 ? -14.483 0.803 -12.691 1.00 91.38 231 SER A CA 1
ATOM 1902 C C . SER A 1 231 ? -14.785 2.190 -12.107 1.00 91.38 231 SER A C 1
ATOM 1904 O O . SER A 1 231 ? -14.982 3.141 -12.858 1.00 91.38 231 SER A O 1
ATOM 1906 N N . ASN A 1 232 ? -14.837 2.313 -10.776 1.00 83.44 232 ASN A N 1
ATOM 1907 C CA . ASN A 1 232 ? -15.070 3.584 -10.089 1.00 83.44 232 ASN A CA 1
ATOM 1908 C C . ASN A 1 232 ? -13.772 4.303 -9.689 1.00 83.44 232 ASN A C 1
ATOM 1910 O O . ASN A 1 232 ? -13.712 5.531 -9.708 1.00 83.44 232 ASN A O 1
ATOM 1914 N N . SER A 1 233 ? -12.769 3.557 -9.226 1.00 87.12 233 SER A N 1
ATOM 1915 C CA . SER A 1 233 ? -11.462 4.065 -8.794 1.00 87.12 233 SER A CA 1
ATOM 1916 C C . SER A 1 233 ? -10.525 2.881 -8.610 1.00 87.12 233 SER A C 1
ATOM 1918 O O . SER A 1 233 ? -10.925 1.888 -8.015 1.00 87.12 233 SER A O 1
ATOM 1920 N N . ASN A 1 234 ? -9.270 3.009 -9.038 1.00 88.75 234 ASN A N 1
ATOM 1921 C CA . ASN A 1 234 ? -8.243 1.992 -8.792 1.00 88.75 234 ASN A CA 1
ATOM 1922 C C . ASN A 1 234 ? -7.560 2.149 -7.426 1.00 88.75 234 ASN A C 1
ATOM 1924 O O . ASN A 1 234 ? -6.756 1.300 -7.044 1.00 88.75 234 ASN A O 1
ATOM 1928 N N . ARG A 1 235 ? -7.850 3.234 -6.698 1.00 93.44 235 ARG A N 1
ATOM 1929 C CA . ARG A 1 235 ? -7.114 3.611 -5.493 1.00 93.44 235 ARG A CA 1
ATOM 1930 C C . ARG A 1 235 ? -7.220 2.537 -4.407 1.00 93.44 235 ARG A C 1
ATOM 1932 O O . ARG A 1 235 ? -8.327 2.153 -4.035 1.00 93.44 235 ARG A O 1
ATOM 1939 N N . CYS A 1 236 ? -6.078 2.092 -3.880 1.00 95.44 236 CYS A N 1
ATOM 1940 C CA . CYS A 1 236 ? -5.977 1.007 -2.892 1.00 95.44 236 CYS A CA 1
ATOM 1941 C C . CYS A 1 236 ? -6.642 -0.323 -3.316 1.00 95.44 236 CYS A C 1
ATOM 1943 O O . CYS A 1 236 ? -6.964 -1.141 -2.451 1.00 95.44 236 CYS A O 1
ATOM 1945 N N . LEU A 1 237 ? -6.882 -0.554 -4.613 1.00 95.62 237 LEU A N 1
ATOM 1946 C CA . LEU A 1 237 ? -7.439 -1.806 -5.150 1.00 95.62 237 LEU A CA 1
ATOM 1947 C C . LEU A 1 237 ? -6.387 -2.619 -5.919 1.00 95.62 237 LEU A C 1
ATOM 1949 O O . LEU A 1 237 ? -6.725 -3.382 -6.824 1.00 95.62 237 LEU A O 1
ATOM 1953 N N . GLN A 1 238 ? -5.112 -2.460 -5.565 1.00 96.06 238 GLN A N 1
ATOM 1954 C CA . GLN A 1 238 ? -3.999 -3.223 -6.124 1.00 96.06 238 GLN A CA 1
ATOM 1955 C C . GLN A 1 238 ? -3.847 -4.579 -5.407 1.00 96.06 238 GLN A C 1
ATOM 1957 O O . GLN A 1 238 ? -2.842 -4.833 -4.742 1.00 96.06 238 GLN A O 1
ATOM 1962 N N . TYR A 1 239 ? -4.873 -5.434 -5.507 1.00 97.81 239 TYR A N 1
ATOM 1963 C CA . TYR A 1 239 ? -4.795 -6.819 -5.027 1.00 97.81 239 TYR A CA 1
ATOM 1964 C C . TYR A 1 239 ? -3.689 -7.581 -5.768 1.00 97.81 239 TYR A C 1
ATOM 1966 O O . TYR A 1 239 ? -3.407 -7.300 -6.935 1.00 97.81 239 TYR A O 1
ATOM 1974 N N . LEU A 1 240 ? -3.087 -8.559 -5.099 1.00 97.75 240 LEU A N 1
ATOM 1975 C CA . LEU A 1 240 ? -2.051 -9.407 -5.676 1.00 97.75 240 LEU A CA 1
ATOM 1976 C C . LEU A 1 240 ? -2.683 -10.566 -6.436 1.00 97.75 240 LEU A C 1
ATOM 1978 O O . LEU A 1 240 ? -3.695 -11.115 -6.001 1.00 97.75 240 LEU A O 1
ATOM 1982 N N . GLU A 1 241 ? -2.075 -10.945 -7.558 1.00 96.62 241 GLU A N 1
ATOM 1983 C CA . GLU A 1 241 ? -2.406 -12.195 -8.241 1.00 96.62 241 GLU A CA 1
ATOM 1984 C C . GLU A 1 241 ? -2.130 -13.380 -7.310 1.00 96.62 241 GLU A C 1
ATOM 1986 O O . GLU A 1 241 ? -1.090 -13.442 -6.653 1.00 96.62 241 GLU A O 1
ATOM 1991 N N . ASN A 1 242 ? -3.080 -14.307 -7.259 1.00 95.62 242 ASN A N 1
ATOM 1992 C CA . ASN A 1 242 ? -3.070 -15.467 -6.379 1.00 95.62 242 ASN A CA 1
ATOM 1993 C C . ASN A 1 242 ? -3.278 -16.744 -7.213 1.00 95.62 242 ASN A C 1
ATOM 1995 O O . ASN A 1 242 ? -4.374 -17.307 -7.207 1.00 95.62 242 ASN A O 1
ATOM 1999 N N . PRO A 1 243 ? -2.270 -17.161 -8.003 1.00 92.06 243 PRO A N 1
ATOM 2000 C CA . PRO A 1 243 ? -2.407 -18.269 -8.953 1.00 92.06 243 PRO A CA 1
ATOM 2001 C C . PRO A 1 243 ? -2.697 -19.610 -8.270 1.00 92.06 243 PRO A C 1
ATOM 2003 O O . PRO A 1 243 ? -3.435 -20.422 -8.818 1.00 92.06 243 PRO A O 1
ATOM 2006 N N . GLU A 1 244 ? -2.176 -19.804 -7.058 1.00 91.44 244 GLU A N 1
ATOM 2007 C CA . GLU A 1 244 ? -2.404 -21.000 -6.236 1.00 91.44 244 GLU A CA 1
ATOM 2008 C C . GLU A 1 244 ? -3.737 -20.953 -5.467 1.00 91.44 244 GLU A C 1
ATOM 2010 O O . GLU A 1 244 ? -4.080 -21.889 -4.743 1.00 91.44 244 GLU A O 1
ATOM 2015 N N . GLU A 1 245 ? -4.481 -19.849 -5.600 1.00 94.12 245 GLU A N 1
ATOM 2016 C CA . GLU A 1 245 ? -5.737 -19.573 -4.906 1.00 94.12 245 GLU A CA 1
ATOM 2017 C C . GLU A 1 245 ? -5.658 -19.892 -3.401 1.00 94.12 245 GLU A C 1
ATOM 2019 O O . GLU A 1 245 ? -6.525 -20.558 -2.836 1.00 94.12 245 GLU A O 1
ATOM 2024 N N . THR A 1 246 ? -4.603 -19.438 -2.722 1.00 94.88 246 THR A N 1
ATOM 2025 C CA . THR A 1 246 ? -4.458 -19.613 -1.271 1.00 94.88 246 THR A CA 1
ATOM 2026 C C . THR A 1 246 ? -5.291 -18.589 -0.497 1.00 94.88 246 THR A C 1
ATOM 2028 O O . THR A 1 246 ? -5.756 -17.586 -1.042 1.00 94.88 246 THR A O 1
ATOM 2031 N N . ASP A 1 247 ? -5.507 -18.842 0.791 1.00 94.75 247 ASP A N 1
ATOM 2032 C CA . ASP A 1 247 ? -6.138 -17.906 1.731 1.00 94.75 247 ASP A CA 1
ATOM 2033 C C . ASP A 1 247 ? -5.112 -17.158 2.600 1.00 94.75 247 ASP A C 1
ATOM 2035 O O . ASP A 1 247 ? -5.485 -16.333 3.433 1.00 94.75 247 ASP A O 1
ATOM 2039 N N . ASN A 1 248 ? -3.822 -17.434 2.398 1.00 96.50 248 ASN A N 1
ATOM 2040 C CA . ASN A 1 248 ? -2.722 -16.795 3.096 1.00 96.50 248 ASN A CA 1
ATOM 2041 C C . ASN A 1 248 ? -1.443 -16.776 2.253 1.00 96.50 248 ASN A C 1
ATOM 2043 O O . ASN A 1 248 ? -1.311 -17.513 1.271 1.00 96.50 248 ASN A O 1
ATOM 2047 N N . TYR A 1 249 ? -0.507 -15.925 2.661 1.00 96.06 249 TYR A N 1
ATOM 2048 C CA . TYR A 1 249 ? 0.880 -15.936 2.207 1.00 96.06 249 TYR A CA 1
ATOM 2049 C C . TYR A 1 249 ? 1.770 -15.194 3.215 1.00 96.06 249 TYR A C 1
ATOM 2051 O O . TYR A 1 249 ? 1.280 -14.457 4.076 1.00 96.06 249 TYR A O 1
ATOM 2059 N N . PHE A 1 250 ? 3.085 -15.364 3.089 1.00 95.31 250 PHE A N 1
ATOM 2060 C CA . PHE A 1 250 ? 4.076 -14.741 3.964 1.00 95.31 250 PHE A CA 1
ATOM 2061 C C . PHE A 1 250 ? 4.859 -13.653 3.233 1.00 95.31 250 PHE A C 1
ATOM 2063 O O . PHE A 1 250 ? 5.164 -13.769 2.046 1.00 95.31 250 PHE A O 1
ATOM 2070 N N . VAL A 1 251 ? 5.198 -12.596 3.964 1.00 95.56 251 VAL A N 1
ATOM 2071 C CA . VAL A 1 251 ? 6.097 -11.525 3.522 1.00 95.56 251 VAL A CA 1
ATOM 2072 C C . VAL A 1 251 ? 7.070 -11.184 4.628 1.00 95.56 251 VAL A C 1
ATOM 2074 O O . VAL A 1 251 ? 6.753 -11.333 5.805 1.00 95.56 251 VAL A O 1
ATOM 2077 N N . LYS A 1 252 ? 8.232 -10.653 4.272 1.00 94.81 252 LYS A N 1
ATOM 2078 C CA . LYS A 1 252 ? 9.118 -10.017 5.244 1.00 94.81 252 LYS A CA 1
ATOM 2079 C C . LYS A 1 252 ? 8.898 -8.517 5.213 1.00 94.81 252 LYS A C 1
ATOM 2081 O O . LYS A 1 252 ? 8.904 -7.895 4.150 1.00 94.81 252 LYS A O 1
ATOM 2086 N N . ILE A 1 253 ? 8.701 -7.924 6.383 1.00 92.12 253 ILE A N 1
ATOM 2087 C CA . ILE A 1 253 ? 8.526 -6.480 6.511 1.00 92.12 253 ILE A CA 1
ATOM 2088 C C . ILE A 1 253 ? 9.905 -5.831 6.645 1.00 92.12 253 ILE A C 1
ATOM 2090 O O . ILE A 1 253 ? 10.475 -5.807 7.734 1.00 92.12 253 ILE A O 1
ATOM 2094 N N . GLU A 1 254 ? 10.426 -5.254 5.561 1.00 91.38 254 GLU A N 1
ATOM 2095 C CA . GLU A 1 254 ? 11.642 -4.433 5.642 1.00 91.38 254 GLU A CA 1
ATOM 2096 C C . GLU A 1 254 ? 11.327 -3.028 6.169 1.00 91.38 254 GLU A C 1
ATOM 2098 O O . GLU A 1 254 ? 12.038 -2.488 7.017 1.00 91.38 254 GLU A O 1
ATOM 2103 N N . SER A 1 255 ? 10.240 -2.416 5.686 1.00 90.88 255 SER A N 1
ATOM 2104 C CA . SER A 1 255 ? 9.769 -1.126 6.184 1.00 90.88 255 SER A CA 1
ATOM 2105 C C . SER A 1 255 ? 8.280 -0.929 5.920 1.00 90.88 255 SER A C 1
ATOM 2107 O O . SER A 1 255 ? 7.868 -0.599 4.808 1.00 90.88 255 SER A O 1
ATOM 2109 N N . LEU A 1 256 ? 7.466 -1.038 6.974 1.00 88.50 256 LEU A N 1
ATOM 2110 C CA . LEU A 1 256 ? 6.030 -0.763 6.889 1.00 88.50 256 LEU A CA 1
ATOM 2111 C C . LEU A 1 256 ? 5.746 0.701 6.507 1.00 88.50 256 LEU A C 1
ATOM 2113 O O . LEU A 1 256 ? 4.867 0.965 5.691 1.00 88.50 256 LEU A O 1
ATOM 2117 N N . GLU A 1 257 ? 6.508 1.653 7.062 1.00 88.19 257 GLU A N 1
ATOM 2118 C CA . GLU A 1 257 ? 6.320 3.092 6.810 1.00 88.19 257 GLU A CA 1
ATOM 2119 C C . GLU A 1 257 ? 6.617 3.489 5.359 1.00 88.19 257 GLU A C 1
ATOM 2121 O O . GLU A 1 257 ? 6.003 4.425 4.846 1.00 88.19 257 GLU A O 1
ATOM 2126 N N . LYS A 1 258 ? 7.541 2.782 4.697 1.00 88.00 258 LYS A N 1
ATOM 2127 C CA . LYS A 1 258 ? 7.906 3.011 3.291 1.00 88.00 258 LYS A CA 1
ATOM 2128 C C . LYS A 1 258 ? 7.205 2.056 2.323 1.00 88.00 258 LYS A C 1
ATOM 2130 O O . LYS A 1 258 ? 7.292 2.242 1.113 1.00 88.00 258 LYS A O 1
ATOM 2135 N N . GLY A 1 259 ? 6.497 1.053 2.842 1.00 89.88 259 GLY A N 1
ATOM 2136 C CA . GLY A 1 259 ? 5.807 0.048 2.040 1.00 89.88 259 GLY A CA 1
ATOM 2137 C C . GLY A 1 259 ? 6.766 -0.890 1.313 1.00 89.88 259 GLY A C 1
ATOM 2138 O O . GLY A 1 259 ? 6.478 -1.287 0.188 1.00 89.88 259 GLY A O 1
ATOM 2139 N N . ILE A 1 260 ? 7.910 -1.193 1.933 1.00 92.75 260 ILE A N 1
ATOM 2140 C CA . ILE A 1 260 ? 8.927 -2.099 1.395 1.00 92.75 260 ILE A CA 1
ATOM 2141 C C . ILE A 1 260 ? 8.752 -3.459 2.067 1.00 92.75 260 ILE A C 1
ATOM 2143 O O . ILE A 1 260 ? 8.880 -3.581 3.290 1.00 92.75 260 ILE A O 1
ATOM 2147 N N . PHE A 1 261 ? 8.452 -4.459 1.245 1.00 94.06 261 PHE A N 1
ATOM 2148 C CA . PHE A 1 261 ? 8.223 -5.841 1.641 1.00 94.06 261 PHE A CA 1
ATOM 2149 C C . PHE A 1 261 ? 8.999 -6.755 0.707 1.00 94.06 261 PHE A C 1
ATOM 2151 O O . PHE A 1 261 ? 9.105 -6.456 -0.477 1.00 94.06 261 PHE A O 1
ATOM 2158 N N . GLU A 1 262 ? 9.495 -7.862 1.238 1.00 93.81 262 GLU A N 1
ATOM 2159 C CA . GLU A 1 262 ? 10.047 -8.957 0.444 1.00 93.81 262 GLU A CA 1
ATOM 2160 C C . GLU A 1 262 ? 8.976 -10.045 0.321 1.00 93.81 262 GLU A C 1
ATOM 2162 O O . GLU A 1 262 ? 8.379 -10.457 1.325 1.00 93.81 262 GLU A O 1
ATOM 2167 N N . PHE A 1 263 ? 8.710 -10.468 -0.912 1.00 94.00 263 PHE A N 1
ATOM 2168 C CA . PHE A 1 263 ? 7.809 -11.574 -1.222 1.00 94.00 263 PHE A CA 1
ATOM 2169 C C . PHE A 1 263 ? 8.600 -12.871 -1.359 1.00 94.00 263 PHE A C 1
ATOM 2171 O O . PHE A 1 263 ? 9.763 -12.846 -1.745 1.00 94.00 263 PHE A O 1
ATOM 2178 N N . ASP A 1 264 ? 7.949 -13.985 -1.029 1.00 90.25 264 ASP A N 1
ATOM 2179 C CA . ASP A 1 264 ? 8.553 -15.320 -0.971 1.00 90.25 264 ASP A CA 1
ATOM 2180 C C . ASP A 1 264 ? 9.824 -15.385 -0.088 1.00 90.25 264 ASP A C 1
ATOM 2182 O O . ASP A 1 264 ? 10.850 -15.920 -0.514 1.00 90.25 264 ASP A O 1
ATOM 2186 N N . PRO A 1 265 ? 9.784 -14.836 1.146 1.00 92.06 265 PRO A N 1
ATOM 2187 C CA . PRO A 1 265 ? 10.948 -14.822 2.026 1.00 92.06 265 PRO A CA 1
ATOM 2188 C C . PRO A 1 265 ? 11.275 -16.222 2.568 1.00 92.06 265 PRO A C 1
ATOM 2190 O O . PRO A 1 265 ? 10.404 -17.093 2.657 1.00 92.06 265 PRO A O 1
ATOM 2193 N N . ASP A 1 266 ? 12.507 -16.415 3.044 1.00 89.19 266 ASP A N 1
ATOM 2194 C CA . ASP A 1 266 ? 12.822 -17.557 3.910 1.00 89.19 266 ASP A CA 1
ATOM 2195 C C . ASP A 1 266 ? 12.040 -17.419 5.226 1.00 89.19 266 ASP A C 1
ATOM 2197 O O . ASP A 1 266 ? 12.185 -16.440 5.954 1.00 89.19 266 ASP A O 1
ATOM 2201 N N . ILE A 1 267 ? 11.197 -18.403 5.547 1.00 84.81 267 ILE A N 1
ATOM 2202 C CA . ILE A 1 267 ? 10.332 -18.383 6.738 1.00 84.81 267 ILE A CA 1
ATOM 2203 C C . ILE A 1 267 ? 11.157 -18.358 8.039 1.00 84.81 267 ILE A C 1
ATOM 2205 O O . ILE A 1 267 ? 10.652 -17.945 9.082 1.00 84.81 267 ILE A O 1
ATOM 2209 N N . ASN A 1 268 ? 12.430 -18.765 7.991 1.00 85.12 268 ASN A N 1
ATOM 2210 C CA . ASN A 1 268 ? 13.330 -18.723 9.143 1.00 85.12 268 ASN A CA 1
ATOM 2211 C C . ASN A 1 268 ? 13.928 -17.330 9.406 1.00 85.12 268 ASN A C 1
ATOM 2213 O O . ASN A 1 268 ? 14.598 -17.141 10.426 1.00 85.12 268 ASN A O 1
ATOM 2217 N N . ASP A 1 269 ? 13.702 -16.356 8.521 1.00 80.94 269 ASP A N 1
ATOM 2218 C CA . ASP A 1 269 ? 14.176 -14.991 8.716 1.00 80.94 269 ASP A CA 1
ATOM 2219 C C . ASP A 1 269 ? 13.407 -14.254 9.823 1.00 80.94 269 ASP A C 1
ATOM 2221 O O . ASP A 1 269 ? 12.264 -14.544 10.175 1.00 80.94 269 ASP A O 1
ATOM 2225 N N . GLY A 1 270 ? 14.040 -13.220 10.377 1.00 78.38 270 GLY A N 1
ATOM 2226 C CA . GLY A 1 270 ? 13.350 -12.256 11.228 1.00 78.38 270 GLY A CA 1
ATOM 2227 C C . GLY A 1 270 ? 12.448 -11.320 10.416 1.00 78.38 270 GLY A C 1
ATOM 2228 O O . GLY A 1 270 ? 12.782 -10.930 9.298 1.00 78.38 270 GLY A O 1
ATOM 2229 N N . GLY A 1 271 ? 11.333 -10.886 11.013 1.00 81.44 271 GLY A N 1
ATOM 2230 C CA . GLY A 1 271 ? 10.433 -9.895 10.406 1.00 81.44 271 GLY A CA 1
ATOM 2231 C C . GLY A 1 271 ? 9.388 -10.473 9.449 1.00 81.44 271 GLY A C 1
ATOM 2232 O O . GLY A 1 271 ? 8.803 -9.718 8.671 1.00 81.44 271 GLY A O 1
ATOM 2233 N N . ILE A 1 272 ? 9.148 -11.784 9.509 1.00 92.88 272 ILE A N 1
ATOM 2234 C CA . ILE A 1 272 ? 8.098 -12.460 8.746 1.00 92.88 272 ILE A CA 1
ATOM 2235 C C . ILE A 1 272 ? 6.718 -12.081 9.282 1.00 92.88 272 ILE A C 1
ATOM 2237 O O . ILE A 1 272 ? 6.474 -12.047 10.489 1.00 92.88 272 ILE A O 1
ATOM 2241 N N . PHE A 1 273 ? 5.813 -11.799 8.356 1.00 92.44 273 PHE A N 1
ATOM 2242 C CA . PHE A 1 273 ? 4.425 -11.467 8.596 1.00 92.44 273 PHE A CA 1
ATOM 2243 C C . PHE A 1 273 ? 3.535 -12.300 7.679 1.00 92.44 273 PHE A C 1
ATOM 2245 O O . PHE A 1 273 ? 3.751 -12.364 6.469 1.00 92.44 273 PHE A O 1
ATOM 2252 N N . GLU A 1 274 ? 2.513 -12.911 8.263 1.00 94.56 274 GLU A N 1
ATOM 2253 C CA . GLU A 1 274 ? 1.508 -13.675 7.536 1.00 94.56 274 GLU A CA 1
ATOM 2254 C C . GLU A 1 274 ? 0.322 -12.776 7.178 1.00 94.56 274 GLU A C 1
ATOM 2256 O O . GLU A 1 274 ? -0.289 -12.149 8.045 1.00 94.56 274 GLU A O 1
ATOM 2261 N N . VAL A 1 275 ? -0.045 -12.722 5.904 1.00 96.19 275 VAL A N 1
ATOM 2262 C CA . VAL A 1 275 ? -1.275 -12.065 5.463 1.00 96.19 275 VAL A CA 1
ATOM 2263 C C . VAL A 1 275 ? -2.375 -13.120 5.411 1.00 96.19 275 VAL A C 1
ATOM 2265 O O . VAL A 1 275 ? -2.468 -13.854 4.434 1.00 96.19 275 VAL A O 1
ATOM 2268 N N . SER A 1 276 ? -3.189 -13.214 6.467 1.00 95.81 276 SER A N 1
ATOM 2269 C CA . SER A 1 276 ? -4.249 -14.228 6.593 1.00 95.81 276 SER A CA 1
ATOM 2270 C C . SER A 1 276 ? -5.435 -13.774 7.446 1.00 95.81 276 SER A C 1
ATOM 2272 O O . SER A 1 276 ? -5.366 -12.760 8.153 1.00 95.81 276 SER A O 1
ATOM 2274 N N . SER A 1 277 ? -6.535 -14.538 7.414 1.00 95.50 277 SER A N 1
ATOM 2275 C CA . SER A 1 277 ? -7.703 -14.305 8.277 1.00 95.50 277 SER A CA 1
ATOM 2276 C C . SER A 1 277 ? -7.346 -14.410 9.763 1.00 95.50 277 SER A C 1
ATOM 2278 O O . SER A 1 277 ? -7.696 -13.516 10.543 1.00 95.50 277 SER A O 1
ATOM 2280 N N . ALA A 1 278 ? -6.580 -15.442 10.130 1.00 92.56 278 ALA A N 1
ATOM 2281 C CA . ALA A 1 278 ? -6.119 -15.703 11.486 1.00 92.56 278 ALA A CA 1
ATOM 2282 C C . ALA A 1 278 ? -5.247 -14.556 12.010 1.00 92.56 278 ALA A C 1
ATOM 2284 O O . ALA A 1 278 ? -5.565 -13.956 13.039 1.00 92.56 278 ALA A O 1
ATOM 2285 N N . ASN A 1 279 ? -4.210 -14.161 11.262 1.00 91.44 279 ASN A N 1
ATOM 2286 C CA . ASN A 1 279 ? -3.322 -13.073 11.677 1.00 91.44 279 ASN A CA 1
ATOM 2287 C C . ASN A 1 279 ? -3.979 -11.679 11.597 1.00 91.44 279 ASN A C 1
ATOM 2289 O O . ASN A 1 279 ? -3.464 -10.717 12.162 1.00 91.44 279 ASN A O 1
ATOM 2293 N N . SER A 1 280 ? -5.146 -11.549 10.959 1.00 91.94 280 SER A N 1
ATOM 2294 C CA . SER A 1 280 ? -5.975 -10.332 11.031 1.00 91.94 280 SER A CA 1
ATOM 2295 C C . SER A 1 280 ? -6.911 -10.306 12.249 1.00 91.94 280 SER A C 1
ATOM 2297 O O . SER A 1 280 ? -7.523 -9.276 12.541 1.00 91.94 280 SER A O 1
ATOM 2299 N N . GLY A 1 281 ? -7.053 -11.437 12.949 1.00 92.12 281 GLY A N 1
ATOM 2300 C CA . GLY A 1 281 ? -7.970 -11.621 14.074 1.00 92.12 281 GLY A CA 1
ATOM 2301 C C . GLY A 1 281 ? -9.419 -11.930 13.679 1.00 92.12 281 GLY A C 1
ATOM 2302 O O . GLY A 1 281 ? -10.288 -11.924 14.551 1.00 92.12 281 GLY A O 1
ATOM 2303 N N . LEU A 1 282 ? -9.710 -12.201 12.397 1.00 96.00 282 LEU A N 1
ATOM 2304 C CA . LEU A 1 282 ? -11.073 -12.512 11.939 1.00 96.00 282 LEU A CA 1
ATOM 2305 C C . LEU A 1 282 ? -11.600 -13.777 12.627 1.00 96.00 282 LEU A C 1
ATOM 2307 O O . LEU A 1 282 ? -12.695 -13.762 13.188 1.00 96.00 282 LEU A O 1
ATOM 2311 N N . ASP A 1 283 ? -10.794 -14.836 12.622 1.00 94.88 283 ASP A N 1
ATOM 2312 C CA . ASP A 1 283 ? -11.151 -16.149 13.162 1.00 94.88 283 ASP A CA 1
ATOM 2313 C C . ASP A 1 283 ? -11.536 -16.068 14.647 1.00 94.88 283 ASP A C 1
ATOM 2315 O O . ASP A 1 283 ? -12.474 -16.726 15.093 1.00 94.88 283 ASP A O 1
ATOM 2319 N N . ASP A 1 284 ? -10.852 -15.216 15.414 1.00 93.62 284 ASP A N 1
ATOM 2320 C CA . ASP A 1 284 ? -11.129 -15.013 16.836 1.00 93.62 284 ASP A CA 1
ATOM 2321 C C . ASP A 1 284 ? -12.328 -14.089 17.079 1.00 93.62 284 ASP A C 1
ATOM 2323 O O . ASP A 1 284 ? -13.128 -14.341 17.983 1.00 93.62 284 ASP A O 1
ATOM 2327 N N . ILE A 1 285 ? -12.493 -13.044 16.258 1.00 95.56 285 ILE A N 1
ATOM 2328 C CA . ILE A 1 285 ? -13.659 -12.146 16.297 1.00 95.56 285 ILE A CA 1
ATOM 2329 C C . ILE A 1 285 ? -14.947 -12.944 16.089 1.00 95.56 285 ILE A C 1
ATOM 2331 O O . ILE A 1 285 ? -15.922 -12.742 16.814 1.00 95.56 285 ILE A O 1
ATOM 2335 N N . LEU A 1 286 ? -14.956 -13.872 15.129 1.00 97.50 286 LEU A N 1
ATOM 2336 C CA . LEU A 1 286 ? -16.145 -14.644 14.762 1.00 97.50 286 LEU A CA 1
ATOM 2337 C C . LEU A 1 286 ? -16.597 -15.635 15.839 1.00 97.50 286 LEU A C 1
ATOM 2339 O O . LEU A 1 286 ? -17.774 -16.004 15.855 1.00 97.50 286 LEU A O 1
ATOM 2343 N N . LYS A 1 287 ? -15.705 -16.009 16.768 1.00 96.81 287 LYS A N 1
ATOM 2344 C CA . LYS A 1 287 ? -16.038 -16.827 17.947 1.00 96.81 287 LYS A CA 1
ATOM 2345 C C . LYS A 1 287 ? -16.889 -16.068 18.970 1.00 96.81 287 LYS A C 1
ATOM 2347 O O . LYS A 1 287 ? -17.515 -16.703 19.816 1.00 96.81 287 LYS A O 1
ATOM 2352 N N . TYR A 1 288 ? -16.924 -14.731 18.925 1.00 97.12 288 TYR A N 1
ATOM 2353 C CA . TYR A 1 288 ? -17.798 -13.954 19.804 1.00 97.12 288 TYR A CA 1
ATOM 2354 C C . TYR A 1 288 ? -19.275 -14.204 19.476 1.00 97.12 288 TYR A C 1
ATOM 2356 O O . TYR A 1 288 ? -19.695 -14.202 18.317 1.00 97.12 288 TYR A O 1
ATOM 2364 N N . GLU A 1 289 ? -20.087 -14.368 20.518 1.00 96.56 289 GLU A N 1
ATOM 2365 C CA . GLU A 1 289 ? -21.494 -14.737 20.390 1.00 96.56 289 GLU A CA 1
ATOM 2366 C C . GLU A 1 289 ? -22.301 -13.749 19.519 1.00 96.56 289 GLU A C 1
ATOM 2368 O O . GLU A 1 289 ? -22.423 -12.543 19.794 1.00 96.56 289 GLU A O 1
ATOM 2373 N N . GLY A 1 290 ? -22.889 -14.289 18.448 1.00 97.44 290 GLY A N 1
ATOM 2374 C CA . GLY A 1 290 ? -23.676 -13.556 17.456 1.00 97.44 290 GLY A CA 1
ATOM 2375 C C . GLY A 1 290 ? -22.856 -12.755 16.437 1.00 97.44 290 GLY A C 1
ATOM 2376 O O . GLY A 1 290 ? -23.455 -12.082 15.601 1.00 97.44 290 GLY A O 1
ATOM 2377 N N . MET A 1 291 ? -21.517 -12.802 16.476 1.00 98.12 291 MET A N 1
ATOM 2378 C CA . MET A 1 291 ? -20.676 -12.082 15.510 1.00 98.12 291 MET A CA 1
ATOM 2379 C C . MET A 1 291 ? -20.798 -12.663 14.099 1.00 98.12 291 MET A C 1
ATOM 2381 O O . MET A 1 291 ? -20.925 -11.915 13.134 1.00 98.12 291 MET A O 1
ATOM 2385 N N . THR A 1 292 ? -20.809 -13.992 13.980 1.00 98.25 292 THR A N 1
ATOM 2386 C CA . THR A 1 292 ? -20.962 -14.676 12.686 1.00 98.25 292 THR A CA 1
ATOM 2387 C C . THR A 1 292 ? -22.279 -14.296 12.001 1.00 98.25 292 THR A C 1
ATOM 2389 O O . THR A 1 292 ? -22.276 -13.917 10.830 1.00 98.25 292 THR A O 1
ATOM 2392 N N . ASP A 1 293 ? -23.396 -14.298 12.737 1.00 98.44 293 ASP A N 1
ATOM 2393 C CA . ASP A 1 293 ? -24.700 -13.880 12.205 1.00 98.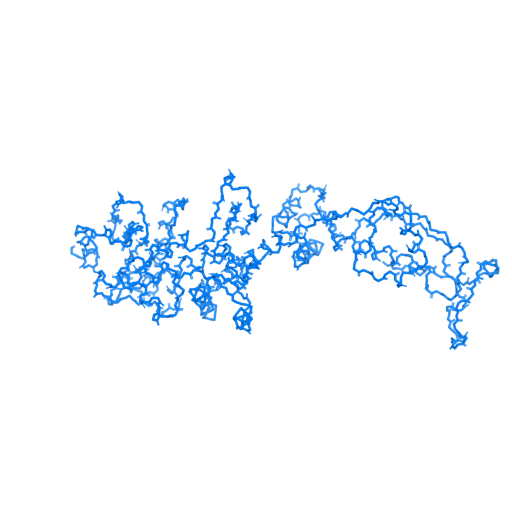44 293 ASP A CA 1
ATOM 2394 C C . ASP A 1 293 ? -24.697 -12.413 11.781 1.00 98.44 293 ASP A C 1
ATOM 2396 O O . ASP A 1 293 ? -25.204 -12.070 10.714 1.00 98.44 293 ASP A O 1
ATOM 2400 N N . PHE A 1 294 ? -24.079 -11.547 12.586 1.00 98.38 294 PHE A N 1
ATOM 2401 C CA . PHE A 1 294 ? -23.926 -10.137 12.256 1.00 98.38 294 PHE A CA 1
ATOM 2402 C C . PHE A 1 294 ? -23.117 -9.932 10.966 1.00 98.38 294 PHE A C 1
ATOM 2404 O O . PHE A 1 294 ? -23.525 -9.142 10.113 1.00 98.38 294 PHE A O 1
ATOM 2411 N N . PHE A 1 295 ? -22.013 -10.661 10.774 1.00 98.44 295 PHE A N 1
ATOM 2412 C CA . PHE A 1 295 ? -21.219 -10.599 9.543 1.00 98.44 295 PHE A CA 1
ATOM 2413 C C . PHE A 1 295 ? -22.028 -11.070 8.333 1.00 98.44 295 PHE A C 1
ATOM 2415 O O . PHE A 1 295 ? -22.100 -10.348 7.338 1.00 98.44 295 PHE A O 1
ATOM 2422 N N . ASN A 1 296 ? -22.716 -12.209 8.449 1.00 98.19 296 ASN A N 1
ATOM 2423 C CA . ASN A 1 296 ? -23.564 -12.749 7.385 1.00 98.19 296 ASN A CA 1
ATOM 2424 C C . ASN A 1 296 ? -24.689 -11.778 6.990 1.00 98.19 296 ASN A C 1
ATOM 2426 O O . ASN A 1 296 ? -24.893 -11.527 5.804 1.00 98.19 296 ASN A O 1
ATOM 2430 N N . GLN A 1 297 ? -25.380 -11.174 7.963 1.00 98.06 297 GLN A N 1
ATOM 2431 C CA . GLN A 1 297 ? -26.448 -10.194 7.712 1.00 98.06 297 GLN A CA 1
ATOM 2432 C C . GLN A 1 297 ? -25.949 -8.938 6.991 1.00 98.06 297 GLN A C 1
ATOM 2434 O O . GLN A 1 297 ? -26.685 -8.341 6.208 1.00 98.06 297 GLN A O 1
ATOM 2439 N N . ASN A 1 298 ? -24.705 -8.530 7.249 1.00 97.50 298 ASN A N 1
ATOM 2440 C CA . ASN A 1 298 ? -24.093 -7.381 6.588 1.00 97.50 298 ASN A CA 1
ATOM 2441 C C . ASN A 1 298 ? -23.387 -7.749 5.276 1.00 97.50 298 ASN A C 1
ATOM 2443 O O . ASN A 1 298 ? -22.928 -6.844 4.583 1.00 97.50 298 ASN A O 1
ATOM 2447 N N . GLY A 1 299 ? -23.303 -9.039 4.931 1.00 97.38 299 GLY A N 1
ATOM 2448 C CA . GLY A 1 299 ? -22.606 -9.557 3.753 1.00 97.38 299 GLY A CA 1
ATOM 2449 C C . GLY A 1 299 ? -21.082 -9.622 3.886 1.00 97.38 299 GLY A C 1
ATOM 2450 O O . GLY A 1 299 ? -20.408 -9.860 2.888 1.00 97.38 299 GLY A O 1
ATOM 2451 N N . TYR A 1 300 ? -20.523 -9.393 5.076 1.00 98.44 300 TYR A N 1
ATOM 2452 C CA . TYR A 1 300 ? -19.078 -9.433 5.305 1.00 98.44 300 TYR A CA 1
ATOM 2453 C C . TYR A 1 300 ? -18.534 -10.862 5.242 1.00 98.44 300 TYR A C 1
ATOM 2455 O O . TYR A 1 300 ? -19.220 -11.825 5.586 1.00 98.44 300 TYR A O 1
ATOM 2463 N N . ALA A 1 301 ? -17.275 -10.996 4.829 1.00 97.75 301 ALA A N 1
ATOM 2464 C CA . ALA A 1 301 ? -16.605 -12.282 4.750 1.00 97.75 301 ALA A CA 1
ATOM 2465 C C . ALA A 1 301 ? -16.392 -12.880 6.151 1.00 97.75 301 ALA A C 1
ATOM 2467 O O . ALA A 1 301 ? -15.799 -12.251 7.026 1.00 97.75 301 ALA A O 1
ATOM 2468 N N . THR A 1 302 ? -16.848 -14.117 6.341 1.00 97.81 302 THR A N 1
ATOM 2469 C CA . THR A 1 302 ? -16.641 -14.918 7.561 1.00 97.81 302 THR A CA 1
ATOM 2470 C C . THR A 1 302 ? -15.441 -15.866 7.458 1.00 97.81 302 THR A C 1
ATOM 2472 O O . THR A 1 302 ? -15.098 -16.546 8.413 1.00 97.81 302 THR A O 1
ATOM 2475 N N . TYR A 1 303 ? -14.794 -15.913 6.297 1.00 96.50 303 TYR A N 1
ATOM 2476 C CA . TYR A 1 303 ? -13.514 -16.571 6.049 1.00 96.50 303 TYR A CA 1
ATOM 2477 C C . TYR A 1 303 ? -12.942 -16.030 4.735 1.00 96.50 303 TYR A C 1
ATOM 2479 O O . TYR A 1 303 ? -13.662 -15.424 3.932 1.00 96.50 303 TYR A O 1
ATOM 2487 N N . TRP A 1 304 ? -11.650 -16.234 4.499 1.00 96.94 304 TRP A N 1
ATOM 2488 C CA . TRP A 1 304 ? -11.010 -15.834 3.249 1.00 96.94 304 TRP A CA 1
ATOM 2489 C C . TRP A 1 304 ? -11.186 -16.945 2.213 1.00 96.94 304 TRP A C 1
ATOM 2491 O O . TRP A 1 304 ? -10.661 -18.043 2.354 1.00 96.94 304 TRP A O 1
ATOM 2501 N N . LYS A 1 305 ? -11.990 -16.682 1.180 1.00 95.38 305 LYS A N 1
ATOM 2502 C CA . LYS A 1 305 ? -12.243 -17.655 0.108 1.00 95.38 305 LYS A CA 1
ATOM 2503 C C . LYS A 1 305 ? -11.004 -17.817 -0.770 1.00 95.38 305 LYS A C 1
ATOM 2505 O O . LYS A 1 305 ? -10.288 -16.854 -1.010 1.00 95.38 305 LYS A O 1
ATOM 2510 N N . LYS A 1 306 ? -10.804 -18.995 -1.344 1.00 95.56 306 LYS A N 1
ATOM 2511 C CA . LYS A 1 306 ? -9.826 -19.187 -2.420 1.00 95.56 306 LYS A CA 1
ATOM 2512 C C . LYS A 1 306 ? -10.306 -18.461 -3.681 1.00 95.56 306 LYS A C 1
ATOM 2514 O O . LYS A 1 306 ? -11.459 -18.628 -4.073 1.00 95.56 306 LYS A O 1
ATOM 2519 N N . ASN A 1 307 ? -9.480 -17.573 -4.232 1.00 97.19 307 ASN A N 1
ATOM 2520 C CA . ASN A 1 307 ? -9.823 -16.688 -5.350 1.00 97.19 307 ASN A CA 1
ATOM 2521 C C . ASN A 1 307 ? -8.557 -16.241 -6.090 1.00 97.19 307 ASN A C 1
ATOM 2523 O O . ASN A 1 307 ? -7.477 -16.202 -5.504 1.00 97.19 307 ASN A O 1
ATOM 2527 N N . LYS A 1 308 ? -8.734 -15.781 -7.336 1.00 97.62 308 LYS A N 1
ATOM 2528 C CA . LYS A 1 308 ? -7.663 -15.311 -8.238 1.00 97.62 308 LYS A CA 1
ATOM 2529 C C . LYS A 1 308 ? -6.831 -14.141 -7.719 1.00 97.62 308 LYS A C 1
ATOM 2531 O O . LYS A 1 308 ? -5.734 -13.917 -8.229 1.00 97.62 308 LYS A O 1
ATOM 2536 N N . TYR A 1 309 ? -7.352 -13.379 -6.761 1.00 98.44 309 TYR A N 1
ATOM 2537 C CA . TYR A 1 309 ? -6.641 -12.265 -6.152 1.00 98.44 309 TYR A CA 1
ATOM 2538 C C . TYR A 1 309 ? -6.804 -12.247 -4.633 1.00 98.44 309 TYR A C 1
ATOM 2540 O O . TYR A 1 309 ? -7.871 -12.578 -4.108 1.00 98.44 309 TYR A O 1
ATOM 2548 N N . ILE A 1 310 ? -5.763 -11.793 -3.938 1.00 98.31 310 ILE A N 1
ATOM 2549 C CA . ILE A 1 310 ? -5.695 -11.656 -2.476 1.00 98.31 310 ILE A CA 1
ATOM 2550 C C . ILE A 1 310 ? -5.211 -10.254 -2.095 1.00 98.31 310 ILE A C 1
ATOM 2552 O O . ILE A 1 310 ? -4.477 -9.616 -2.854 1.00 98.31 310 ILE A O 1
ATOM 2556 N N . MET A 1 311 ? -5.675 -9.723 -0.960 1.00 97.88 311 MET A N 1
ATOM 2557 C CA . MET A 1 311 ? -5.205 -8.425 -0.465 1.00 97.88 311 MET A CA 1
ATOM 2558 C C . MET A 1 311 ? -3.682 -8.412 -0.316 1.00 97.88 311 MET A C 1
ATOM 2560 O O . MET A 1 311 ? -3.105 -9.376 0.172 1.00 97.88 311 MET A O 1
ATOM 2564 N N . ASN A 1 312 ? -3.046 -7.295 -0.667 1.00 97.81 312 ASN A N 1
ATOM 2565 C CA . ASN A 1 312 ? -1.635 -7.065 -0.377 1.00 97.81 312 ASN A CA 1
ATOM 2566 C C . ASN A 1 312 ? -1.402 -6.717 1.116 1.00 97.81 312 ASN A C 1
ATOM 2568 O O . ASN A 1 312 ? -2.358 -6.387 1.832 1.00 97.81 312 ASN A O 1
ATOM 2572 N N . PRO A 1 313 ? -0.145 -6.712 1.612 1.00 97.00 313 PRO A N 1
ATOM 2573 C CA . PRO A 1 313 ? 0.129 -6.506 3.035 1.00 97.00 313 PRO A CA 1
ATOM 2574 C C . PRO A 1 313 ? -0.334 -5.141 3.562 1.00 97.00 313 PRO A C 1
ATOM 2576 O O . PRO A 1 313 ? -0.789 -5.040 4.698 1.00 97.00 313 PRO A O 1
ATOM 2579 N N . ILE A 1 314 ? -0.280 -4.083 2.747 1.00 96.88 314 ILE A N 1
ATOM 2580 C CA . ILE A 1 314 ? -0.746 -2.749 3.150 1.00 96.88 314 ILE A CA 1
ATOM 2581 C C . ILE A 1 314 ? -2.274 -2.698 3.225 1.00 96.88 314 ILE A C 1
ATOM 2583 O O . ILE A 1 314 ? -2.811 -2.107 4.163 1.00 96.88 314 ILE A O 1
ATOM 2587 N N . GLN A 1 315 ? -2.983 -3.334 2.285 1.00 97.69 315 GLN A N 1
ATOM 2588 C CA . GLN A 1 315 ? -4.438 -3.491 2.370 1.00 97.69 315 GLN A CA 1
ATOM 2589 C C . GLN A 1 315 ? -4.827 -4.248 3.645 1.00 97.69 315 GLN A C 1
ATOM 2591 O O . GLN A 1 315 ? -5.752 -3.832 4.341 1.00 97.69 315 GLN A O 1
ATOM 2596 N N . ASN A 1 316 ? -4.092 -5.308 3.988 1.00 96.25 316 ASN A N 1
ATOM 2597 C CA . ASN A 1 316 ? -4.331 -6.075 5.201 1.00 96.25 316 ASN A CA 1
ATOM 2598 C C . ASN A 1 316 ? -4.068 -5.254 6.480 1.00 96.25 316 ASN A C 1
ATOM 2600 O O . ASN A 1 316 ? -4.990 -5.010 7.258 1.00 96.25 316 ASN A O 1
ATOM 2604 N N . ILE A 1 317 ? -2.835 -4.775 6.666 1.00 92.62 317 ILE A N 1
ATOM 2605 C CA . ILE A 1 317 ? -2.375 -4.147 7.913 1.00 92.62 317 ILE A CA 1
ATOM 2606 C C . ILE A 1 317 ? -3.053 -2.789 8.136 1.00 92.62 317 ILE A C 1
ATOM 2608 O O . ILE A 1 317 ? -3.606 -2.536 9.207 1.00 92.62 317 ILE A O 1
ATOM 2612 N N . ASN A 1 318 ? -3.022 -1.903 7.135 1.00 91.94 318 ASN A N 1
ATOM 2613 C CA . ASN A 1 318 ? -3.404 -0.501 7.333 1.00 91.94 318 ASN A CA 1
ATOM 2614 C C . ASN A 1 318 ? -4.903 -0.243 7.151 1.00 91.94 318 ASN A C 1
ATOM 2616 O O . ASN A 1 318 ? -5.407 0.752 7.671 1.00 91.94 318 ASN A O 1
ATOM 2620 N N . LEU A 1 319 ? -5.615 -1.090 6.399 1.00 94.50 319 LEU A N 1
ATOM 2621 C CA . LEU A 1 319 ? -7.012 -0.842 6.030 1.00 94.50 319 LEU A CA 1
ATOM 2622 C C . LEU A 1 319 ? -7.961 -1.889 6.622 1.00 94.50 319 LEU A C 1
ATOM 2624 O O . LEU A 1 319 ? -8.848 -1.524 7.402 1.00 94.50 319 LEU A O 1
ATOM 2628 N N . TYR A 1 320 ? -7.771 -3.163 6.266 1.00 96.62 320 TYR A N 1
ATOM 2629 C CA . TYR A 1 320 ? -8.651 -4.273 6.635 1.00 96.62 320 TYR A CA 1
ATOM 2630 C C . TYR A 1 320 ? -8.655 -4.533 8.142 1.00 96.62 320 TYR A C 1
ATOM 2632 O O . TYR A 1 320 ? -9.711 -4.447 8.767 1.00 96.62 320 TYR A O 1
ATOM 2640 N N . SER A 1 321 ? -7.491 -4.757 8.756 1.00 92.88 321 SER A N 1
ATOM 2641 C CA . SER A 1 321 ? -7.394 -5.063 10.190 1.00 92.88 321 SER A CA 1
ATOM 2642 C C . SER A 1 321 ? -7.964 -3.944 11.060 1.00 92.88 321 SER A C 1
ATOM 2644 O O . SER A 1 321 ? -8.626 -4.216 12.064 1.00 92.88 321 SER A O 1
ATOM 2646 N N . GLY A 1 322 ? -7.784 -2.686 10.644 1.00 91.62 322 GLY A N 1
ATOM 2647 C CA . GLY A 1 322 ? -8.386 -1.535 11.312 1.00 91.62 322 GLY A CA 1
ATOM 2648 C C . GLY A 1 322 ? -9.916 -1.554 11.251 1.00 91.62 322 GLY A C 1
ATOM 2649 O O . GLY A 1 322 ? -10.571 -1.452 12.282 1.00 91.62 322 GLY A O 1
ATOM 2650 N N . VAL A 1 323 ? -10.505 -1.705 10.055 1.00 95.06 323 VAL A N 1
ATOM 2651 C CA . VAL A 1 323 ? -11.977 -1.650 9.910 1.00 95.06 323 VAL A CA 1
ATOM 2652 C C . VAL A 1 323 ? -12.659 -2.887 10.492 1.00 95.06 323 VAL A C 1
ATOM 2654 O O . VAL A 1 323 ? -13.755 -2.786 11.038 1.00 95.06 323 VAL A O 1
ATOM 2657 N N . LEU A 1 324 ? -11.990 -4.040 10.437 1.00 96.62 324 LEU A N 1
ATOM 2658 C CA . LEU A 1 324 ? -12.416 -5.265 11.101 1.00 96.62 324 LEU A CA 1
ATOM 2659 C C . LEU A 1 324 ? -12.541 -5.039 12.614 1.00 96.62 324 LEU A C 1
ATOM 2661 O O . LEU A 1 324 ? -13.576 -5.360 13.202 1.00 96.62 324 LEU A O 1
ATOM 2665 N N . GLY A 1 325 ? -11.530 -4.408 13.221 1.00 94.88 325 GLY A N 1
ATOM 2666 C CA . GLY A 1 325 ? -11.548 -4.024 14.630 1.00 94.88 325 GLY A CA 1
ATOM 2667 C C . GLY A 1 325 ? -12.656 -3.031 14.976 1.00 94.88 325 GLY A C 1
ATOM 2668 O O . GLY A 1 325 ? -13.357 -3.227 15.964 1.00 94.88 325 GLY A O 1
ATOM 2669 N N . GLU A 1 326 ? -12.865 -2.001 14.154 1.00 95.62 326 GLU A N 1
ATOM 2670 C CA . GLU A 1 326 ? -13.938 -1.017 14.358 1.00 95.62 326 GLU A CA 1
ATOM 2671 C C . GLU A 1 326 ? -15.332 -1.663 14.334 1.00 95.62 326 GLU A C 1
ATOM 2673 O O . GLU A 1 326 ? -16.158 -1.409 15.213 1.00 95.62 326 GLU A O 1
ATOM 2678 N N . VAL A 1 327 ? -15.597 -2.518 13.340 1.00 96.81 327 VAL A N 1
ATOM 2679 C CA . VAL A 1 327 ? -16.893 -3.185 13.157 1.00 96.81 327 VAL A CA 1
ATOM 2680 C C . VAL A 1 327 ? -17.167 -4.179 14.285 1.00 96.81 327 VAL A C 1
ATOM 2682 O O . VAL A 1 327 ? -18.240 -4.138 14.894 1.00 96.81 327 VAL A O 1
ATOM 2685 N N . ALA A 1 328 ? -16.195 -5.037 14.603 1.00 96.69 328 ALA A N 1
ATOM 2686 C CA . ALA A 1 328 ? -16.336 -6.018 15.672 1.00 96.69 328 ALA A CA 1
ATOM 2687 C C . ALA A 1 328 ? -16.413 -5.351 17.052 1.00 96.69 328 ALA A C 1
ATOM 2689 O O . ALA A 1 328 ? -17.299 -5.658 17.853 1.00 96.69 328 ALA A O 1
ATOM 2690 N N . GLY A 1 329 ? -15.525 -4.390 17.316 1.00 96.75 329 GLY A N 1
ATOM 2691 C CA . GLY A 1 329 ? -15.483 -3.638 18.564 1.00 96.75 329 GLY A CA 1
ATOM 2692 C C . GLY A 1 329 ? -16.790 -2.908 18.836 1.00 96.75 329 GLY A C 1
ATOM 2693 O O . GLY A 1 329 ? -17.308 -2.980 19.952 1.00 96.75 329 GLY A O 1
ATOM 2694 N N . LYS A 1 330 ? -17.376 -2.276 17.811 1.00 97.56 330 LYS A N 1
ATOM 2695 C CA . LYS A 1 330 ? -18.689 -1.637 17.920 1.00 97.56 330 LYS A CA 1
ATOM 2696 C C . LYS A 1 330 ? -19.771 -2.633 18.328 1.00 97.56 330 LYS A C 1
ATOM 2698 O O . LYS A 1 330 ? -20.462 -2.389 19.314 1.00 97.56 330 LYS A O 1
ATOM 2703 N N . PHE A 1 331 ? -19.892 -3.753 17.615 1.00 97.50 331 PHE A N 1
ATOM 2704 C CA . PHE A 1 331 ? -20.905 -4.773 17.903 1.00 97.50 331 PHE A CA 1
ATOM 2705 C C . PHE A 1 331 ? -20.809 -5.299 19.343 1.00 97.50 331 PHE A C 1
ATOM 2707 O O . PHE A 1 331 ? -21.816 -5.409 20.044 1.00 97.50 331 PHE A O 1
ATOM 2714 N N . ILE A 1 332 ? -19.589 -5.580 19.809 1.00 96.50 332 ILE A N 1
ATOM 2715 C CA . ILE A 1 332 ? -19.338 -6.081 21.165 1.00 96.50 332 ILE A CA 1
ATOM 2716 C C . ILE A 1 332 ? -19.654 -4.999 22.204 1.00 96.50 332 ILE A C 1
ATOM 2718 O O . ILE A 1 332 ? -20.372 -5.252 23.175 1.00 96.50 332 ILE A O 1
ATOM 2722 N N . LEU A 1 333 ? -19.132 -3.783 22.020 1.00 95.69 333 LEU A N 1
ATOM 2723 C CA . LEU A 1 333 ? -19.239 -2.724 23.020 1.00 95.69 333 LEU A CA 1
ATOM 2724 C C . LEU A 1 333 ? -20.680 -2.225 23.185 1.00 95.69 333 LEU A C 1
ATOM 2726 O O . LEU A 1 333 ? -21.095 -1.965 24.314 1.00 95.69 333 LEU A O 1
ATOM 2730 N N . GLU A 1 334 ? -21.468 -2.148 22.107 1.00 96.25 334 GLU A N 1
ATOM 2731 C CA . GLU A 1 334 ? -22.892 -1.789 22.190 1.00 96.25 334 GLU A CA 1
ATOM 2732 C C . GLU A 1 334 ? -23.683 -2.794 23.044 1.00 96.25 334 GLU A C 1
ATOM 2734 O O . GLU A 1 334 ? -24.504 -2.385 23.871 1.00 96.25 334 GLU A O 1
ATOM 2739 N N . LYS A 1 335 ? -23.388 -4.099 22.930 1.00 93.62 335 LYS A N 1
ATOM 2740 C CA . LYS A 1 335 ? -23.984 -5.141 23.784 1.00 93.62 335 LYS A CA 1
ATOM 2741 C C . LYS A 1 335 ? -23.547 -5.012 25.244 1.00 93.62 335 LYS A C 1
ATOM 2743 O O . LYS A 1 335 ? -24.376 -5.124 26.146 1.00 93.62 335 LYS A O 1
ATOM 2748 N N . VAL A 1 336 ? -22.256 -4.766 25.482 1.00 91.94 336 VAL A N 1
ATOM 2749 C CA . VAL A 1 336 ? -21.693 -4.638 26.838 1.00 91.94 336 VAL A CA 1
ATOM 2750 C C . VAL A 1 336 ? -22.258 -3.417 27.563 1.00 91.94 336 VAL A C 1
ATOM 2752 O O . VAL A 1 336 ? -22.652 -3.521 28.723 1.00 91.94 336 VAL A O 1
ATOM 2755 N N . LEU A 1 337 ? -22.306 -2.267 26.889 1.00 90.69 337 LEU A N 1
ATOM 2756 C CA . LEU A 1 337 ? -22.734 -0.997 27.478 1.00 90.69 337 LEU A CA 1
ATOM 2757 C C . LEU A 1 337 ? -24.245 -0.767 27.407 1.00 90.69 337 LEU A C 1
ATOM 2759 O O . LEU A 1 337 ? -24.740 0.159 28.050 1.00 90.69 337 LEU A O 1
ATOM 2763 N N . LYS A 1 338 ? -24.974 -1.570 26.620 1.00 92.25 338 LYS A N 1
ATOM 2764 C CA . LYS A 1 338 ? -26.403 -1.380 26.325 1.00 92.25 338 LYS A CA 1
ATOM 2765 C C . LYS A 1 338 ? -26.708 0.041 25.827 1.00 92.25 338 LYS A C 1
ATOM 2767 O O . LYS A 1 338 ? -27.722 0.636 26.183 1.00 92.25 338 LYS A O 1
ATOM 2772 N N . THR A 1 339 ? -25.810 0.593 25.014 1.00 92.94 339 THR A N 1
ATOM 2773 C CA . THR A 1 339 ? -25.933 1.927 24.410 1.00 92.94 339 THR A CA 1
ATOM 2774 C C . THR A 1 339 ? -25.439 1.899 22.973 1.00 92.94 339 THR A C 1
ATOM 2776 O O . THR A 1 339 ? -24.617 1.057 22.624 1.00 92.94 339 THR A O 1
ATOM 2779 N N . LYS A 1 340 ? -25.921 2.826 22.144 1.00 95.06 340 LYS A N 1
ATOM 2780 C CA . LYS A 1 340 ? -25.496 2.941 20.746 1.00 95.06 340 LYS A CA 1
ATOM 2781 C C . LYS A 1 340 ? -24.199 3.736 20.621 1.00 95.06 340 LYS A C 1
ATOM 2783 O O . LYS A 1 340 ? -24.016 4.755 21.293 1.00 95.06 340 LYS A O 1
ATOM 2788 N N . LEU A 1 341 ? -23.347 3.310 19.695 1.00 96.62 341 LEU A N 1
ATOM 2789 C CA . LEU A 1 341 ? -22.199 4.061 19.208 1.00 96.62 341 LEU A CA 1
ATOM 2790 C C . LEU A 1 341 ? -22.551 4.731 17.878 1.00 96.62 341 LEU A C 1
ATOM 2792 O O . LEU A 1 341 ? -22.996 4.095 16.916 1.00 96.62 341 LEU A O 1
ATOM 2796 N N . LEU A 1 342 ? -22.327 6.037 17.815 1.00 95.62 342 LEU A N 1
ATOM 2797 C CA . LEU A 1 342 ? -22.590 6.856 16.641 1.00 95.62 342 LEU A CA 1
ATOM 2798 C C . LEU A 1 342 ? -21.298 7.275 15.953 1.00 95.62 342 LEU A C 1
ATOM 2800 O O . LEU A 1 342 ? -20.271 7.465 16.597 1.00 95.62 342 LEU A O 1
ATOM 2804 N N . ASN A 1 343 ? -21.390 7.505 14.647 1.00 92.69 343 ASN A N 1
ATOM 2805 C CA . ASN A 1 343 ? -20.342 8.199 13.909 1.00 92.69 343 ASN A CA 1
ATOM 2806 C C . ASN A 1 343 ? -20.324 9.688 14.288 1.00 92.69 343 ASN A C 1
ATOM 2808 O O . ASN A 1 343 ? -21.335 10.252 14.719 1.00 92.69 343 ASN A O 1
ATOM 2812 N N . PHE A 1 344 ? -19.189 10.348 14.075 1.00 90.38 344 PHE A N 1
ATOM 2813 C CA . PHE A 1 344 ? -19.141 11.807 14.048 1.00 90.38 344 PHE A CA 1
ATOM 2814 C C . PHE A 1 344 ? -19.768 12.328 12.747 1.00 90.38 344 PHE A C 1
ATOM 2816 O O . PHE A 1 344 ? -19.437 11.852 11.663 1.00 90.38 344 PHE A O 1
ATOM 2823 N N . GLU A 1 345 ? -20.686 13.288 12.867 1.00 86.50 345 GLU A N 1
ATOM 2824 C CA . GLU A 1 345 ? -21.359 13.936 11.728 1.00 86.50 345 GLU A CA 1
ATOM 2825 C C . GLU A 1 345 ? -20.515 15.079 11.157 1.00 86.50 345 GLU A C 1
ATOM 2827 O O . GLU A 1 345 ? -20.389 15.223 9.946 1.00 86.50 345 GLU A O 1
ATOM 2832 N N . ASP A 1 346 ? -19.896 15.871 12.035 1.00 85.00 346 ASP A N 1
ATOM 2833 C CA . ASP A 1 346 ? -18.991 16.943 11.635 1.00 85.00 346 ASP A CA 1
ATOM 2834 C C . ASP A 1 346 ? -17.701 16.356 11.061 1.00 85.00 346 ASP A C 1
ATOM 2836 O O . ASP A 1 346 ? -16.924 15.692 11.758 1.00 85.00 346 ASP A O 1
ATOM 2840 N N . ILE A 1 347 ? -17.465 16.672 9.792 1.00 83.44 347 ILE A N 1
ATOM 2841 C CA . ILE A 1 347 ? -16.318 16.237 9.006 1.00 83.44 347 ILE A CA 1
ATOM 2842 C C . ILE A 1 347 ? -14.972 16.479 9.691 1.00 83.44 347 ILE A C 1
ATOM 2844 O O . ILE A 1 347 ? -14.074 15.645 9.603 1.00 83.44 347 ILE A O 1
ATOM 2848 N N . ARG A 1 348 ? -14.861 17.563 10.470 1.00 84.38 348 ARG A N 1
ATOM 2849 C CA . ARG A 1 348 ? -13.641 17.949 11.199 1.00 84.38 348 ARG A CA 1
ATOM 2850 C C . ARG A 1 348 ? -13.254 16.956 12.295 1.00 84.38 348 ARG A C 1
ATOM 2852 O O . ARG A 1 348 ? -12.140 17.038 12.823 1.00 84.38 348 ARG A O 1
ATOM 2859 N N . ASN A 1 349 ? -14.177 16.064 12.657 1.00 87.94 349 ASN A N 1
ATOM 2860 C CA . ASN A 1 349 ? -14.055 15.123 13.763 1.00 87.94 349 ASN A CA 1
ATOM 2861 C C . ASN A 1 349 ? -14.009 13.654 13.318 1.00 87.94 349 ASN A C 1
ATOM 2863 O O . ASN A 1 349 ? -13.636 12.818 14.137 1.00 87.94 349 ASN A O 1
ATOM 2867 N N . ILE A 1 350 ? -14.336 13.342 12.054 1.00 84.00 350 ILE A N 1
ATOM 2868 C CA . ILE A 1 350 ? -14.445 11.962 11.533 1.00 84.00 350 ILE A CA 1
ATOM 2869 C C . ILE A 1 350 ? -13.167 11.145 11.764 1.00 84.00 350 ILE A C 1
ATOM 2871 O O . ILE A 1 350 ? -13.237 9.954 12.023 1.00 84.00 350 ILE A O 1
ATOM 2875 N N . GLU A 1 351 ? -12.008 11.796 11.713 1.00 83.69 351 GLU A N 1
ATOM 2876 C CA . GLU A 1 351 ? -10.688 11.146 11.732 1.00 83.69 351 GLU A CA 1
ATOM 2877 C C . GLU A 1 351 ? -9.987 11.247 13.089 1.00 83.69 351 GLU A C 1
ATOM 2879 O O . GLU A 1 351 ? -8.831 10.843 13.271 1.00 83.69 351 GLU A O 1
ATOM 2884 N N . LEU A 1 352 ? -10.670 11.846 14.068 1.00 89.50 352 LEU A N 1
ATOM 2885 C CA . LEU A 1 352 ? -10.138 11.961 15.416 1.00 89.50 352 LEU A CA 1
ATOM 2886 C C . LEU A 1 352 ? -10.296 10.634 16.151 1.00 89.50 352 LEU A C 1
ATOM 2888 O O . LEU A 1 352 ? -9.302 10.143 16.681 1.00 89.50 352 LEU A O 1
ATOM 2892 N N . PHE A 1 353 ? -11.491 10.049 16.131 1.00 94.12 353 PHE A N 1
ATOM 2893 C CA . PHE A 1 353 ? -11.822 8.785 16.790 1.00 94.12 353 PHE A CA 1
ATOM 2894 C C . PHE A 1 353 ? -12.923 8.061 16.011 1.00 94.12 353 PHE A C 1
ATOM 2896 O O . PHE A 1 353 ? -13.687 8.709 15.296 1.00 94.12 353 PHE A O 1
ATOM 2903 N N . ASP A 1 354 ? -13.038 6.749 16.199 1.00 93.19 354 ASP A N 1
ATOM 2904 C CA . ASP A 1 354 ? -13.925 5.905 15.392 1.00 93.19 354 ASP A CA 1
ATOM 2905 C C . ASP A 1 354 ? -15.408 6.198 15.662 1.00 93.19 354 ASP A C 1
ATOM 2907 O O . ASP A 1 354 ? -16.204 6.344 14.733 1.00 93.19 354 ASP A O 1
ATOM 2911 N N . PHE A 1 355 ? -15.790 6.327 16.941 1.00 96.31 355 PHE A N 1
ATOM 2912 C CA . PHE A 1 355 ? -17.185 6.547 17.342 1.00 96.31 355 PHE A CA 1
ATOM 2913 C C . PHE A 1 355 ? -17.336 7.481 18.552 1.00 96.31 355 PHE A C 1
ATOM 2915 O O . PHE A 1 355 ? -16.382 7.788 19.265 1.00 96.31 355 PHE A O 1
ATOM 2922 N N . LYS A 1 356 ? -18.577 7.898 18.823 1.00 96.00 356 LYS A N 1
ATOM 2923 C CA . LYS A 1 356 ? -19.020 8.552 20.066 1.00 96.00 356 LYS A CA 1
ATOM 2924 C C . LYS A 1 356 ? -20.146 7.756 20.723 1.00 96.00 356 LYS A C 1
ATOM 2926 O O . LYS A 1 356 ? -20.966 7.150 20.032 1.00 96.00 356 LYS A O 1
ATOM 2931 N N . ILE A 1 357 ? -20.228 7.790 22.048 1.00 95.69 357 ILE A N 1
ATOM 2932 C CA . ILE A 1 357 ? -21.364 7.213 22.779 1.00 95.69 357 ILE A CA 1
ATOM 2933 C C . ILE A 1 357 ? -22.595 8.117 22.621 1.00 95.69 357 ILE A C 1
ATOM 2935 O O . ILE A 1 357 ? -22.500 9.339 22.748 1.00 95.69 357 ILE A O 1
ATOM 2939 N N . TRP A 1 358 ? -23.765 7.521 22.372 1.00 92.81 358 TRP A N 1
ATOM 2940 C CA . TRP A 1 358 ? -25.037 8.245 22.313 1.00 92.81 358 TRP A CA 1
ATOM 2941 C C . TRP A 1 358 ? -25.253 9.128 23.555 1.00 92.81 358 TRP A C 1
ATOM 2943 O O . TRP A 1 358 ? -25.142 8.656 24.688 1.00 92.81 358 TRP A O 1
ATOM 2953 N N . ASN A 1 359 ? -25.583 10.407 23.335 1.00 89.94 359 ASN A N 1
ATOM 2954 C CA . ASN A 1 359 ? -25.822 11.420 24.373 1.00 89.94 359 ASN A CA 1
ATOM 2955 C C . ASN A 1 359 ? -24.689 11.599 25.406 1.00 89.94 359 ASN A C 1
ATOM 2957 O O . ASN A 1 359 ? -24.950 12.037 26.526 1.00 89.94 359 ASN A O 1
ATOM 2961 N N . LYS A 1 360 ? -23.432 11.284 25.060 1.00 92.81 360 LYS A N 1
ATOM 2962 C CA . LYS A 1 360 ? -22.275 11.514 25.940 1.00 92.81 360 LYS A CA 1
ATOM 2963 C C . LYS A 1 360 ? -21.093 12.105 25.174 1.00 92.81 360 LYS A C 1
ATOM 2965 O O . LYS A 1 360 ? -20.806 11.694 24.053 1.00 92.81 360 LYS A O 1
ATOM 2970 N N . ASN A 1 361 ? -20.338 12.994 25.821 1.00 95.25 361 ASN A N 1
ATOM 2971 C CA . ASN A 1 361 ? -19.075 13.530 25.292 1.00 95.25 361 ASN A CA 1
ATOM 2972 C C . ASN A 1 361 ? -17.913 12.547 25.526 1.00 95.25 361 ASN A C 1
ATOM 2974 O O . ASN A 1 361 ? -16.887 12.878 26.126 1.00 95.25 361 ASN A O 1
ATOM 2978 N N . ILE A 1 362 ? -18.107 11.301 25.092 1.00 96.25 362 ILE A N 1
ATOM 2979 C CA . ILE A 1 362 ? -17.143 10.212 25.236 1.00 96.25 362 ILE A CA 1
ATOM 2980 C C . ILE A 1 362 ? -16.915 9.590 23.863 1.00 96.25 362 ILE A C 1
ATOM 2982 O O . ILE A 1 362 ? -17.835 9.031 23.262 1.00 96.25 362 ILE A O 1
ATOM 2986 N N . ALA A 1 363 ? -15.687 9.719 23.372 1.00 97.25 363 ALA A N 1
ATOM 2987 C CA . ALA A 1 363 ? -15.229 9.114 22.132 1.00 97.25 363 ALA A CA 1
ATOM 2988 C C . ALA A 1 363 ? -14.718 7.684 22.368 1.00 97.25 363 ALA A C 1
ATOM 2990 O O . ALA A 1 363 ? -14.268 7.354 23.466 1.00 97.25 363 ALA A O 1
ATOM 2991 N N . ILE A 1 364 ? -14.765 6.854 21.332 1.00 97.19 364 ILE A N 1
ATOM 2992 C CA . ILE A 1 364 ? -14.271 5.476 21.315 1.00 97.19 364 ILE A CA 1
ATOM 2993 C C . ILE A 1 364 ? -13.265 5.330 20.175 1.00 97.19 364 ILE A C 1
ATOM 2995 O O . ILE A 1 364 ? -13.534 5.779 19.062 1.00 97.19 364 ILE A O 1
ATOM 2999 N N . ASP A 1 365 ? -12.132 4.695 20.463 1.00 95.44 365 ASP A N 1
ATOM 3000 C CA . ASP A 1 365 ? -11.066 4.406 19.502 1.00 95.44 365 ASP A CA 1
ATOM 3001 C C . ASP A 1 365 ? -10.657 2.935 19.648 1.00 95.44 365 ASP A C 1
ATOM 3003 O O . ASP A 1 365 ? -10.073 2.530 20.658 1.00 95.44 365 ASP A O 1
ATOM 3007 N N . PHE A 1 366 ? -11.030 2.116 18.672 1.00 94.31 366 PHE A N 1
ATOM 3008 C CA . PHE A 1 366 ? -10.716 0.702 18.624 1.00 94.31 366 PHE A CA 1
ATOM 3009 C C . PHE A 1 366 ? -9.325 0.483 18.041 1.00 94.31 366 PHE A C 1
ATOM 3011 O O . PHE A 1 366 ? -8.901 1.107 17.068 1.00 94.31 366 PHE A O 1
ATOM 3018 N N . LYS A 1 367 ? -8.606 -0.461 18.636 1.00 89.06 367 LYS A N 1
ATOM 3019 C CA . LYS A 1 367 ? -7.331 -0.972 18.152 1.00 89.06 367 LYS A CA 1
ATOM 3020 C C . LYS A 1 367 ? -7.474 -2.461 17.886 1.00 89.06 367 LYS A C 1
ATOM 3022 O O . LYS A 1 367 ? -8.086 -3.181 18.668 1.00 89.06 367 LYS A O 1
ATOM 3027 N N . ASN A 1 368 ? -6.921 -2.909 16.768 1.00 82.88 368 ASN A N 1
ATOM 3028 C CA . ASN A 1 368 ? -6.787 -4.324 16.443 1.00 82.88 368 ASN A CA 1
ATOM 3029 C C . ASN A 1 368 ? -5.300 -4.661 16.340 1.00 82.88 368 ASN A C 1
ATOM 3031 O O . ASN A 1 368 ? -4.778 -4.967 15.271 1.00 82.88 368 ASN A O 1
ATOM 3035 N N . TRP A 1 369 ? -4.580 -4.452 17.441 1.00 68.38 369 TRP A N 1
ATOM 3036 C CA . TRP A 1 369 ? -3.150 -4.722 17.483 1.00 68.38 369 TRP A CA 1
ATOM 3037 C C . TRP A 1 369 ? -2.913 -6.200 17.770 1.00 68.38 369 TRP A C 1
ATOM 3039 O O . TRP A 1 369 ? -3.127 -6.639 18.902 1.00 68.38 369 TRP A O 1
ATOM 3049 N N . ASN A 1 370 ? -2.404 -6.929 16.778 1.00 58.28 370 ASN A N 1
ATOM 3050 C CA . ASN A 1 370 ? -1.730 -8.201 17.020 1.00 58.28 370 ASN A CA 1
ATOM 3051 C C . ASN A 1 370 ? -0.279 -7.965 17.477 1.00 58.28 370 ASN A C 1
ATOM 3053 O O . ASN A 1 370 ? 0.259 -6.860 17.354 1.00 58.28 370 ASN A O 1
ATOM 3057 N N . LEU A 1 371 ? 0.289 -8.979 18.140 1.00 39.44 371 LEU A N 1
ATOM 3058 C CA . LEU A 1 371 ? 1.554 -8.943 18.887 1.00 39.44 371 LEU A CA 1
ATOM 3059 C C . LEU A 1 371 ? 2.643 -8.104 18.193 1.00 39.44 371 LEU A C 1
ATOM 3061 O O . LEU A 1 371 ? 3.012 -8.370 17.057 1.00 39.44 371 LEU A O 1
ATOM 3065 N N . GLY A 1 372 ? 3.200 -7.126 18.917 1.00 42.84 372 GLY A N 1
ATOM 3066 C CA . GLY A 1 372 ? 4.441 -6.451 18.516 1.00 42.84 372 GLY A CA 1
ATOM 3067 C C . GLY A 1 372 ? 4.339 -4.982 18.103 1.00 42.84 372 GLY A C 1
ATOM 3068 O O . GLY A 1 372 ? 5.363 -4.412 17.735 1.00 42.84 372 GLY A O 1
ATOM 3069 N N . HIS A 1 373 ? 3.181 -4.318 18.219 1.00 43.06 373 HIS A N 1
ATOM 3070 C CA . HIS A 1 373 ? 3.128 -2.853 18.101 1.00 43.06 373 HIS A CA 1
ATOM 3071 C C . HIS A 1 373 ? 3.886 -2.177 19.260 1.00 43.06 373 HIS A C 1
ATOM 3073 O O . HIS A 1 373 ? 3.313 -1.764 20.266 1.00 43.06 373 HIS A O 1
ATOM 3079 N N . MET A 1 374 ? 5.203 -2.039 19.100 1.00 44.66 374 MET A N 1
ATOM 3080 C CA . MET A 1 374 ? 6.080 -1.236 19.949 1.00 44.66 374 MET A CA 1
ATOM 3081 C C . MET A 1 374 ? 5.988 0.247 19.560 1.00 44.66 374 MET A C 1
ATOM 3083 O O . MET A 1 374 ? 7.002 0.910 19.347 1.00 44.66 374 MET A O 1
ATOM 3087 N N . GLU A 1 375 ? 4.777 0.806 19.440 1.00 57.78 375 GLU A N 1
ATOM 3088 C CA . GLU A 1 375 ? 4.682 2.266 19.443 1.00 57.78 375 GLU A CA 1
ATOM 3089 C C . GLU A 1 375 ? 4.985 2.744 20.867 1.00 57.78 375 GLU A C 1
ATOM 3091 O O . GLU A 1 375 ? 4.392 2.270 21.838 1.00 57.78 375 GLU A O 1
ATOM 3096 N N . ASN A 1 376 ? 5.930 3.677 21.006 1.00 65.38 376 ASN A N 1
ATOM 3097 C CA . ASN A 1 376 ? 6.238 4.276 22.299 1.00 65.38 376 ASN A CA 1
ATOM 3098 C C . ASN A 1 376 ? 4.939 4.832 22.916 1.00 65.38 376 ASN A C 1
ATOM 3100 O O . ASN A 1 376 ? 4.315 5.739 22.354 1.00 65.38 376 ASN A O 1
ATOM 3104 N N . ARG A 1 377 ? 4.557 4.297 24.084 1.00 71.50 377 ARG A N 1
ATOM 3105 C CA . ARG A 1 377 ? 3.326 4.644 24.809 1.00 71.50 377 ARG A CA 1
ATOM 3106 C C . ARG A 1 377 ? 3.165 6.151 24.992 1.00 71.50 377 ARG A C 1
ATOM 3108 O O . ARG A 1 377 ? 2.059 6.663 24.852 1.00 71.50 377 ARG A O 1
ATOM 3115 N N . GLU A 1 378 ? 4.249 6.884 25.242 1.00 76.56 378 GLU A N 1
ATOM 3116 C CA . GLU A 1 378 ? 4.192 8.341 25.377 1.00 76.56 378 GLU A CA 1
ATOM 3117 C C . GLU A 1 378 ? 3.834 9.037 24.063 1.00 76.56 378 GLU A C 1
ATOM 3119 O O . GLU A 1 378 ? 3.059 9.995 24.054 1.00 76.56 378 GLU A O 1
ATOM 3124 N N . LYS A 1 379 ? 4.380 8.567 22.936 1.00 81.38 379 LYS A N 1
ATOM 3125 C CA . LYS A 1 379 ? 4.083 9.116 21.605 1.00 81.38 379 LYS A CA 1
ATOM 3126 C C . LYS A 1 379 ? 2.627 8.839 21.229 1.00 81.38 379 LYS A C 1
ATOM 3128 O O . LYS A 1 379 ? 1.945 9.748 20.750 1.00 81.38 379 LYS A O 1
ATOM 3133 N N . ALA A 1 380 ? 2.142 7.628 21.503 1.00 80.31 380 ALA A N 1
ATOM 3134 C CA . ALA A 1 380 ? 0.742 7.258 21.317 1.00 80.31 380 ALA A CA 1
ATOM 3135 C C . ALA A 1 380 ? -0.186 8.128 22.186 1.00 80.31 380 ALA A C 1
ATOM 3137 O O . ALA A 1 380 ? -1.124 8.739 21.671 1.00 80.31 380 ALA A O 1
ATOM 3138 N N . LEU A 1 381 ? 0.132 8.294 23.474 1.00 84.88 381 LEU A N 1
ATOM 3139 C CA . LEU A 1 381 ? -0.652 9.121 24.393 1.00 84.88 381 LEU A CA 1
ATOM 3140 C C . LEU A 1 381 ? -0.678 10.596 23.963 1.00 84.88 381 LEU A C 1
ATOM 3142 O O . LEU A 1 381 ? -1.741 11.215 23.957 1.00 84.88 381 LEU A O 1
ATOM 3146 N N . LYS A 1 382 ? 0.457 11.160 23.526 1.00 89.50 382 LYS A N 1
ATOM 3147 C CA . LYS A 1 382 ? 0.524 12.533 22.987 1.00 89.50 382 LYS A CA 1
ATOM 3148 C C . LYS A 1 382 ? -0.402 12.720 21.781 1.00 89.50 382 LYS A C 1
ATOM 3150 O O . LYS A 1 382 ? -1.101 13.731 21.703 1.00 89.50 382 LYS A O 1
ATOM 3155 N N . LYS A 1 383 ? -0.459 11.743 20.866 1.00 90.00 383 LYS A N 1
ATOM 3156 C CA . LYS A 1 383 ? -1.380 11.769 19.714 1.00 90.00 383 LYS A CA 1
ATOM 3157 C C . LYS A 1 383 ? -2.846 11.744 20.155 1.00 90.00 383 LYS A C 1
ATOM 3159 O O . LYS A 1 383 ? -3.646 12.517 19.629 1.00 90.00 383 LYS A O 1
ATOM 3164 N N . VAL A 1 384 ? -3.194 10.900 21.127 1.00 91.81 384 VAL A N 1
ATOM 3165 C CA . VAL A 1 384 ? -4.559 10.813 21.675 1.00 91.81 384 VAL A CA 1
ATOM 3166 C C . VAL A 1 384 ? -4.961 12.131 22.332 1.00 91.81 384 VAL A C 1
ATOM 3168 O O . VAL A 1 384 ? -6.028 12.662 22.034 1.00 91.81 384 VAL A O 1
ATOM 3171 N N . VAL A 1 385 ? -4.097 12.703 23.176 1.00 93.69 385 VAL A N 1
ATOM 3172 C CA . VAL A 1 385 ? -4.345 13.996 23.834 1.00 93.69 385 VAL A CA 1
ATOM 3173 C C . VAL A 1 385 ? -4.562 15.101 22.799 1.00 93.69 385 VAL A C 1
ATOM 3175 O O . VAL A 1 385 ? -5.495 15.892 22.933 1.00 93.69 385 VAL A O 1
ATOM 3178 N N . TYR A 1 386 ? -3.750 15.138 21.739 1.00 94.00 386 TYR A N 1
ATOM 3179 C CA . TYR A 1 386 ? -3.926 16.091 20.643 1.00 94.00 386 TYR A CA 1
ATOM 3180 C C . TYR A 1 386 ? -5.296 15.941 19.961 1.00 94.00 386 TYR A C 1
ATOM 3182 O O . TYR A 1 386 ? -6.020 16.930 19.825 1.00 94.00 386 TYR A O 1
ATOM 3190 N N . LYS A 1 387 ? -5.680 14.712 19.583 1.00 94.31 387 LYS A N 1
ATOM 3191 C CA . LYS A 1 387 ? -6.991 14.410 18.981 1.00 94.31 387 LYS A CA 1
ATOM 3192 C C . LYS A 1 387 ? -8.142 14.836 19.897 1.00 94.31 387 LYS A C 1
ATOM 3194 O O . LYS A 1 387 ? -9.068 15.502 19.442 1.00 94.31 387 LYS A O 1
ATOM 3199 N N . LEU A 1 388 ? -8.048 14.526 21.190 1.00 95.31 388 LEU A N 1
ATOM 3200 C CA . LEU A 1 388 ? -9.075 14.842 22.181 1.00 95.31 388 LEU A CA 1
ATOM 3201 C C . LEU A 1 388 ? -9.230 16.351 22.398 1.00 95.31 388 LEU A C 1
ATOM 3203 O O . LEU A 1 388 ? -10.346 16.859 22.458 1.00 95.31 388 LEU A O 1
ATOM 3207 N N . ASN A 1 389 ? -8.119 17.087 22.472 1.00 94.88 389 ASN A N 1
ATOM 3208 C CA . ASN A 1 389 ? -8.144 18.545 22.582 1.00 94.88 389 ASN A CA 1
ATOM 3209 C C . ASN A 1 389 ? -8.721 19.197 21.320 1.00 94.88 389 ASN A C 1
ATOM 3211 O O . ASN A 1 389 ? -9.490 20.153 21.423 1.00 94.88 389 ASN A O 1
ATOM 3215 N N . LYS A 1 390 ? -8.393 18.668 20.135 1.00 94.25 390 LYS A N 1
ATOM 3216 C CA . LYS A 1 390 ? -8.971 19.130 18.868 1.00 94.25 390 LYS A CA 1
ATOM 3217 C C . LYS A 1 390 ? -10.480 18.877 18.819 1.00 94.25 390 LYS A C 1
ATOM 3219 O O . LYS A 1 390 ? -11.213 19.794 18.464 1.00 94.25 390 LYS A O 1
ATOM 3224 N N . LEU A 1 391 ? -10.941 17.700 19.249 1.00 95.38 391 LEU A N 1
ATOM 3225 C CA . LEU A 1 391 ? -12.369 17.384 19.344 1.00 95.38 391 LEU A CA 1
ATOM 3226 C C . LEU A 1 391 ? -13.084 18.357 20.290 1.00 95.38 391 LEU A C 1
ATOM 3228 O O . LEU A 1 391 ? -14.051 18.998 19.889 1.00 95.38 391 LEU A O 1
ATOM 3232 N N . SER A 1 392 ? -12.551 18.553 21.500 1.00 95.25 392 SER A N 1
ATOM 3233 C CA . SER A 1 392 ? -13.105 19.512 22.462 1.00 95.25 392 SER A CA 1
ATOM 3234 C C . SER A 1 392 ? -13.184 20.936 21.929 1.00 95.25 392 SER A C 1
ATOM 3236 O O . SER A 1 392 ? -14.189 21.613 22.141 1.00 95.25 392 SER A O 1
ATOM 3238 N N . LYS A 1 393 ? -12.154 21.383 21.205 1.00 95.06 393 LYS A N 1
ATOM 3239 C CA . LYS A 1 393 ? -12.146 22.697 20.559 1.00 95.06 393 LYS A CA 1
ATOM 3240 C C . LYS A 1 393 ? -13.213 22.796 19.467 1.00 95.06 393 LYS A C 1
ATOM 3242 O O . LYS A 1 393 ? -13.924 23.791 19.414 1.00 95.06 393 LYS A O 1
ATOM 3247 N N . ASN A 1 394 ? -13.330 21.779 18.615 1.00 93.00 394 ASN A N 1
ATOM 3248 C CA . ASN A 1 394 ? -14.276 21.774 17.499 1.00 93.00 394 ASN A CA 1
ATOM 3249 C C . ASN A 1 394 ? -15.739 21.764 17.964 1.00 93.00 394 ASN A C 1
ATOM 3251 O O . ASN A 1 394 ? -16.581 22.377 17.312 1.00 93.00 394 ASN A O 1
ATOM 3255 N N . THR A 1 395 ? -16.042 21.084 19.075 1.00 93.25 395 THR A N 1
ATOM 3256 C CA . THR A 1 395 ? -17.412 20.962 19.603 1.00 93.25 395 THR A CA 1
ATOM 3257 C C . THR A 1 395 ? -17.747 21.967 20.705 1.00 93.25 395 THR A C 1
ATOM 3259 O O . THR A 1 395 ? -18.876 21.958 21.187 1.00 93.25 395 THR A O 1
ATOM 3262 N N . GLY A 1 396 ? -16.775 22.740 21.200 1.00 94.06 396 GLY A N 1
ATOM 3263 C CA . GLY A 1 396 ? -16.950 23.651 22.340 1.00 94.06 396 GLY A CA 1
ATOM 3264 C C . GLY A 1 396 ? -17.255 22.965 23.680 1.00 94.06 396 GLY A C 1
ATOM 3265 O O . GLY A 1 396 ? -17.792 23.603 24.576 1.00 94.06 396 GLY A O 1
ATOM 3266 N N . ASN A 1 397 ? -16.946 21.671 23.825 1.00 93.19 397 ASN A N 1
ATOM 3267 C CA . ASN A 1 397 ? -17.326 20.861 24.990 1.00 93.19 397 ASN A CA 1
ATOM 3268 C C . ASN A 1 397 ? -16.144 20.013 25.492 1.00 93.19 397 ASN A C 1
ATOM 3270 O O . ASN A 1 397 ? -15.310 19.592 24.685 1.00 93.19 397 ASN A O 1
ATOM 3274 N N . PRO A 1 398 ? -16.036 19.710 26.797 1.00 93.75 398 PRO A N 1
ATOM 3275 C CA . PRO A 1 398 ? -15.030 18.776 27.287 1.00 93.75 398 PRO A CA 1
ATOM 3276 C C . PRO A 1 398 ? -15.359 17.350 26.828 1.00 93.75 398 PRO A C 1
ATOM 3278 O O . PRO A 1 398 ? -16.484 16.884 26.989 1.00 93.75 398 PRO A O 1
ATOM 3281 N N . TRP A 1 399 ? -14.362 16.658 26.270 1.00 95.94 399 TRP A N 1
ATOM 3282 C CA . TRP A 1 399 ? -14.470 15.259 25.853 1.00 95.94 399 TRP A CA 1
ATOM 3283 C C . TRP A 1 399 ? -13.527 14.359 26.642 1.00 95.94 399 TRP A C 1
ATOM 3285 O O . TRP A 1 399 ? -12.405 14.758 26.995 1.00 95.94 399 TRP A O 1
ATOM 3295 N N . LYS A 1 400 ? -13.995 13.123 26.836 1.00 96.50 400 LYS A N 1
ATOM 3296 C CA . LYS A 1 400 ? -13.229 11.951 27.270 1.00 96.50 400 LYS A CA 1
ATOM 3297 C C . LYS A 1 400 ? -13.090 10.964 26.107 1.00 96.50 400 LYS A C 1
ATOM 3299 O O . LYS A 1 400 ? -13.844 11.038 25.137 1.00 96.50 400 LYS A O 1
ATOM 3304 N N . VAL A 1 401 ? -12.151 10.030 26.204 1.00 96.88 401 VAL A N 1
ATOM 3305 C CA . VAL A 1 401 ? -11.996 8.939 25.231 1.00 96.88 401 VAL A CA 1
ATOM 3306 C C . VAL A 1 401 ? -11.719 7.610 25.921 1.00 96.88 401 VAL A C 1
ATOM 3308 O O . VAL A 1 401 ? -11.000 7.564 26.920 1.00 96.88 401 VAL A O 1
ATOM 3311 N N . ILE A 1 402 ? -12.280 6.538 25.365 1.00 96.00 402 ILE A N 1
ATOM 3312 C CA . ILE A 1 402 ? -11.940 5.157 25.699 1.00 96.00 402 ILE A CA 1
ATOM 3313 C C . ILE A 1 402 ? -11.201 4.544 24.505 1.00 96.00 402 ILE A C 1
ATOM 3315 O O . ILE A 1 402 ? -11.762 4.433 23.416 1.00 96.00 402 ILE A O 1
ATOM 3319 N N . ILE A 1 403 ? -9.945 4.154 24.712 1.00 94.19 403 ILE A N 1
ATOM 3320 C CA . ILE A 1 403 ? -9.136 3.406 23.746 1.00 94.19 403 ILE A CA 1
ATOM 3321 C C . ILE A 1 403 ? -9.270 1.929 24.075 1.00 94.19 403 ILE A C 1
ATOM 3323 O O . ILE A 1 403 ? -9.070 1.536 25.224 1.00 94.19 403 ILE A O 1
ATOM 3327 N N . ILE A 1 404 ? -9.607 1.108 23.091 1.00 93.06 404 ILE A N 1
ATOM 3328 C CA . ILE A 1 404 ? -10.005 -0.275 23.326 1.00 93.06 404 ILE A CA 1
ATOM 3329 C C . ILE A 1 404 ? -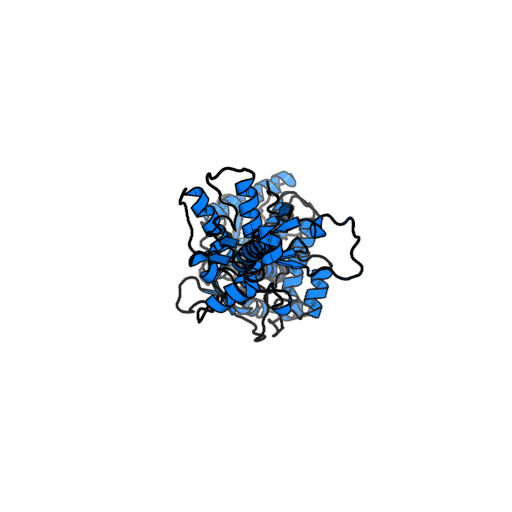9.283 -1.184 22.343 1.00 93.06 404 ILE A C 1
ATOM 3331 O O . ILE A 1 404 ? -9.569 -1.134 21.151 1.00 93.06 404 ILE A O 1
ATOM 3335 N N . ASN A 1 405 ? -8.391 -2.053 22.820 1.00 91.31 405 ASN A N 1
ATOM 3336 C CA . ASN A 1 405 ? -7.891 -3.129 21.961 1.00 91.31 405 ASN A CA 1
ATOM 3337 C C . ASN A 1 405 ? -8.935 -4.252 21.877 1.00 91.31 405 ASN A C 1
ATOM 3339 O O . ASN A 1 405 ? -9.572 -4.572 22.883 1.00 91.31 405 ASN A O 1
ATOM 3343 N N . ILE A 1 406 ? -9.098 -4.879 20.712 1.00 91.62 406 ILE A N 1
ATOM 3344 C CA . ILE A 1 406 ? -9.994 -6.037 20.577 1.00 91.62 406 ILE A CA 1
ATOM 3345 C C . ILE A 1 406 ? -9.424 -7.236 21.347 1.00 91.62 406 ILE A C 1
ATOM 3347 O O . ILE A 1 406 ? -10.129 -7.810 22.180 1.00 91.62 406 ILE A O 1
ATOM 3351 N N . PHE A 1 407 ? -8.132 -7.525 21.157 1.00 85.62 407 PHE A N 1
ATOM 3352 C CA . PHE A 1 407 ? -7.425 -8.680 21.725 1.00 85.62 407 PHE A CA 1
ATOM 3353 C C . PHE A 1 407 ? -6.214 -8.265 22.569 1.00 85.62 407 PHE A C 1
ATOM 3355 O O . PHE A 1 407 ? -5.561 -7.282 22.250 1.00 85.62 407 PHE A O 1
ATOM 3362 N N . LYS A 1 408 ? -5.852 -9.009 23.622 1.00 72.12 408 LYS A N 1
ATOM 3363 C CA . LYS A 1 408 ? -4.548 -8.896 24.320 1.00 72.12 408 LYS A CA 1
ATOM 3364 C C . LYS A 1 408 ? -4.332 -10.088 25.251 1.00 72.12 408 LYS A C 1
ATOM 3366 O O . LYS A 1 408 ? -5.282 -10.757 25.646 1.00 72.12 408 LYS A O 1
ATOM 3371 N N . ASN A 1 409 ? -3.087 -10.276 25.690 1.00 57.22 409 ASN A N 1
ATOM 3372 C CA . ASN A 1 409 ? -2.752 -11.153 26.810 1.00 57.22 409 ASN A CA 1
ATOM 3373 C C . ASN A 1 409 ? -3.526 -10.794 28.096 1.00 57.22 409 ASN A C 1
ATOM 3375 O O . ASN A 1 409 ? -3.618 -9.628 28.492 1.00 57.22 409 ASN A O 1
ATOM 3379 N N . ILE A 1 410 ? -4.007 -11.845 28.766 1.00 55.00 410 ILE A N 1
ATOM 3380 C CA . ILE A 1 410 ? -5.073 -11.885 29.788 1.00 55.00 410 ILE A CA 1
ATOM 3381 C C . ILE A 1 410 ? -4.768 -11.109 31.097 1.00 55.00 410 ILE A C 1
ATOM 3383 O O . ILE A 1 410 ? -5.655 -10.916 31.919 1.00 55.00 410 ILE A O 1
ATOM 3387 N N . ASN A 1 411 ? -3.569 -10.542 31.279 1.00 59.34 411 ASN A N 1
ATOM 3388 C CA . ASN A 1 411 ? -3.137 -9.972 32.570 1.00 59.34 411 ASN A CA 1
ATOM 3389 C C . ASN A 1 411 ? -3.043 -8.436 32.632 1.00 59.34 411 ASN A C 1
ATOM 3391 O O . ASN A 1 411 ? -2.482 -7.882 33.578 1.00 59.34 411 ASN A O 1
ATOM 3395 N N . SER A 1 412 ? -3.558 -7.713 31.638 1.00 69.00 412 SER A N 1
ATOM 3396 C CA . SER A 1 412 ? -3.524 -6.244 31.655 1.00 69.00 412 SER A CA 1
ATOM 3397 C C . SER A 1 412 ? -4.742 -5.657 32.374 1.00 69.00 412 SER A C 1
ATOM 3399 O O . SER A 1 412 ? -5.872 -6.066 32.124 1.00 69.00 412 SER A O 1
ATOM 3401 N N . LYS A 1 413 ? -4.523 -4.660 33.237 1.00 83.12 413 LYS A N 1
ATOM 3402 C CA . LYS A 1 413 ? -5.595 -3.901 33.903 1.00 83.12 413 LYS A CA 1
ATOM 3403 C C . LYS A 1 413 ? -6.052 -2.727 33.034 1.00 83.12 413 LYS A C 1
ATOM 3405 O O . LYS A 1 413 ? -5.268 -2.212 32.236 1.00 83.12 413 LYS A O 1
ATOM 3410 N N . ILE A 1 414 ? -7.302 -2.294 33.215 1.00 88.38 414 ILE A N 1
ATOM 3411 C CA . ILE A 1 414 ? -7.764 -1.004 32.687 1.00 88.38 414 ILE A CA 1
ATOM 3412 C C . ILE A 1 414 ? -6.911 0.097 33.315 1.00 88.38 414 ILE A C 1
ATOM 3414 O O . ILE A 1 414 ? -6.648 0.069 34.518 1.00 88.38 414 ILE A O 1
ATOM 3418 N N . THR A 1 415 ? -6.483 1.058 32.502 1.00 89.62 415 THR A N 1
ATOM 3419 C CA . THR A 1 415 ? -5.778 2.245 32.997 1.00 89.62 415 THR A CA 1
ATOM 3420 C C . THR A 1 415 ? -6.587 3.492 32.695 1.00 89.62 415 THR A C 1
ATOM 3422 O O . THR A 1 415 ? -7.250 3.576 31.664 1.00 89.62 415 THR A O 1
ATOM 3425 N N . VAL A 1 416 ? -6.553 4.453 33.612 1.00 90.62 416 VAL A N 1
ATOM 3426 C CA . VAL A 1 416 ? -7.211 5.750 33.462 1.00 90.62 416 VAL A CA 1
ATOM 3427 C C . VAL A 1 416 ? -6.178 6.821 33.774 1.00 90.62 416 VAL A C 1
ATOM 3429 O O . VAL A 1 416 ? -5.418 6.696 34.735 1.00 90.62 416 VAL A O 1
ATOM 3432 N N . THR A 1 417 ? -6.096 7.857 32.944 1.00 89.25 417 THR A N 1
ATOM 3433 C CA . THR A 1 417 ? -5.179 8.972 33.197 1.00 89.25 417 THR A CA 1
ATOM 3434 C C . THR A 1 417 ? -5.583 9.739 34.453 1.00 89.25 417 THR A C 1
ATOM 3436 O O . THR A 1 417 ? -6.764 9.841 34.770 1.00 89.25 417 THR A O 1
ATOM 3439 N N . ALA A 1 418 ? -4.616 10.354 35.143 1.00 85.00 418 ALA A N 1
ATOM 3440 C CA . ALA A 1 418 ? -4.861 11.078 36.399 1.00 85.00 418 ALA A CA 1
ATOM 3441 C C . ALA A 1 418 ? -5.924 12.191 36.287 1.00 85.00 418 ALA A C 1
ATOM 3443 O O . ALA A 1 418 ? -6.623 12.486 37.248 1.00 85.00 418 ALA A O 1
ATOM 3444 N N . ASN A 1 419 ? -6.078 12.791 35.103 1.00 88.00 419 ASN A N 1
ATOM 3445 C CA . ASN A 1 419 ? -7.102 13.802 34.822 1.00 88.00 419 ASN A CA 1
ATOM 3446 C C . ASN A 1 419 ? -8.471 13.221 34.408 1.00 88.00 419 ASN A C 1
ATOM 3448 O O . ASN A 1 419 ? -9.335 13.975 33.970 1.00 88.00 419 ASN A O 1
ATOM 3452 N N . ASN A 1 420 ? -8.652 11.899 34.477 1.00 91.06 420 ASN A N 1
ATOM 3453 C CA . ASN A 1 420 ? -9.874 11.176 34.121 1.00 91.06 420 ASN A CA 1
ATOM 3454 C C . ASN A 1 420 ? -10.396 11.455 32.692 1.00 91.06 420 ASN A C 1
ATOM 3456 O O . ASN A 1 420 ? -11.601 11.436 32.439 1.00 91.06 420 ASN A O 1
ATOM 3460 N N . ARG A 1 421 ? -9.495 11.761 31.744 1.00 93.56 421 ARG A N 1
ATOM 3461 C CA . ARG A 1 421 ? -9.856 12.073 30.346 1.00 93.56 421 ARG A CA 1
ATOM 3462 C C . ARG A 1 421 ? -9.673 10.913 29.376 1.00 93.56 421 ARG A C 1
ATOM 3464 O O . ARG A 1 421 ? -10.333 10.897 28.340 1.00 93.56 421 ARG A O 1
ATOM 3471 N N . ILE A 1 422 ? -8.775 9.980 29.678 1.00 94.94 422 ILE A N 1
ATOM 3472 C CA . ILE A 1 422 ? -8.426 8.868 28.793 1.00 94.94 422 ILE A CA 1
ATOM 3473 C C . ILE A 1 422 ? -8.506 7.578 29.602 1.00 94.94 422 ILE A C 1
ATOM 3475 O O . ILE A 1 422 ? -7.842 7.454 30.631 1.00 94.94 422 ILE A O 1
ATOM 3479 N N . MET A 1 423 ? -9.308 6.633 29.121 1.00 94.50 423 MET A N 1
ATOM 3480 C CA . MET A 1 423 ? -9.368 5.262 29.614 1.00 94.50 423 MET A CA 1
ATOM 3481 C C . MET A 1 423 ? -8.800 4.324 28.550 1.00 94.50 423 MET A C 1
ATOM 3483 O O . MET A 1 423 ? -9.159 4.429 27.383 1.00 94.50 423 MET A O 1
ATOM 3487 N N . GLU A 1 424 ? -7.946 3.388 28.946 1.00 92.38 424 GLU A N 1
ATOM 3488 C CA . GLU A 1 424 ? -7.444 2.326 28.077 1.00 92.38 424 GLU A CA 1
ATOM 3489 C C . GLU A 1 424 ? -7.965 0.976 28.561 1.00 92.38 424 GLU A C 1
ATOM 3491 O O . GLU A 1 424 ? -7.643 0.526 29.667 1.00 92.38 424 GLU A O 1
ATOM 3496 N N . ILE A 1 425 ? -8.750 0.323 27.709 1.00 91.44 425 ILE A N 1
ATOM 3497 C CA . ILE A 1 425 ? -9.210 -1.046 27.888 1.00 91.44 425 ILE A CA 1
ATOM 3498 C C . ILE A 1 425 ? -8.240 -1.965 27.139 1.00 91.44 425 ILE A C 1
ATOM 3500 O O . ILE A 1 425 ? -8.108 -1.867 25.915 1.00 91.44 425 ILE A O 1
ATOM 3504 N N . PRO A 1 426 ? -7.546 -2.864 27.853 1.00 87.75 426 PRO A N 1
ATOM 3505 C CA . PRO A 1 426 ? -6.477 -3.644 27.258 1.00 87.75 426 PRO A CA 1
ATOM 3506 C C . PRO A 1 426 ? -6.960 -4.697 26.267 1.00 87.75 426 PRO A C 1
ATOM 3508 O O . PRO A 1 426 ? -6.194 -5.017 25.372 1.00 87.75 426 PRO A O 1
ATOM 3511 N N . ALA A 1 427 ? -8.161 -5.246 26.443 1.00 90.19 427 ALA A N 1
ATOM 3512 C CA . ALA A 1 427 ? -8.790 -6.211 25.546 1.00 90.19 427 ALA A CA 1
ATOM 3513 C C . ALA A 1 427 ? -10.309 -6.227 25.779 1.00 90.19 427 ALA A C 1
ATOM 3515 O O . ALA A 1 427 ? -10.755 -6.022 26.912 1.00 90.19 427 ALA A O 1
ATOM 3516 N N . LEU A 1 428 ? -11.093 -6.501 24.734 1.00 91.69 428 LEU A N 1
ATOM 3517 C CA . LEU A 1 428 ? -12.525 -6.796 24.859 1.00 91.69 428 LEU A CA 1
ATOM 3518 C C . LEU A 1 428 ? -12.781 -8.289 24.974 1.00 91.69 428 LEU A C 1
ATOM 3520 O O . LEU A 1 428 ? -13.563 -8.708 25.831 1.00 91.69 428 LEU A O 1
ATOM 3524 N N . ILE A 1 429 ? -12.118 -9.076 24.127 1.00 92.00 429 ILE A N 1
ATOM 3525 C CA . ILE A 1 429 ? -12.296 -10.522 24.035 1.00 92.00 429 ILE A CA 1
ATOM 3526 C C . ILE A 1 429 ? -10.950 -11.251 24.033 1.00 92.00 429 ILE A C 1
ATOM 3528 O O . ILE A 1 429 ? -9.911 -10.679 23.701 1.00 92.00 429 ILE A O 1
ATOM 3532 N N . ASN A 1 430 ? -10.964 -12.518 24.441 1.00 90.12 430 ASN A N 1
ATOM 3533 C CA . ASN A 1 430 ? -9.828 -13.424 24.280 1.00 90.12 430 ASN A CA 1
ATOM 3534 C C . ASN A 1 430 ? -9.876 -14.136 22.911 1.00 90.12 430 ASN A C 1
ATOM 3536 O O . ASN A 1 430 ? -10.854 -14.020 22.174 1.00 90.12 430 ASN A O 1
ATOM 3540 N N . HIS A 1 431 ? -8.850 -14.933 22.601 1.00 89.31 431 HIS A N 1
ATOM 3541 C CA . HIS A 1 431 ? -8.768 -15.750 21.376 1.00 89.31 431 HIS A CA 1
ATOM 3542 C C . HIS A 1 431 ? -9.834 -16.870 21.281 1.00 89.31 431 HIS A C 1
ATOM 3544 O O . HIS A 1 431 ? -9.948 -17.557 20.269 1.00 89.31 431 HIS A O 1
ATOM 3550 N N . ASN A 1 432 ? -10.652 -17.052 22.324 1.00 90.25 432 ASN A N 1
ATOM 3551 C CA . ASN A 1 432 ? -11.815 -17.943 22.322 1.00 90.25 432 ASN A CA 1
ATOM 3552 C C . ASN A 1 432 ? -13.134 -17.178 22.105 1.00 90.25 432 ASN A C 1
ATOM 3554 O O . ASN A 1 432 ? -14.204 -17.757 22.268 1.00 90.25 432 ASN A O 1
ATOM 3558 N N . GLY A 1 433 ? -13.080 -15.878 21.794 1.00 90.06 433 GLY A N 1
ATOM 3559 C CA . GLY A 1 433 ? -14.260 -15.034 21.599 1.00 90.06 433 GLY A CA 1
ATOM 3560 C C . GLY A 1 433 ? -15.001 -14.668 22.889 1.00 90.06 433 GLY A C 1
ATOM 3561 O O . GLY A 1 433 ? -16.107 -14.138 22.834 1.00 90.06 433 GLY A O 1
ATOM 3562 N N . GLN A 1 434 ? -14.430 -14.932 24.066 1.00 92.38 434 GLN A N 1
ATOM 3563 C CA . GLN A 1 434 ? -15.074 -14.651 25.350 1.00 92.38 434 GLN A CA 1
ATOM 3564 C C . GLN A 1 434 ? -14.713 -13.253 25.847 1.00 92.38 434 GLN A C 1
ATOM 3566 O O . GLN A 1 434 ? -13.554 -12.846 25.775 1.00 92.38 434 GLN A O 1
ATOM 3571 N N . LEU A 1 435 ? -15.688 -12.542 26.421 1.00 92.19 435 LEU A N 1
ATOM 3572 C CA . LEU A 1 435 ? -15.467 -11.245 27.066 1.00 92.19 435 LEU A CA 1
ATOM 3573 C C . LEU A 1 435 ? -14.469 -11.366 28.221 1.00 92.19 435 LEU A C 1
ATOM 3575 O O . LEU A 1 435 ? -14.698 -12.124 29.161 1.00 92.19 435 LEU A O 1
ATOM 3579 N N . VAL A 1 436 ? -13.415 -10.549 28.199 1.00 91.06 436 VAL A N 1
ATOM 3580 C CA . VAL A 1 436 ? -12.422 -10.500 29.292 1.00 91.06 436 VAL A CA 1
ATOM 3581 C C . VAL A 1 436 ? -12.781 -9.487 30.383 1.00 91.06 436 VAL A C 1
ATOM 3583 O O . VAL A 1 436 ? -12.157 -9.454 31.442 1.00 91.06 436 VAL A O 1
ATOM 3586 N N . LEU A 1 437 ? -13.798 -8.653 30.142 1.00 88.81 437 LEU A N 1
ATOM 3587 C CA . LEU A 1 437 ? -14.256 -7.636 31.085 1.00 88.81 437 LEU A CA 1
ATOM 3588 C C . LEU A 1 437 ? -15.006 -8.286 32.256 1.00 88.81 437 LEU A C 1
ATOM 3590 O O . LEU A 1 437 ? -16.193 -8.620 32.150 1.00 88.81 437 LEU A O 1
ATOM 3594 N N . ASN A 1 438 ? -14.315 -8.432 33.386 1.00 87.94 438 ASN A N 1
ATOM 3595 C CA . ASN A 1 438 ? -14.911 -8.880 34.643 1.00 87.94 438 ASN A CA 1
ATOM 3596 C C . ASN A 1 438 ? -15.804 -7.792 35.282 1.00 87.94 438 ASN A C 1
ATOM 3598 O O . ASN A 1 438 ? -15.926 -6.673 34.774 1.00 87.94 438 ASN A O 1
ATOM 3602 N N . SER A 1 439 ? -16.461 -8.126 36.395 1.00 87.12 439 SER A N 1
ATOM 3603 C CA . SER A 1 439 ? -17.390 -7.220 37.084 1.00 87.12 439 SER A CA 1
ATOM 3604 C C . SER A 1 439 ? -16.735 -5.910 37.536 1.00 87.12 439 SER A C 1
ATOM 3606 O O . SER A 1 439 ? -17.333 -4.849 37.360 1.00 87.12 439 SER A O 1
ATOM 3608 N N . ASP A 1 440 ? -15.499 -5.957 38.037 1.00 88.31 440 ASP A N 1
ATOM 3609 C CA . ASP A 1 440 ? -14.773 -4.768 38.504 1.00 88.31 440 ASP A CA 1
ATOM 3610 C C . ASP A 1 440 ? -14.398 -3.842 37.345 1.00 88.31 440 ASP A C 1
ATOM 3612 O O . ASP A 1 440 ? -14.572 -2.627 37.418 1.00 88.31 440 ASP A O 1
ATOM 3616 N N . MET A 1 441 ? -13.948 -4.416 36.228 1.00 89.69 441 MET A N 1
ATOM 3617 C CA . MET A 1 441 ? -13.661 -3.674 35.002 1.00 89.69 441 MET A CA 1
ATOM 3618 C C . MET A 1 441 ? -14.919 -3.003 34.449 1.00 89.69 441 MET A C 1
ATOM 3620 O O . MET A 1 441 ? -14.884 -1.830 34.082 1.00 89.69 441 MET A O 1
ATOM 3624 N N . LYS A 1 442 ? -16.050 -3.719 34.424 1.00 89.75 442 LYS A N 1
ATOM 3625 C CA . LYS A 1 442 ? -17.344 -3.157 34.009 1.00 89.75 442 LYS A CA 1
ATOM 3626 C C . LYS A 1 442 ? -17.785 -2.018 34.924 1.00 89.75 442 LYS A C 1
ATOM 3628 O O . LYS A 1 442 ? -18.293 -1.015 34.425 1.00 89.75 442 LYS A O 1
ATOM 3633 N N . LYS A 1 443 ? -17.566 -2.148 36.236 1.00 89.94 443 LYS A N 1
ATOM 3634 C CA . LYS A 1 443 ? -17.847 -1.088 37.209 1.00 89.94 443 LYS A CA 1
ATOM 3635 C C . LYS A 1 443 ? -17.001 0.156 36.931 1.00 89.94 443 LYS A C 1
ATOM 3637 O O . LYS A 1 443 ? -17.573 1.230 36.792 1.00 89.94 443 LYS A O 1
ATOM 3642 N N . LEU A 1 444 ? -15.692 -0.003 36.737 1.00 91.50 444 LEU A N 1
ATOM 3643 C CA . LEU A 1 444 ? -14.781 1.104 36.425 1.00 91.50 444 LEU A CA 1
ATOM 3644 C C . LEU A 1 444 ? -15.157 1.819 35.116 1.00 91.50 444 LEU A C 1
ATOM 3646 O O . LEU A 1 444 ? -15.134 3.046 35.041 1.00 91.50 444 LEU A O 1
ATOM 3650 N N . ILE A 1 445 ? -15.551 1.064 34.083 1.00 92.50 445 ILE A N 1
ATOM 3651 C CA . ILE A 1 445 ? -16.093 1.643 32.846 1.00 92.50 445 ILE A CA 1
ATOM 3652 C C . ILE A 1 445 ? -17.369 2.435 33.162 1.00 92.50 445 ILE A C 1
ATOM 3654 O O . ILE A 1 445 ? -17.511 3.572 32.725 1.00 92.50 445 ILE A O 1
ATOM 3658 N N . GLY A 1 446 ? -18.282 1.876 33.959 1.00 90.94 446 GLY A N 1
ATOM 3659 C CA . GLY A 1 446 ? -19.504 2.554 34.395 1.00 90.94 446 GLY A CA 1
ATOM 3660 C C . GLY A 1 446 ? -19.255 3.870 35.145 1.00 90.94 446 GLY A C 1
ATOM 3661 O O . GLY A 1 446 ? -19.945 4.853 34.873 1.00 90.94 446 GLY A O 1
ATOM 3662 N N . GLU A 1 447 ? -18.268 3.907 36.040 1.00 91.44 447 GLU A N 1
ATOM 3663 C CA . GLU A 1 447 ? -17.837 5.110 36.773 1.00 91.44 447 GLU A CA 1
ATOM 3664 C C . GLU A 1 447 ? -17.301 6.173 35.803 1.00 91.44 447 GLU A C 1
ATOM 3666 O O . GLU A 1 447 ? -17.774 7.314 35.780 1.00 91.44 447 GLU A O 1
ATOM 3671 N N . PHE A 1 448 ? -16.413 5.774 34.888 1.00 92.81 448 PHE A N 1
ATOM 3672 C CA . PHE A 1 448 ? -15.867 6.664 33.859 1.00 92.81 448 PHE A CA 1
ATOM 3673 C C . PHE A 1 448 ? -16.946 7.261 32.948 1.00 92.81 448 PHE A C 1
ATOM 3675 O O . PHE A 1 448 ? -16.877 8.436 32.575 1.00 92.81 448 PHE A O 1
ATOM 3682 N N . LEU A 1 449 ? -17.966 6.463 32.616 1.00 90.38 449 LEU A N 1
ATOM 3683 C CA . LEU A 1 449 ? -19.086 6.872 31.774 1.00 90.38 449 LEU A CA 1
ATOM 3684 C C . LEU A 1 449 ? -20.063 7.837 32.459 1.00 90.38 449 LEU A C 1
ATOM 3686 O O . LEU A 1 449 ? -20.779 8.540 31.741 1.00 90.38 449 LEU A O 1
ATOM 3690 N N . ASN A 1 450 ? -20.180 7.818 33.789 1.00 84.44 450 ASN A N 1
ATOM 3691 C CA . ASN A 1 450 ? -21.248 8.509 34.527 1.00 84.44 450 ASN A CA 1
ATOM 3692 C C . ASN A 1 450 ? -20.757 9.601 35.489 1.00 84.44 450 ASN A C 1
ATOM 3694 O O . ASN A 1 450 ? -21.590 10.224 36.138 1.00 84.44 450 ASN A O 1
ATOM 3698 N N . GLU A 1 451 ? -19.445 9.846 35.559 1.00 64.31 451 GLU A N 1
ATOM 3699 C CA . GLU A 1 451 ? -18.840 10.895 36.399 1.00 64.31 451 GLU A CA 1
ATOM 3700 C C . GLU A 1 451 ? -19.179 10.773 37.896 1.00 64.31 451 GLU A C 1
ATOM 3702 O O . GLU A 1 451 ? -19.294 11.784 38.586 1.00 64.31 451 GLU A O 1
ATOM 3707 N N . LYS A 1 452 ? -19.351 9.541 38.391 1.00 48.62 452 LYS A N 1
ATOM 3708 C CA . LYS A 1 452 ? -19.579 9.253 39.812 1.00 48.62 452 LYS A CA 1
ATOM 3709 C C . LYS A 1 452 ? -18.368 8.608 40.452 1.00 48.62 452 LYS A C 1
ATOM 3711 O O . LYS A 1 452 ? -17.772 7.739 39.777 1.00 48.62 452 LYS A O 1
#

Foldseek 3Di:
DDDQQKDFDDPVVVVQKDFQDDPPDDPPPCLARIAGDLEDEADADPPLQQDDQAPDPDPSVVRNLVVVVVCLVVLQAFLVVSVVVNVCRVVSPPDDPRVLDTLSSLVSLQVVVQVRVCSNVDGRIHRPHRYYHYDPVSLLRHDCRPHDPVPGDPVVVVSPVVNPPDPPPPPDPSQQSLLRSLQQQLLVLVVVLVVCLQVLPPVSVVVLVVLLVVCQQPQPDAPVVLVVVPVVPCHNSSFHFDPVLDQKAKWAPPDPNNSGIGGPDDPPDPRIDMQHCVSLCLLLLCLAPCSVVVCVVVNGDSGHGRYRTHRRPCCRPVRHSQVSQLVSVQVLVCVLVVWHWAADPDSNLRPLAPTDTPPALEGEHEDADDPDPPDPPVVVVVSNVVSQVSVCVVVVHHHAYEYEYAEDPLPDDWDADPVLRYIYHRHQAYSSNDGSQDPVNSVVVVCSRPVD

Secondary structure (DSSP, 8-state):
-PPP-EEEPPHHHHTTEEE---TTS-TT-GGGTEEE-SEEEE-----SS----SSSSSHHHHHHHHHHHHHHHTTSS-HHHHHHHHHHHHTT----TTTTS-HHHHHHHHHHHHHHHGGGSSSSEEESS-EEEE-HHHHHH---TT--GGG--HHHHHHHHTTTT--------HHHHHHHHHHHHHHHHHHHHHHHHHTT-HHHHHHHHHHHHHHHH-SEE-HHHHHHHHTT--TT--PEE-TT--S-EEEEEEETTTTEEEES--TTSTTEEEESTTTTTHHHHHTSTTHHHHHHHHT--SS----SEE--HHIIIIIIHHHHHHHHHHHHHHHHHTS-EE---SGGGTTT-SEEETTSSEEEEEE---TT----HHHHHHHHHHHHHHHHHHHTS--EEEEEES---TTPPPEE-TTS-EEEES-SB-TTS-B---HHHHHHHHHHHHT-

Radius of gyration: 31.97 Å; chains: 1; bounding box: 62×45×101 Å

Sequence (452 aa):
MGQNLQHNITYSEKERCECIAFDNVSKNDKRLKQIDLGGIYLGDVTHVLTKVNDFQLNLDFLKYITELEYLRDADEIGPKEFEKQILYLQQENLFIKGLRMIPSREASYTKVIIQALGRMNRTFNKIKQPLVLAHNSVVKSISYLGLNHNLFSPEFKALMNEKDGFVKNIQIDQINIKKENYTSYTLRDNNQLVSGLKSNNERLIEEYKRIRRNLLYFPTISSDDLKRLQSNSNRCLQYLENPEETDNYFVKIESLEKGIFEFDPDINDGGIFEVSSANSGLDDILKYEGMTDFFNQNGYATYWKKNKYIMNPIQNINLYSGVLGEVAGKFILEKVLKTKLLNFEDIRNIELFDFKIWNKNIAIDFKNWNLGHMENREKALKKVVYKLNKLSKNTGNPWKVIIINIFKNINSKITVTANNRIMEIPALINHNGQLVLNSDMKKLIGEFLNEK

Organism: NCBI:txid2714036